Protein AF-0000000076641707 (afdb_homodimer)

Structure (mmCIF, N/CA/C/O backbone):
data_AF-0000000076641707-model_v1
#
loop_
_entity.id
_entity.type
_entity.pdbx_description
1 polymer 'Putative restriction endonuclease'
#
loop_
_atom_site.group_PDB
_atom_site.id
_atom_site.type_symbol
_atom_site.label_atom_id
_atom_site.label_alt_id
_atom_site.label_comp_id
_atom_site.label_asym_id
_atom_site.label_entity_id
_atom_site.label_seq_id
_atom_site.pdbx_PDB_ins_code
_atom_site.Cartn_x
_atom_site.Cartn_y
_atom_site.Cartn_z
_atom_site.occupancy
_atom_site.B_iso_or_equiv
_atom_site.auth_seq_id
_atom_site.auth_comp_id
_atom_site.auth_asym_id
_atom_site.auth_atom_id
_atom_site.pdbx_PDB_model_num
ATOM 1 N N . MET A 1 1 ? 2.801 0.19 -33.281 1 76.69 1 MET A N 1
ATOM 2 C CA . MET A 1 1 ? 1.972 0.322 -32.062 1 76.69 1 MET A CA 1
ATOM 3 C C . MET A 1 1 ? 2.387 1.539 -31.25 1 76.69 1 MET A C 1
ATOM 5 O O . MET A 1 1 ? 3.578 1.816 -31.109 1 76.69 1 MET A O 1
ATOM 9 N N . ASN A 1 2 ? 1.462 2.379 -30.891 1 78 2 ASN A N 1
ATOM 10 C CA . ASN A 1 2 ? 1.794 3.557 -30.094 1 78 2 ASN A CA 1
ATOM 11 C C . ASN A 1 2 ? 1.479 3.34 -28.625 1 78 2 ASN A C 1
ATOM 13 O O . ASN A 1 2 ? 1.041 2.258 -28.219 1 78 2 ASN A O 1
ATOM 17 N N . ARG A 1 3 ? 1.781 4.246 -27.875 1 78.19 3 ARG A N 1
ATOM 18 C CA . ARG A 1 3 ? 1.672 4.176 -26.422 1 78.19 3 ARG A CA 1
ATOM 19 C C . ARG A 1 3 ? 0.24 3.873 -26 1 78.19 3 ARG A C 1
ATOM 21 O O . ARG A 1 3 ? 0.011 3.016 -25.141 1 78.19 3 ARG A O 1
ATOM 28 N N . GLN A 1 4 ? -0.648 4.516 -26.594 1 77.5 4 GLN A N 1
ATOM 29 C CA . GLN A 1 4 ? -2.049 4.352 -26.219 1 77.5 4 GLN A CA 1
ATOM 30 C C . GLN A 1 4 ? -2.547 2.949 -26.562 1 77.5 4 GLN A C 1
ATOM 32 O O . GLN A 1 4 ? -3.279 2.336 -25.781 1 77.5 4 GLN A O 1
ATOM 37 N N . GLU A 1 5 ? -2.148 2.465 -27.703 1 78 5 GLU A N 1
ATOM 38 C CA . GLU A 1 5 ? -2.557 1.134 -28.141 1 78 5 GLU A CA 1
ATOM 39 C C . GLU A 1 5 ? -2.064 0.059 -27.172 1 78 5 GLU A C 1
ATOM 41 O O . GLU A 1 5 ? -2.799 -0.876 -26.844 1 78 5 GLU A O 1
ATOM 46 N N . ILE A 1 6 ? -0.899 0.245 -26.719 1 79 6 ILE A N 1
ATOM 47 C CA . ILE A 1 6 ? -0.301 -0.728 -25.812 1 79 6 ILE A CA 1
ATOM 48 C C . ILE A 1 6 ? -1.04 -0.711 -24.484 1 79 6 ILE A C 1
ATOM 50 O O . ILE A 1 6 ? -1.385 -1.765 -23.938 1 79 6 ILE A O 1
ATOM 54 N N . THR A 1 7 ? -1.281 0.433 -24.016 1 77.5 7 THR A N 1
ATOM 55 C CA . THR A 1 7 ? -1.991 0.55 -22.75 1 77.5 7 THR A CA 1
ATOM 56 C C . THR A 1 7 ? -3.373 -0.09 -22.844 1 77.5 7 THR A C 1
ATOM 58 O O . THR A 1 7 ? -3.812 -0.766 -21.906 1 77.5 7 THR A O 1
ATOM 61 N N . ASP A 1 8 ? -3.955 0.049 -23.953 1 76.62 8 ASP A N 1
ATOM 62 C CA . ASP A 1 8 ? -5.285 -0.514 -24.156 1 76.62 8 ASP A CA 1
ATOM 63 C C . ASP A 1 8 ? -5.242 -2.039 -24.172 1 76.62 8 ASP A C 1
ATOM 65 O O . ASP A 1 8 ? -6.164 -2.693 -23.672 1 76.62 8 ASP A O 1
ATOM 69 N N . ARG A 1 9 ? -4.266 -2.57 -24.766 1 76.06 9 ARG A N 1
ATOM 70 C CA . ARG A 1 9 ? -4.125 -4.02 -24.828 1 76.06 9 ARG A CA 1
ATOM 71 C C . ARG A 1 9 ? -3.938 -4.613 -23.438 1 76.06 9 ARG A C 1
ATOM 73 O O . ARG A 1 9 ? -4.473 -5.684 -23.141 1 76.06 9 ARG A O 1
ATOM 80 N N . PHE A 1 10 ? -3.25 -3.941 -22.656 1 77 10 PHE A N 1
ATOM 81 C CA . PHE A 1 10 ? -3.021 -4.438 -21.297 1 77 10 PHE A CA 1
ATOM 82 C C . PHE A 1 10 ? -4.27 -4.266 -20.438 1 77 10 PHE A C 1
ATOM 84 O O . PHE A 1 10 ? -4.527 -5.066 -19.547 1 77 10 PHE A O 1
ATOM 91 N N . ASP A 1 11 ? -5.039 -3.23 -20.719 1 71.5 11 ASP A N 1
ATOM 92 C CA . ASP A 1 11 ? -6.285 -2.982 -20 1 71.5 11 ASP A CA 1
ATOM 93 C C . ASP A 1 11 ? -7.328 -4.055 -20.328 1 71.5 11 ASP A C 1
ATOM 95 O O . ASP A 1 11 ? -8.18 -4.363 -19.484 1 71.5 11 ASP A O 1
ATOM 99 N N . SER A 1 12 ? -7.164 -4.574 -21.469 1 71.25 12 SER A N 1
ATOM 100 C CA . SER A 1 12 ? -8.203 -5.48 -21.953 1 71.25 12 SER A CA 1
ATOM 101 C C . SER A 1 12 ? -7.738 -6.934 -21.906 1 71.25 12 SER A C 1
ATOM 103 O O . SER A 1 12 ? -8.195 -7.762 -22.688 1 71.25 12 SER A O 1
ATOM 105 N N . LEU A 1 13 ? -6.793 -7.133 -21.062 1 73.5 13 LEU A N 1
ATOM 106 C CA . LEU A 1 13 ? -6.34 -8.516 -20.938 1 73.5 13 LEU A CA 1
ATOM 107 C C . LEU A 1 13 ? -7.516 -9.453 -20.703 1 73.5 13 LEU A C 1
ATOM 109 O O . LEU A 1 13 ? -8.305 -9.242 -19.781 1 73.5 13 LEU A O 1
ATOM 113 N N . THR A 1 14 ? -7.664 -10.344 -21.625 1 63.56 14 THR A N 1
ATOM 114 C CA . THR A 1 14 ? -8.711 -11.344 -21.453 1 63.56 14 THR A CA 1
ATOM 115 C C . THR A 1 14 ? -8.328 -12.328 -20.344 1 63.56 14 THR A C 1
ATOM 117 O O . THR A 1 14 ? -7.297 -12.992 -20.438 1 63.56 14 THR A O 1
ATOM 120 N N . VAL A 1 15 ? -9.086 -12.234 -19.344 1 74.56 15 VAL A N 1
ATOM 121 C CA . VAL A 1 15 ? -8.867 -13.18 -18.25 1 74.56 15 VAL A CA 1
ATOM 122 C C . VAL A 1 15 ? -10.055 -14.133 -18.141 1 74.56 15 VAL A C 1
ATOM 124 O O . VAL A 1 15 ? -11.141 -13.836 -18.641 1 74.56 15 VAL A O 1
ATOM 127 N N . TRP A 1 16 ? -9.812 -15.281 -17.719 1 63.97 16 TRP A N 1
ATOM 128 C CA . TRP A 1 16 ? -10.883 -16.25 -17.547 1 63.97 16 TRP A CA 1
ATOM 129 C C . TRP A 1 16 ? -12.023 -15.68 -16.719 1 63.97 16 TRP A C 1
ATOM 131 O O . TRP A 1 16 ? -11.781 -15.031 -15.695 1 63.97 16 TRP A O 1
ATOM 141 N N . LYS A 1 17 ? -13.133 -15.617 -17.266 1 62.59 17 LYS A N 1
ATOM 142 C CA . LYS A 1 17 ? -14.289 -15.094 -16.547 1 62.59 17 LYS A CA 1
ATOM 143 C C . LYS A 1 17 ? -15.297 -16.203 -16.25 1 62.59 17 LYS A C 1
ATOM 145 O O . LYS A 1 17 ? -15.82 -16.828 -17.172 1 62.59 17 LYS A O 1
ATOM 150 N N . ASN A 1 18 ? -15.133 -16.75 -15.273 1 58.94 18 ASN A N 1
ATOM 151 C CA . ASN A 1 18 ? -16.156 -17.656 -14.781 1 58.94 18 ASN A CA 1
ATOM 152 C C . ASN A 1 18 ? -16.797 -17.156 -13.492 1 58.94 18 ASN A C 1
ATOM 154 O O . ASN A 1 18 ? -16.344 -17.484 -12.398 1 58.94 18 ASN A O 1
ATOM 158 N N . GLY A 1 19 ? -17.812 -16.438 -13.711 1 64.44 19 GLY A N 1
ATOM 159 C CA . GLY A 1 19 ? -18.469 -15.906 -12.523 1 64.44 19 GLY A CA 1
ATOM 160 C C . GLY A 1 19 ? -17.594 -14.93 -11.75 1 64.44 19 GLY A C 1
ATOM 161 O O . GLY A 1 19 ? -17.078 -13.969 -12.328 1 64.44 19 GLY A O 1
ATOM 162 N N . ASP A 1 20 ? -17.453 -15.203 -10.492 1 74.81 20 ASP A N 1
ATOM 163 C CA . ASP A 1 20 ? -16.734 -14.32 -9.578 1 74.81 20 ASP A CA 1
ATOM 164 C C . ASP A 1 20 ? -15.344 -14.875 -9.242 1 74.81 20 ASP A C 1
ATOM 166 O O . ASP A 1 20 ? -14.711 -14.445 -8.281 1 74.81 20 ASP A O 1
ATOM 170 N N . ARG A 1 21 ? -14.953 -15.773 -10.156 1 77.81 21 ARG A N 1
ATOM 171 C CA . ARG A 1 21 ? -13.648 -16.375 -9.906 1 77.81 21 ARG A CA 1
ATOM 172 C C . ARG A 1 21 ? -12.523 -15.445 -10.336 1 77.81 21 ARG A C 1
ATOM 174 O O . ARG A 1 21 ? -12.664 -14.695 -11.305 1 77.81 21 ARG A O 1
ATOM 181 N N . ARG A 1 22 ? -11.492 -15.516 -9.594 1 79 22 ARG A N 1
ATOM 182 C CA . ARG A 1 22 ? -10.312 -14.719 -9.93 1 79 22 ARG A CA 1
ATOM 183 C C . ARG A 1 22 ? -9.492 -15.398 -11.023 1 79 22 ARG A C 1
ATOM 185 O O . ARG A 1 22 ? -9.484 -16.625 -11.133 1 79 22 ARG A O 1
ATOM 192 N N . ALA A 1 23 ? -8.875 -14.586 -11.852 1 82.44 23 ALA A N 1
ATOM 193 C CA . ALA A 1 23 ? -7.988 -15.078 -12.906 1 82.44 23 ALA A CA 1
ATOM 194 C C . ALA A 1 23 ? -6.641 -14.367 -12.859 1 82.44 23 ALA A C 1
ATOM 196 O O . ALA A 1 23 ? -6.316 -13.578 -13.758 1 82.44 23 ALA A O 1
ATOM 197 N N . PRO A 1 24 ? -5.855 -14.703 -11.836 1 89.06 24 PRO A N 1
ATOM 198 C CA . PRO A 1 24 ? -4.609 -13.969 -11.641 1 89.06 24 PRO A CA 1
ATOM 199 C C . PRO A 1 24 ? -3.486 -14.445 -12.562 1 89.06 24 PRO A C 1
ATOM 201 O O . PRO A 1 24 ? -2.396 -13.867 -12.562 1 89.06 24 PRO A O 1
ATOM 204 N N . HIS A 1 25 ? -3.699 -15.43 -13.422 1 92.12 25 HIS A N 1
ATOM 205 C CA . HIS A 1 25 ? -2.648 -16.109 -14.172 1 92.12 25 HIS A CA 1
ATOM 206 C C . HIS A 1 25 ? -1.968 -15.172 -15.156 1 92.12 25 HIS A C 1
ATOM 208 O O . HIS A 1 25 ? -0.769 -14.906 -15.039 1 92.12 25 HIS A O 1
ATOM 214 N N . LYS A 1 26 ? -2.742 -14.594 -16.078 1 93.12 26 LYS A N 1
ATOM 215 C CA . LYS A 1 26 ? -2.16 -13.719 -17.094 1 93.12 26 LYS A CA 1
ATOM 216 C C . LYS A 1 26 ? -1.587 -12.453 -16.453 1 93.12 26 LYS A C 1
ATOM 218 O O . LYS A 1 26 ? -0.458 -12.062 -16.75 1 93.12 26 LYS A O 1
ATOM 223 N N . PRO A 1 27 ? -2.354 -11.867 -15.5 1 92.5 27 PRO A N 1
ATOM 224 C CA . PRO A 1 27 ? -1.812 -10.656 -14.867 1 92.5 27 PRO A CA 1
ATOM 225 C C . PRO A 1 27 ? -0.461 -10.898 -14.203 1 92.5 27 PRO A C 1
ATOM 227 O O . PRO A 1 27 ? 0.468 -10.109 -14.375 1 92.5 27 PRO A O 1
ATOM 230 N N . LEU A 1 28 ? -0.336 -11.938 -13.438 1 94.5 28 LEU A N 1
ATOM 231 C CA . LEU A 1 28 ? 0.912 -12.219 -12.742 1 94.5 28 LEU A CA 1
ATOM 232 C C . LEU A 1 28 ? 2.037 -12.516 -13.727 1 94.5 28 LEU A C 1
ATOM 234 O O . LEU A 1 28 ? 3.184 -12.125 -13.5 1 94.5 28 LEU A O 1
ATOM 238 N N . LEU A 1 29 ? 1.757 -13.211 -14.82 1 96.5 29 LEU A N 1
ATOM 239 C CA . LEU A 1 29 ? 2.773 -13.484 -15.828 1 96.5 29 LEU A CA 1
ATOM 240 C C . LEU A 1 29 ? 3.262 -12.195 -16.469 1 96.5 29 LEU A C 1
ATOM 242 O O . LEU A 1 29 ? 4.461 -12.023 -16.703 1 96.5 29 LEU A O 1
ATOM 246 N N . VAL A 1 30 ? 2.33 -11.336 -16.781 1 95.69 30 VAL A N 1
ATOM 247 C CA . VAL A 1 30 ? 2.693 -10.062 -17.391 1 95.69 30 VAL A CA 1
ATOM 248 C C . VAL A 1 30 ? 3.586 -9.266 -16.438 1 95.69 30 VAL A C 1
ATOM 250 O O . VAL A 1 30 ? 4.613 -8.719 -16.844 1 95.69 30 VAL A O 1
ATOM 253 N N . LEU A 1 31 ? 3.195 -9.203 -15.188 1 94.62 31 LEU A N 1
ATOM 254 C CA . LEU A 1 31 ? 3.994 -8.484 -14.203 1 94.62 31 LEU A CA 1
ATOM 255 C C . LEU A 1 31 ? 5.383 -9.102 -14.07 1 94.62 31 LEU A C 1
ATOM 257 O O . LEU A 1 31 ? 6.379 -8.383 -13.953 1 94.62 31 LEU A O 1
ATOM 261 N N . LEU A 1 32 ? 5.434 -10.406 -14.086 1 95.75 32 LEU A N 1
ATOM 262 C CA . LEU A 1 32 ? 6.707 -11.117 -14.047 1 95.75 32 LEU A CA 1
ATOM 263 C C . LEU A 1 32 ? 7.574 -10.758 -15.242 1 95.75 32 LEU A C 1
ATOM 265 O O . LEU A 1 32 ? 8.766 -10.477 -15.094 1 95.75 32 LEU A O 1
ATOM 269 N N . ALA A 1 33 ? 7.012 -10.734 -16.422 1 97 33 ALA A N 1
ATOM 270 C CA . ALA A 1 33 ? 7.73 -10.391 -17.641 1 97 33 ALA A CA 1
ATOM 271 C C . ALA A 1 33 ? 8.227 -8.945 -17.609 1 97 33 ALA A C 1
ATOM 273 O O . ALA A 1 33 ? 9.32 -8.648 -18.078 1 97 33 ALA A O 1
ATOM 274 N N . LEU A 1 34 ? 7.41 -8.094 -17.062 1 94.5 34 LEU A N 1
ATOM 275 C CA . LEU A 1 34 ? 7.836 -6.707 -16.906 1 94.5 34 LEU A CA 1
ATOM 276 C C . LEU A 1 34 ? 9.047 -6.617 -15.984 1 94.5 34 LEU A C 1
ATOM 278 O O . LEU A 1 34 ? 9.953 -5.816 -16.219 1 94.5 34 LEU A O 1
ATOM 282 N N . GLY A 1 35 ? 9.016 -7.355 -14.93 1 93.12 35 GLY A N 1
ATOM 283 C CA . GLY A 1 35 ? 10.172 -7.406 -14.047 1 93.12 35 GLY A CA 1
ATOM 284 C C . GLY A 1 35 ? 11.445 -7.832 -14.75 1 93.12 35 GLY A C 1
ATOM 285 O O . GLY A 1 35 ? 12.5 -7.227 -14.547 1 93.12 35 GLY A O 1
ATOM 286 N N . TYR A 1 36 ? 11.352 -8.883 -15.531 1 94.94 36 TYR A N 1
ATOM 287 C CA . TYR A 1 36 ? 12.5 -9.359 -16.281 1 94.94 36 TYR A CA 1
ATOM 288 C C . TYR A 1 36 ? 12.992 -8.297 -17.266 1 94.94 36 TYR A C 1
ATOM 290 O O . TYR A 1 36 ? 14.195 -8.133 -17.453 1 94.94 36 TYR A O 1
ATOM 298 N N . LEU A 1 37 ? 12.047 -7.621 -17.875 1 94.5 37 LEU A N 1
ATOM 299 C CA . LEU A 1 37 ? 12.391 -6.539 -18.797 1 94.5 37 LEU A CA 1
ATOM 300 C C . LEU A 1 37 ? 13.164 -5.441 -18.062 1 94.5 37 LEU A C 1
ATOM 302 O O . LEU A 1 37 ? 14.234 -5.023 -18.516 1 94.5 37 LEU A O 1
ATOM 306 N N . GLN A 1 38 ? 12.672 -5.035 -16.938 1 90 38 GLN A N 1
ATOM 307 C CA . GLN A 1 38 ? 13.227 -3.9 -16.203 1 90 38 GLN A CA 1
ATOM 308 C C . GLN A 1 38 ? 14.586 -4.25 -15.602 1 90 38 GLN A C 1
ATOM 310 O O . GLN A 1 38 ? 15.492 -3.414 -15.57 1 90 38 GLN A O 1
ATOM 315 N N . ASN A 1 39 ? 14.781 -5.48 -15.219 1 88.06 39 ASN A N 1
ATOM 316 C CA . ASN A 1 39 ? 15.938 -5.812 -14.398 1 88.06 39 ASN A CA 1
ATOM 317 C C . ASN A 1 39 ? 17 -6.543 -15.211 1 88.06 39 ASN A C 1
ATOM 319 O O . ASN A 1 39 ? 18.203 -6.465 -14.891 1 88.06 39 ASN A O 1
ATOM 323 N N . GLU A 1 40 ? 16.578 -7.262 -16.219 1 92 40 GLU A N 1
ATOM 324 C CA . GLU A 1 40 ? 17.531 -8.125 -16.906 1 92 40 GLU A CA 1
ATOM 325 C C . GLU A 1 40 ? 17.516 -7.887 -18.406 1 92 40 GLU A C 1
ATOM 327 O O . GLU A 1 40 ? 18.266 -8.516 -19.156 1 92 40 GLU A O 1
ATOM 332 N N . ASP A 1 41 ? 16.672 -7.027 -18.859 1 94.12 41 ASP A N 1
ATOM 333 C CA . ASP A 1 41 ? 16.516 -6.785 -20.281 1 94.12 41 ASP A CA 1
ATOM 334 C C . ASP A 1 41 ? 16.297 -8.094 -21.047 1 94.12 41 ASP A C 1
ATOM 336 O O . ASP A 1 41 ? 16.969 -8.359 -22.047 1 94.12 41 ASP A O 1
ATOM 340 N N . ARG A 1 42 ? 15.438 -8.891 -20.531 1 96.19 42 ARG A N 1
ATOM 341 C CA . ARG A 1 42 ? 15.109 -10.18 -21.141 1 96.19 42 ARG A CA 1
ATOM 342 C C . ARG A 1 42 ? 13.703 -10.164 -21.719 1 96.19 42 ARG A C 1
ATOM 344 O O . ARG A 1 42 ? 12.734 -9.891 -21.016 1 96.19 42 ARG A O 1
ATOM 351 N N . ARG A 1 43 ? 13.641 -10.461 -22.938 1 97.06 43 ARG A N 1
ATOM 352 C CA . ARG A 1 43 ? 12.359 -10.422 -23.641 1 97.06 43 ARG A CA 1
ATOM 353 C C . ARG A 1 43 ? 11.688 -11.789 -23.625 1 97.06 43 ARG A C 1
ATOM 355 O O . ARG A 1 43 ? 10.508 -11.898 -23.266 1 97.06 43 ARG A O 1
ATOM 362 N N . LEU A 1 44 ? 12.445 -12.805 -24.031 1 97.88 44 LEU A N 1
ATOM 363 C CA . LEU A 1 44 ? 11.93 -14.164 -24.109 1 97.88 44 LEU A CA 1
ATOM 364 C C . LEU A 1 44 ? 12.406 -14.984 -22.906 1 97.88 44 LEU A C 1
ATOM 366 O O . LEU A 1 44 ? 13.594 -14.953 -22.562 1 97.88 44 LEU A O 1
ATOM 370 N N . LEU A 1 45 ? 11.453 -15.633 -22.281 1 97.62 45 LEU A N 1
ATOM 371 C CA . LEU A 1 45 ? 11.742 -16.422 -21.078 1 97.62 45 LEU A CA 1
ATOM 372 C C . LEU A 1 45 ? 11.438 -17.906 -21.328 1 97.62 45 LEU A C 1
ATOM 374 O O . LEU A 1 45 ? 10.391 -18.25 -21.875 1 97.62 45 LEU A O 1
ATOM 378 N N . PRO A 1 46 ? 12.383 -18.766 -20.969 1 98.06 46 PRO A N 1
ATOM 379 C CA . PRO A 1 46 ? 12.102 -20.203 -21.109 1 98.06 46 PRO A CA 1
ATOM 380 C C . PRO A 1 46 ? 11.016 -20.688 -20.156 1 98.06 46 PRO A C 1
ATOM 382 O O . PRO A 1 46 ? 10.961 -20.25 -19 1 98.06 46 PRO A O 1
ATOM 385 N N . TYR A 1 47 ? 10.195 -21.594 -20.578 1 97.56 47 TYR A N 1
ATOM 386 C CA . TYR A 1 47 ? 9.039 -22.047 -19.812 1 97.56 47 TYR A CA 1
ATOM 387 C C . TYR A 1 47 ? 9.461 -22.656 -18.484 1 97.56 47 TYR A C 1
ATOM 389 O O . TYR A 1 47 ? 8.82 -22.422 -17.453 1 97.56 47 TYR A O 1
ATOM 397 N N . PRO A 1 48 ? 10.539 -23.453 -18.391 1 97.38 48 PRO A N 1
ATOM 398 C CA . PRO A 1 48 ? 10.891 -24.016 -17.094 1 97.38 48 PRO A CA 1
ATOM 399 C C . PRO A 1 48 ? 11.125 -22.953 -16.016 1 97.38 48 PRO A C 1
ATOM 401 O O . PRO A 1 48 ? 10.766 -23.156 -14.852 1 97.38 48 PRO A O 1
ATOM 404 N N . GLU A 1 49 ? 11.695 -21.891 -16.422 1 96.75 49 GLU A N 1
ATOM 405 C CA . GLU A 1 49 ? 11.922 -20.781 -15.492 1 96.75 49 GLU A CA 1
ATOM 406 C C . GLU A 1 49 ? 10.609 -20.094 -15.125 1 96.75 49 GLU A C 1
ATOM 408 O O . GLU A 1 49 ? 10.359 -19.812 -13.953 1 96.75 49 GLU A O 1
ATOM 413 N N . VAL A 1 50 ? 9.789 -19.812 -16.109 1 97 50 VAL A N 1
ATOM 414 C CA . VAL A 1 50 ? 8.5 -19.172 -15.883 1 97 50 VAL A CA 1
ATOM 415 C C . VAL A 1 50 ? 7.609 -20.078 -15.031 1 97 50 VAL A C 1
ATOM 417 O O . VAL A 1 50 ? 6.898 -19.609 -14.141 1 97 50 VAL A O 1
ATOM 420 N N . GLU A 1 51 ? 7.648 -21.344 -15.383 1 96.88 51 GLU A N 1
ATOM 421 C CA . GLU A 1 51 ? 6.832 -22.312 -14.656 1 96.88 51 GLU A CA 1
ATOM 422 C C . GLU A 1 51 ? 7.074 -22.219 -13.156 1 96.88 51 GLU A C 1
ATOM 424 O O . GLU A 1 51 ? 6.129 -22.125 -12.375 1 96.88 51 GLU A O 1
ATOM 429 N N . LYS A 1 52 ? 8.297 -22.266 -12.805 1 94.88 52 LYS A N 1
ATOM 430 C CA . LYS A 1 52 ? 8.68 -22.219 -11.391 1 94.88 52 LYS A CA 1
ATOM 431 C C . LYS A 1 52 ? 8.258 -20.906 -10.75 1 94.88 52 LYS A C 1
ATOM 433 O O . LYS A 1 52 ? 7.609 -20.906 -9.695 1 94.88 52 LYS A O 1
ATOM 438 N N . LYS A 1 53 ? 8.539 -19.812 -11.367 1 95.06 53 LYS A N 1
ATOM 439 C CA . LYS A 1 53 ? 8.281 -18.484 -10.797 1 95.06 53 LYS A CA 1
ATOM 440 C C . LYS A 1 53 ? 6.789 -18.188 -10.75 1 95.06 53 LYS A C 1
ATOM 442 O O . LYS A 1 53 ? 6.281 -17.672 -9.75 1 95.06 53 LYS A O 1
ATOM 447 N N . LEU A 1 54 ? 6.129 -18.547 -11.836 1 95.5 54 LEU A N 1
ATOM 448 C CA . LEU A 1 54 ? 4.703 -18.25 -11.906 1 95.5 54 LEU A CA 1
ATOM 449 C C . LEU A 1 54 ? 3.926 -19.141 -10.938 1 95.5 54 LEU A C 1
ATOM 451 O O . LEU A 1 54 ? 2.936 -18.703 -10.344 1 95.5 54 LEU A O 1
ATOM 455 N N . GLU A 1 55 ? 4.348 -20.359 -10.828 1 93.5 55 GLU A N 1
ATOM 456 C CA . GLU A 1 55 ? 3.691 -21.234 -9.859 1 93.5 55 GLU A CA 1
ATOM 457 C C . GLU A 1 55 ? 3.816 -20.672 -8.445 1 93.5 55 GLU A C 1
ATOM 459 O O . GLU A 1 55 ? 2.857 -20.719 -7.668 1 93.5 55 GLU A O 1
ATOM 464 N N . ALA A 1 56 ? 4.961 -20.234 -8.086 1 90.88 56 ALA A N 1
ATOM 465 C CA . ALA A 1 56 ? 5.172 -19.625 -6.777 1 90.88 56 ALA A CA 1
ATOM 466 C C . ALA A 1 56 ? 4.27 -18.406 -6.59 1 90.88 56 ALA A C 1
ATOM 468 O O . ALA A 1 56 ? 3.656 -18.234 -5.535 1 90.88 56 ALA A O 1
ATOM 469 N N . LEU A 1 57 ? 4.199 -17.578 -7.629 1 92.69 57 LEU A N 1
ATOM 470 C CA . LEU A 1 57 ? 3.357 -16.391 -7.578 1 92.69 57 LEU A CA 1
ATOM 471 C C . LEU A 1 57 ? 1.89 -16.766 -7.414 1 92.69 57 LEU A C 1
ATOM 473 O O . LEU A 1 57 ? 1.174 -16.156 -6.613 1 92.69 57 LEU A O 1
ATOM 477 N N . LEU A 1 58 ? 1.479 -17.797 -8.188 1 90.75 58 LEU A N 1
ATOM 478 C CA . LEU A 1 58 ? 0.081 -18.219 -8.156 1 90.75 58 LEU A CA 1
ATOM 479 C C . LEU A 1 58 ? -0.265 -18.859 -6.812 1 90.75 58 LEU A C 1
ATOM 481 O O . LEU A 1 58 ? -1.389 -18.719 -6.324 1 90.75 58 LEU A O 1
ATOM 485 N N . THR A 1 59 ? 0.689 -19.516 -6.262 1 85.81 59 THR A N 1
ATOM 486 C CA . THR A 1 59 ? 0.491 -20.094 -4.938 1 85.81 59 THR A CA 1
ATOM 487 C C . THR A 1 59 ? 0.302 -19 -3.889 1 85.81 59 THR A C 1
ATOM 489 O O . THR A 1 59 ? -0.543 -19.141 -3 1 85.81 59 THR A O 1
ATOM 492 N N . GLU A 1 60 ? 1.061 -18.016 -4.035 1 86.56 60 GLU A N 1
ATOM 493 C CA . GLU A 1 60 ? 1.058 -16.953 -3.031 1 86.56 60 GLU A CA 1
ATOM 494 C C . GLU A 1 60 ? -0.107 -16 -3.248 1 86.56 60 GLU A C 1
ATOM 496 O O . GLU A 1 60 ? -0.762 -15.578 -2.291 1 86.56 60 GLU A O 1
ATOM 501 N N . PHE A 1 61 ? -0.397 -15.594 -4.496 1 88.5 61 PHE A N 1
ATOM 502 C CA . PHE A 1 61 ? -1.31 -14.484 -4.746 1 88.5 61 PHE A CA 1
ATOM 503 C C . PHE A 1 61 ? -2.553 -14.961 -5.488 1 88.5 61 PHE A C 1
ATOM 505 O O . PHE A 1 61 ? -3.453 -14.172 -5.773 1 88.5 61 PHE A O 1
ATOM 512 N N . GLY A 1 62 ? -2.535 -16.25 -5.871 1 84.94 62 GLY A N 1
ATOM 513 C CA . GLY A 1 62 ? -3.686 -16.859 -6.527 1 84.94 62 GLY A CA 1
ATOM 514 C C . GLY A 1 62 ? -4.355 -17.922 -5.688 1 84.94 62 GLY A C 1
ATOM 515 O O . GLY A 1 62 ? -4.473 -17.781 -4.469 1 84.94 62 GLY A O 1
ATOM 516 N N . THR A 1 63 ? -4.961 -18.828 -6.406 1 78.5 63 THR A N 1
ATOM 517 C CA . THR A 1 63 ? -5.562 -19.969 -5.723 1 78.5 63 THR A CA 1
ATOM 518 C C . THR A 1 63 ? -4.664 -21.203 -5.82 1 78.5 63 THR A C 1
ATOM 520 O O . THR A 1 63 ? -4.027 -21.422 -6.852 1 78.5 63 THR A O 1
ATOM 523 N N . ILE A 1 64 ? -4.664 -21.922 -4.727 1 76.94 64 ILE A N 1
ATOM 524 C CA . ILE A 1 64 ? -3.799 -23.094 -4.66 1 76.94 64 ILE A CA 1
ATOM 525 C C . ILE A 1 64 ? -4.238 -24.125 -5.707 1 76.94 64 ILE A C 1
ATOM 527 O O . ILE A 1 64 ? -3.4 -24.781 -6.332 1 76.94 64 ILE A O 1
ATOM 531 N N . ARG A 1 65 ? -5.461 -24.203 -5.922 1 79.81 65 ARG A N 1
ATOM 532 C CA . ARG A 1 65 ? -6.035 -25.219 -6.805 1 79.81 65 ARG A CA 1
ATOM 533 C C . ARG A 1 65 ? -5.516 -25.062 -8.227 1 79.81 65 ARG A C 1
ATOM 535 O O . ARG A 1 65 ? -5.312 -26.047 -8.938 1 79.81 65 ARG A O 1
ATOM 542 N N . ASN A 1 66 ? -5.23 -23.859 -8.602 1 84.31 66 ASN A N 1
ATOM 543 C CA . ASN A 1 66 ? -4.879 -23.609 -10 1 84.31 66 ASN A CA 1
ATOM 544 C C . ASN A 1 66 ? -3.445 -23.109 -10.133 1 84.31 66 ASN A C 1
ATOM 546 O O . ASN A 1 66 ? -3.057 -22.609 -11.195 1 84.31 66 ASN A O 1
ATOM 550 N N . ALA A 1 67 ? -2.678 -23.281 -9.055 1 88.19 67 ALA A N 1
ATOM 551 C CA . ALA A 1 67 ? -1.341 -22.688 -9.031 1 88.19 67 ALA A CA 1
ATOM 552 C C . ALA A 1 67 ? -0.408 -23.406 -10 1 88.19 67 ALA A C 1
ATOM 554 O O . ALA A 1 67 ? 0.569 -22.828 -10.477 1 88.19 67 ALA A O 1
ATOM 555 N N . SER A 1 68 ? -0.755 -24.656 -10.359 1 92.25 68 SER A N 1
ATOM 556 C CA . SER A 1 68 ? 0.117 -25.438 -11.234 1 92.25 68 SER A CA 1
ATOM 557 C C . SER A 1 68 ? -0.203 -25.172 -12.703 1 92.25 68 SER A C 1
ATOM 559 O O . SER A 1 68 ? 0.565 -25.562 -13.594 1 92.25 68 SER A O 1
ATOM 561 N N . ASN A 1 69 ? -1.279 -24.469 -13 1 92.81 69 ASN A N 1
ATOM 562 C CA . ASN A 1 69 ? -1.717 -24.234 -14.375 1 92.81 69 ASN A CA 1
ATOM 563 C C . ASN A 1 69 ? -0.979 -23.062 -15.008 1 92.81 69 ASN A C 1
ATOM 565 O O . ASN A 1 69 ? -1.605 -22.141 -15.531 1 92.81 69 ASN A O 1
ATOM 569 N N . THR A 1 70 ? 0.295 -23.156 -15.039 1 95.19 70 THR A N 1
ATOM 570 C CA . THR A 1 70 ? 1.139 -22.062 -15.508 1 95.19 70 THR A CA 1
ATOM 571 C C . THR A 1 70 ? 1.218 -22.062 -17.031 1 95.19 70 THR A C 1
ATOM 573 O O . THR A 1 70 ? 1.53 -21.047 -17.641 1 95.19 70 THR A O 1
ATOM 576 N N . HIS A 1 71 ? 0.937 -23.219 -17.672 1 95.56 71 HIS A N 1
ATOM 577 C CA . HIS A 1 71 ? 1.067 -23.359 -19.125 1 95.56 71 HIS A CA 1
ATOM 578 C C . HIS A 1 71 ? -0.042 -22.594 -19.844 1 95.56 71 HIS A C 1
ATOM 580 O O . HIS A 1 71 ? 0.155 -22.125 -20.969 1 95.56 71 HIS A O 1
ATOM 586 N N . TYR A 1 72 ? -1.169 -22.375 -19.234 1 93.19 72 TYR A N 1
ATOM 587 C CA . TYR A 1 72 ? -2.281 -21.688 -19.891 1 93.19 72 TYR A CA 1
ATOM 588 C C . TYR A 1 72 ? -1.933 -20.219 -20.156 1 93.19 72 TYR A C 1
ATOM 590 O O . TYR A 1 72 ? -1.973 -19.781 -21.312 1 93.19 72 TYR A O 1
ATOM 598 N N . PRO A 1 73 ? -1.569 -19.469 -19.125 1 94.31 73 PRO A N 1
ATOM 599 C CA . PRO A 1 73 ? -1.223 -18.078 -19.438 1 94.31 73 PRO A CA 1
ATOM 600 C C . PRO A 1 73 ? 0.003 -17.969 -20.344 1 94.31 73 PRO A C 1
ATOM 602 O O . PRO A 1 73 ? 0.075 -17.062 -21.172 1 94.31 73 PRO A O 1
ATOM 605 N N . PHE A 1 74 ? 0.989 -18.844 -20.172 1 97.06 74 PHE A N 1
ATOM 606 C CA . PHE A 1 74 ? 2.193 -18.844 -20.984 1 97.06 74 PHE A CA 1
ATOM 607 C C . PHE A 1 74 ? 1.843 -18.984 -22.469 1 97.06 74 PHE A C 1
ATOM 609 O O . PHE A 1 74 ? 2.436 -18.312 -23.312 1 97.06 74 PHE A O 1
ATOM 616 N N . TRP A 1 75 ? 0.91 -19.797 -22.75 1 95 75 TRP A N 1
ATOM 617 C CA . TRP A 1 75 ? 0.499 -20.094 -24.109 1 95 75 TRP A CA 1
ATOM 618 C C . TRP A 1 75 ? -0.557 -19.109 -24.594 1 95 75 TRP A C 1
ATOM 620 O O . TRP A 1 75 ? -0.42 -18.516 -25.672 1 95 75 TRP A O 1
ATOM 630 N N . ARG A 1 76 ? -1.566 -18.828 -23.797 1 93.06 76 ARG A N 1
ATOM 631 C CA . ARG A 1 76 ? -2.775 -18.141 -24.234 1 93.06 76 ARG A CA 1
ATOM 632 C C . ARG A 1 76 ? -2.553 -16.641 -24.297 1 93.06 76 ARG A C 1
ATOM 634 O O . ARG A 1 76 ? -3.33 -15.914 -24.922 1 93.06 76 ARG A O 1
ATOM 641 N N . LEU A 1 77 ? -1.497 -16.141 -23.641 1 93.81 77 LEU A N 1
ATOM 642 C CA . LEU A 1 77 ? -1.231 -14.711 -23.703 1 93.81 77 LEU A CA 1
ATOM 643 C C . LEU A 1 77 ? -0.958 -14.258 -25.125 1 93.81 77 LEU A C 1
ATOM 645 O O . LEU A 1 77 ? -1.085 -13.078 -25.453 1 93.81 77 LEU A O 1
ATOM 649 N N . GLN A 1 78 ? -0.55 -15.125 -26 1 92.06 78 GLN A N 1
ATOM 650 C CA . GLN A 1 78 ? -0.293 -14.797 -27.391 1 92.06 78 GLN A CA 1
ATOM 651 C C . GLN A 1 78 ? -1.55 -14.25 -28.078 1 92.06 78 GLN A C 1
ATOM 653 O O . GLN A 1 78 ? -1.462 -13.484 -29.031 1 92.06 78 GLN A O 1
ATOM 658 N N . ASN A 1 79 ? -2.709 -14.648 -27.578 1 89 79 ASN A N 1
ATOM 659 C CA . ASN A 1 79 ? -3.979 -14.211 -28.156 1 89 79 ASN A CA 1
ATOM 660 C C . ASN A 1 79 ? -4.227 -12.727 -27.891 1 89 79 ASN A C 1
ATOM 662 O O . ASN A 1 79 ? -5.094 -12.117 -28.531 1 89 79 ASN A O 1
ATOM 666 N N . GLU A 1 80 ? -3.443 -12.133 -27 1 88.12 80 GLU A N 1
ATOM 667 C CA . GLU A 1 80 ? -3.609 -10.727 -26.641 1 88.12 80 GLU A CA 1
ATOM 668 C C . GLU A 1 80 ? -2.752 -9.836 -27.531 1 88.12 80 GLU A C 1
ATOM 670 O O . GLU A 1 80 ? -2.797 -8.609 -27.406 1 88.12 80 GLU A O 1
ATOM 675 N N . ARG A 1 81 ? -1.956 -10.344 -28.422 1 87.81 81 ARG A N 1
ATOM 676 C CA . ARG A 1 81 ? -1.123 -9.648 -29.391 1 87.81 81 ARG A CA 1
ATOM 677 C C . ARG A 1 81 ? -0 -8.875 -28.703 1 87.81 81 ARG A C 1
ATOM 679 O O . ARG A 1 81 ? 0.465 -7.855 -29.219 1 87.81 81 ARG A O 1
ATOM 686 N N . ILE A 1 82 ? 0.348 -9.227 -27.531 1 92.44 82 ILE A N 1
ATOM 687 C CA . ILE A 1 82 ? 1.459 -8.594 -26.828 1 92.44 82 ILE A CA 1
ATOM 688 C C . ILE A 1 82 ? 2.533 -9.641 -26.531 1 92.44 82 ILE A C 1
ATOM 690 O O . ILE A 1 82 ? 3.625 -9.297 -26.062 1 92.44 82 ILE A O 1
ATOM 694 N N . TRP A 1 83 ? 2.26 -10.836 -26.797 1 93.88 83 TRP A N 1
ATOM 695 C CA . TRP A 1 83 ? 3.037 -12 -26.391 1 93.88 83 TRP A CA 1
ATOM 696 C C . TRP A 1 83 ? 3.289 -12.93 -27.562 1 93.88 83 TRP A C 1
ATOM 698 O O . TRP A 1 83 ? 2.424 -13.094 -28.438 1 93.88 83 TRP A O 1
ATOM 708 N N . GLU A 1 84 ? 4.449 -13.453 -27.703 1 96.56 84 GLU A N 1
ATOM 709 C CA . GLU A 1 84 ? 4.75 -14.391 -28.766 1 96.56 84 GLU A CA 1
ATOM 710 C C . GLU A 1 84 ? 5.484 -15.617 -28.25 1 96.56 84 GLU A C 1
ATOM 712 O O . GLU A 1 84 ? 6.184 -15.547 -27.234 1 96.56 84 GLU A O 1
ATOM 717 N N . ILE A 1 85 ? 5.281 -16.734 -28.875 1 96.75 85 ILE A N 1
ATOM 718 C CA . ILE A 1 85 ? 5.879 -18.016 -28.531 1 96.75 85 ILE A CA 1
ATOM 719 C C . ILE A 1 85 ? 6.887 -18.422 -29.609 1 96.75 85 ILE A C 1
ATOM 721 O O . ILE A 1 85 ? 6.547 -18.484 -30.781 1 96.75 85 ILE A O 1
ATOM 725 N N . GLU A 1 86 ? 8.094 -18.641 -29.125 1 94.94 86 GLU A N 1
ATOM 726 C CA . GLU A 1 86 ? 9.102 -19.141 -30.062 1 94.94 86 GLU A CA 1
ATOM 727 C C . GLU A 1 86 ? 8.883 -20.609 -30.375 1 94.94 86 GLU A C 1
ATOM 729 O O . GLU A 1 86 ? 8.562 -21.406 -29.484 1 94.94 86 GLU A O 1
ATOM 734 N N . ARG A 1 87 ? 9.078 -21.016 -31.672 1 94.31 87 ARG A N 1
ATOM 735 C CA . ARG A 1 87 ? 9.039 -22.406 -32.125 1 94.31 87 ARG A CA 1
ATOM 736 C C . ARG A 1 87 ? 7.688 -23.047 -31.812 1 94.31 87 ARG A C 1
ATOM 738 O O . ARG A 1 87 ? 7.629 -24.172 -31.328 1 94.31 87 ARG A O 1
ATOM 745 N N . SER A 1 88 ? 6.625 -22.219 -31.922 1 92.12 88 SER A N 1
ATOM 746 C CA . SER A 1 88 ? 5.281 -22.703 -31.641 1 92.12 88 SER A CA 1
ATOM 747 C C . SER A 1 88 ? 4.891 -23.844 -32.594 1 92.12 88 SER A C 1
ATOM 749 O O . SER A 1 88 ? 4.059 -24.688 -32.25 1 92.12 88 SER A O 1
ATOM 751 N N . ASP A 1 89 ? 5.477 -23.875 -33.75 1 91.31 89 ASP A N 1
ATOM 752 C CA . ASP A 1 89 ? 5.172 -24.891 -34.75 1 91.31 89 ASP A CA 1
ATOM 753 C C . ASP A 1 89 ? 5.617 -26.281 -34.312 1 91.31 89 ASP A C 1
ATOM 755 O O . ASP A 1 89 ? 5.164 -27.281 -34.844 1 91.31 89 ASP A O 1
ATOM 759 N N . GLU A 1 90 ? 6.469 -26.328 -33.344 1 92.44 90 GLU A N 1
ATOM 760 C CA . GLU A 1 90 ? 6.984 -27.609 -32.844 1 92.44 90 GLU A CA 1
ATOM 761 C C . GLU A 1 90 ? 6.031 -28.219 -31.828 1 92.44 90 GLU A C 1
ATOM 763 O O . GLU A 1 90 ? 6.227 -29.359 -31.406 1 92.44 90 GLU A O 1
ATOM 768 N N . LEU A 1 91 ? 5.016 -27.484 -31.484 1 92.75 91 LEU A N 1
ATOM 769 C CA . LEU A 1 91 ? 4.148 -27.938 -30.391 1 92.75 91 LEU A CA 1
ATOM 770 C C . LEU A 1 91 ? 2.857 -28.531 -30.938 1 92.75 91 LEU A C 1
ATOM 772 O O . LEU A 1 91 ? 2.344 -28.078 -31.969 1 92.75 91 LEU A O 1
ATOM 776 N N . LEU A 1 92 ? 2.395 -29.562 -30.266 1 91 92 LEU A N 1
ATOM 777 C CA . LEU A 1 92 ? 1.1 -30.156 -30.578 1 91 92 LEU A CA 1
ATOM 778 C C . LEU A 1 92 ? -0.02 -29.453 -29.828 1 91 92 LEU A C 1
ATOM 780 O O . LEU A 1 92 ? 0.02 -29.359 -28.594 1 91 92 LEU A O 1
ATOM 784 N N . VAL A 1 93 ? -0.959 -28.969 -30.516 1 90.38 93 VAL A N 1
ATOM 785 C CA . VAL A 1 93 ? -2.094 -28.25 -29.938 1 90.38 93 VAL A CA 1
ATOM 786 C C . VAL A 1 93 ? -3.301 -29.188 -29.859 1 90.38 93 VAL A C 1
ATOM 788 O O . VAL A 1 93 ? -3.6 -29.906 -30.812 1 90.38 93 VAL A O 1
ATOM 791 N N . ASN A 1 94 ? -3.9 -29.281 -28.797 1 91 94 ASN A N 1
ATOM 792 C CA . ASN A 1 94 ? -5.059 -30.156 -28.641 1 91 94 ASN A CA 1
ATOM 793 C C . ASN A 1 94 ? -6.32 -29.531 -29.234 1 91 94 ASN A C 1
ATOM 795 O O . ASN A 1 94 ? -6.258 -28.453 -29.844 1 91 94 ASN A O 1
ATOM 799 N N . SER A 1 95 ? -7.469 -30.203 -29.016 1 88.62 95 SER A N 1
ATOM 800 C CA . SER A 1 95 ? -8.727 -29.781 -29.625 1 88.62 95 SER A CA 1
ATOM 801 C C . SER A 1 95 ? -9.195 -28.438 -29.047 1 88.62 95 SER A C 1
ATOM 803 O O . SER A 1 95 ? -9.883 -27.688 -29.734 1 88.62 95 SER A O 1
ATOM 805 N N . SER A 1 96 ? -8.781 -28.109 -27.844 1 88.12 96 SER A N 1
ATOM 806 C CA . SER A 1 96 ? -9.195 -26.875 -27.203 1 88.12 96 SER A CA 1
ATOM 807 C C . SER A 1 96 ? -8.242 -25.734 -27.547 1 88.12 96 SER A C 1
ATOM 809 O O . SER A 1 96 ? -8.438 -24.594 -27.094 1 88.12 96 SER A O 1
ATOM 811 N N . GLY A 1 97 ? -7.215 -26.062 -28.328 1 89.94 97 GLY A N 1
ATOM 812 C CA . GLY A 1 97 ? -6.266 -25.031 -28.734 1 89.94 97 GLY A CA 1
ATOM 813 C C . GLY A 1 97 ? -5.141 -24.828 -27.734 1 89.94 97 GLY A C 1
ATOM 814 O O . GLY A 1 97 ? -4.43 -23.812 -27.797 1 89.94 97 GLY A O 1
ATOM 815 N N . ASP A 1 98 ? -4.977 -25.734 -26.797 1 92.81 98 ASP A N 1
ATOM 816 C CA . ASP A 1 98 ? -3.963 -25.594 -25.75 1 92.81 98 ASP A CA 1
ATOM 817 C C . ASP A 1 98 ? -2.818 -26.578 -25.953 1 92.81 98 ASP A C 1
ATOM 819 O O . ASP A 1 98 ? -2.916 -27.484 -26.781 1 92.81 98 ASP A O 1
ATOM 823 N N . VAL A 1 99 ? -1.707 -26.359 -25.328 1 94 99 VAL A N 1
ATOM 824 C CA . VAL A 1 99 ? -0.525 -27.219 -25.391 1 94 99 VAL A CA 1
ATOM 825 C C . VAL A 1 99 ? -0.288 -27.875 -24.031 1 94 99 VAL A C 1
ATOM 827 O O . VAL A 1 99 ? -0.796 -27.391 -23 1 94 99 VAL A O 1
ATOM 830 N N . ARG A 1 100 ? 0.452 -28.984 -24.016 1 93.31 100 ARG A N 1
ATOM 831 C CA . ARG A 1 100 ? 0.751 -29.703 -22.781 1 93.31 100 ARG A CA 1
ATOM 832 C C . ARG A 1 100 ? 1.95 -29.078 -22.062 1 93.31 100 ARG A C 1
ATOM 834 O O . ARG A 1 100 ? 2.926 -28.688 -22.703 1 93.31 100 ARG A O 1
ATOM 841 N N . LYS A 1 101 ? 1.804 -29.016 -20.781 1 94.06 101 LYS A N 1
ATOM 842 C CA . LYS A 1 101 ? 2.869 -28.5 -19.922 1 94.06 101 LYS A CA 1
ATOM 843 C C . LYS A 1 101 ? 4.18 -29.234 -20.172 1 94.06 101 LYS A C 1
ATOM 845 O O . LYS A 1 101 ? 5.246 -28.609 -20.25 1 94.06 101 LYS A O 1
ATOM 850 N N . THR A 1 102 ? 4.113 -30.5 -20.281 1 94.44 102 THR A N 1
ATOM 851 C CA . THR A 1 102 ? 5.289 -31.344 -20.438 1 94.44 102 THR A CA 1
ATOM 852 C C . THR A 1 102 ? 6.02 -31.016 -21.75 1 94.44 102 THR A C 1
ATOM 854 O O . THR A 1 102 ? 7.25 -31.047 -21.797 1 94.44 102 THR A O 1
ATOM 857 N N . GLU A 1 103 ? 5.32 -30.75 -22.75 1 94.56 103 GLU A N 1
ATOM 858 C CA . GLU A 1 103 ? 5.926 -30.406 -24.031 1 94.56 103 GLU A CA 1
ATOM 859 C C . GLU A 1 103 ? 6.68 -29.078 -23.953 1 94.56 103 GLU A C 1
ATOM 861 O O . GLU A 1 103 ? 7.781 -28.953 -24.5 1 94.56 103 GLU A O 1
ATOM 866 N N . LEU A 1 104 ? 6.027 -28.094 -23.344 1 96 104 LEU A N 1
ATOM 867 C CA . LEU A 1 104 ? 6.684 -26.812 -23.172 1 96 104 LEU A CA 1
ATOM 868 C C . LEU A 1 104 ? 7.988 -26.953 -22.391 1 96 104 LEU A C 1
ATOM 870 O O . LEU A 1 104 ? 8.992 -26.344 -22.75 1 96 104 LEU A O 1
ATOM 874 N N . ARG A 1 105 ? 7.945 -27.734 -21.359 1 95.38 105 ARG A N 1
ATOM 875 C CA . ARG A 1 105 ? 9.094 -27.938 -20.484 1 95.38 105 ARG A CA 1
ATOM 876 C C . ARG A 1 105 ? 10.211 -28.688 -21.203 1 95.38 105 ARG A C 1
ATOM 878 O O . ARG A 1 105 ? 11.359 -28.25 -21.203 1 95.38 105 ARG A O 1
ATOM 885 N N . GLN A 1 106 ? 9.891 -29.812 -21.875 1 95.06 106 GLN A N 1
ATOM 886 C CA . GLN A 1 106 ? 10.875 -30.672 -22.531 1 95.06 106 GLN A CA 1
ATOM 887 C C . GLN A 1 106 ? 11.539 -29.969 -23.703 1 95.06 106 GLN A C 1
ATOM 889 O O . GLN A 1 106 ? 12.734 -30.141 -23.938 1 95.06 106 GLN A O 1
ATOM 894 N N . LYS A 1 107 ? 10.828 -29.234 -24.406 1 96.31 107 LYS A N 1
ATOM 895 C CA . LYS A 1 107 ? 11.367 -28.547 -25.578 1 96.31 107 LYS A CA 1
ATOM 896 C C . LYS A 1 107 ? 11.945 -27.188 -25.219 1 96.31 107 LYS A C 1
ATOM 898 O O . LYS A 1 107 ? 12.438 -26.469 -26.078 1 96.31 107 LYS A O 1
ATOM 903 N N . ASN A 1 108 ? 11.859 -26.812 -23.906 1 96.81 108 ASN A N 1
ATOM 904 C CA . ASN A 1 108 ? 12.391 -25.547 -23.422 1 96.81 108 ASN A CA 1
ATOM 905 C C . ASN A 1 108 ? 11.883 -24.375 -24.25 1 96.81 108 ASN A C 1
ATOM 907 O O . ASN A 1 108 ? 12.68 -23.562 -24.734 1 96.81 108 ASN A O 1
ATOM 911 N N . ILE A 1 109 ? 10.641 -24.359 -24.469 1 97.25 109 ILE A N 1
ATOM 912 C CA . ILE A 1 109 ? 10.008 -23.344 -25.297 1 97.25 109 ILE A CA 1
ATOM 913 C C . ILE A 1 109 ? 10.141 -21.984 -24.609 1 97.25 109 ILE A C 1
ATOM 915 O O . ILE A 1 109 ? 9.953 -21.859 -23.406 1 97.25 109 ILE A O 1
ATOM 919 N N . ARG A 1 110 ? 10.461 -20.984 -25.422 1 97.94 110 ARG A N 1
ATOM 920 C CA . ARG A 1 110 ? 10.594 -19.625 -24.906 1 97.94 110 ARG A CA 1
ATOM 921 C C . ARG A 1 110 ? 9.445 -18.734 -25.391 1 97.94 110 ARG A C 1
ATOM 923 O O . ARG A 1 110 ? 8.953 -18.906 -26.5 1 97.94 110 ARG A O 1
ATOM 930 N N . ALA A 1 111 ? 9.031 -17.828 -24.547 1 97.88 111 ALA A N 1
ATOM 931 C CA . ALA A 1 111 ? 7.992 -16.859 -24.891 1 97.88 111 ALA A CA 1
ATOM 932 C C . ALA A 1 111 ? 8.211 -15.531 -24.172 1 97.88 111 ALA A C 1
ATOM 934 O O . ALA A 1 111 ? 8.977 -15.453 -23.219 1 97.88 111 ALA A O 1
ATOM 935 N N . GLY A 1 112 ? 7.598 -14.508 -24.609 1 97.56 112 GLY A N 1
ATOM 936 C CA . GLY A 1 112 ? 7.688 -13.172 -24.047 1 97.56 112 GLY A CA 1
ATOM 937 C C . GLY A 1 112 ? 6.941 -12.125 -24.859 1 97.56 112 GLY A C 1
ATOM 938 O O . GLY A 1 112 ? 6.125 -12.469 -25.719 1 97.56 112 GLY A O 1
ATOM 939 N N . PHE A 1 113 ? 7.188 -10.922 -24.469 1 96.69 113 PHE A N 1
ATOM 940 C CA . PHE A 1 113 ? 6.57 -9.828 -25.219 1 96.69 113 PHE A CA 1
ATOM 941 C C . PHE A 1 113 ? 6.992 -9.867 -26.688 1 96.69 113 PHE A C 1
ATOM 943 O O . PHE A 1 113 ? 8.125 -10.227 -27 1 96.69 113 PHE A O 1
ATOM 950 N N . THR A 1 114 ? 6.098 -9.461 -27.578 1 95.75 114 THR A N 1
ATOM 951 C CA . THR A 1 114 ? 6.492 -9.297 -28.969 1 95.75 114 THR A CA 1
ATOM 952 C C . THR A 1 114 ? 7.613 -8.266 -29.094 1 95.75 114 THR A C 1
ATOM 954 O O . THR A 1 114 ? 7.785 -7.422 -28.219 1 95.75 114 THR A O 1
ATOM 957 N N . GLU A 1 115 ? 8.312 -8.367 -30.188 1 95.25 115 GLU A N 1
ATOM 958 C CA . GLU A 1 115 ? 9.414 -7.434 -30.406 1 95.25 115 GLU A CA 1
ATOM 959 C C . GLU A 1 115 ? 8.938 -5.988 -30.359 1 95.25 115 GLU A C 1
ATOM 961 O O . GLU A 1 115 ? 9.602 -5.125 -29.781 1 95.25 115 GLU A O 1
ATOM 966 N N . GLU A 1 116 ? 7.906 -5.773 -30.922 1 93.94 116 GLU A N 1
ATOM 967 C CA . GLU A 1 116 ? 7.344 -4.426 -30.969 1 93.94 116 GLU A CA 1
ATOM 968 C C . GLU A 1 116 ? 6.996 -3.92 -29.562 1 93.94 116 GLU A C 1
ATOM 970 O O . GLU A 1 116 ? 7.379 -2.809 -29.188 1 93.94 116 GLU A O 1
ATOM 975 N N . VAL A 1 117 ? 6.309 -4.699 -28.859 1 94.19 117 VAL A N 1
ATOM 976 C CA . VAL A 1 117 ? 5.879 -4.328 -27.516 1 94.19 117 VAL A CA 1
ATOM 977 C C . VAL A 1 117 ? 7.098 -4.176 -26.609 1 94.19 117 VAL A C 1
ATOM 979 O O . VAL A 1 117 ? 7.191 -3.217 -25.828 1 94.19 117 VAL A O 1
ATOM 982 N N . TYR A 1 118 ? 7.961 -5.121 -26.734 1 95.12 118 TYR A N 1
ATOM 983 C CA . TYR A 1 118 ? 9.172 -5.098 -25.922 1 95.12 118 TYR A CA 1
ATOM 984 C C . TYR A 1 118 ? 9.953 -3.809 -26.141 1 95.12 118 TYR A C 1
ATOM 986 O O . TYR A 1 118 ? 10.359 -3.15 -25.188 1 95.12 118 TYR A O 1
ATOM 994 N N . ASN A 1 119 ? 10.148 -3.455 -27.375 1 94.12 119 ASN A N 1
ATOM 995 C CA . ASN A 1 119 ? 10.922 -2.266 -27.719 1 94.12 119 ASN A CA 1
ATOM 996 C C . ASN A 1 119 ? 10.242 -0.992 -27.234 1 94.12 119 ASN A C 1
ATOM 998 O O . ASN A 1 119 ? 10.906 -0.069 -26.75 1 94.12 119 ASN A O 1
ATOM 1002 N N . LEU A 1 120 ? 9.023 -0.999 -27.359 1 92.12 120 LEU A N 1
ATOM 1003 C CA . LEU A 1 120 ? 8.266 0.161 -26.906 1 92.12 120 LEU A CA 1
ATOM 1004 C C . LEU A 1 120 ? 8.375 0.313 -25.391 1 92.12 120 LEU A C 1
ATOM 1006 O O . LEU A 1 120 ? 8.562 1.422 -24.875 1 92.12 120 LEU A O 1
ATOM 1010 N N . LEU A 1 121 ? 8.227 -0.757 -24.703 1 91.56 121 LEU A N 1
ATOM 1011 C CA . LEU A 1 121 ? 8.32 -0.735 -23.25 1 91.56 121 LEU A CA 1
ATOM 1012 C C . LEU A 1 121 ? 9.727 -0.357 -22.797 1 91.56 121 LEU A C 1
ATOM 1014 O O . LEU A 1 121 ? 9.891 0.435 -21.859 1 91.56 121 LEU A O 1
ATOM 1018 N N . LYS A 1 122 ? 10.633 -0.908 -23.469 1 90.38 122 LYS A N 1
ATOM 1019 C CA . LYS A 1 122 ? 12.023 -0.641 -23.125 1 90.38 122 LYS A CA 1
ATOM 1020 C C . LYS A 1 122 ? 12.359 0.84 -23.281 1 90.38 122 LYS A C 1
ATOM 1022 O O . LYS A 1 122 ? 13.078 1.411 -22.469 1 90.38 122 LYS A O 1
ATOM 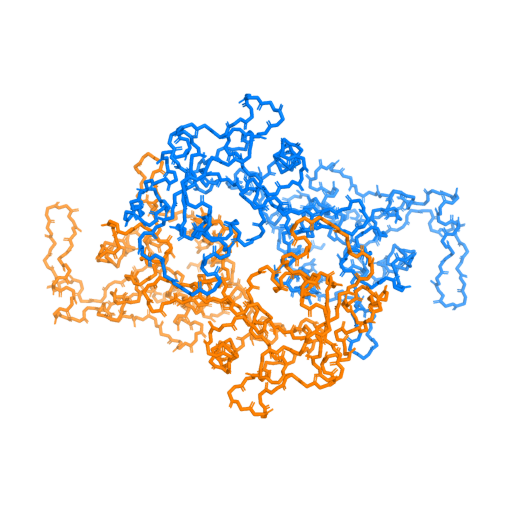1027 N N . LYS A 1 123 ? 11.828 1.447 -24.266 1 89.44 123 LYS A N 1
ATOM 1028 C CA . LYS A 1 123 ? 12.117 2.842 -24.578 1 89.44 123 LYS A CA 1
ATOM 1029 C C . LYS A 1 123 ? 11.305 3.789 -23.703 1 89.44 123 LYS A C 1
ATOM 1031 O O . LYS A 1 123 ? 11.625 4.977 -23.594 1 89.44 123 LYS A O 1
ATOM 1036 N N . ASN A 1 124 ? 10.289 3.207 -23.094 1 87.25 124 ASN A N 1
ATOM 1037 C CA . ASN A 1 124 ? 9.398 4.055 -22.328 1 87.25 124 ASN A CA 1
ATOM 1038 C C . ASN A 1 124 ? 9.172 3.496 -20.922 1 87.25 124 ASN A C 1
ATOM 1040 O O . ASN A 1 124 ? 8.117 2.941 -20.625 1 87.25 124 ASN A O 1
ATOM 1044 N N . PRO A 1 125 ? 10 3.791 -20.062 1 84.12 125 PRO A N 1
ATOM 1045 C CA . PRO A 1 125 ? 9.891 3.258 -18.703 1 84.12 125 PRO A CA 1
ATOM 1046 C C . PRO A 1 125 ? 8.609 3.703 -18 1 84.12 125 PRO A C 1
ATOM 1048 O O . PRO A 1 125 ? 8.062 2.965 -17.188 1 84.12 125 PRO A O 1
ATOM 1051 N N . GLU A 1 126 ? 8.156 4.852 -18.312 1 78 126 GLU A N 1
ATOM 1052 C CA . GLU A 1 126 ? 6.914 5.332 -17.719 1 78 126 GLU A CA 1
ATOM 1053 C C . GLU A 1 126 ? 5.727 4.477 -18.141 1 78 126 GLU A C 1
ATOM 1055 O O . GLU A 1 126 ? 4.781 4.289 -17.375 1 78 126 GLU A O 1
ATOM 1060 N N . LEU A 1 127 ? 5.828 4.059 -19.359 1 83.5 127 LEU A N 1
ATOM 1061 C CA . LEU A 1 127 ? 4.773 3.188 -19.875 1 83.5 127 LEU A CA 1
ATOM 1062 C C . LEU A 1 127 ? 4.758 1.861 -19.125 1 83.5 127 LEU A C 1
ATOM 1064 O O . LEU A 1 127 ? 3.689 1.309 -18.844 1 83.5 127 LEU A O 1
ATOM 1068 N N . VAL A 1 128 ? 5.926 1.334 -18.781 1 87.25 128 VAL A N 1
ATOM 1069 C CA . VAL A 1 128 ? 6.051 0.095 -18.016 1 87.25 128 VAL A CA 1
ATOM 1070 C C . VAL A 1 128 ? 5.375 0.254 -16.656 1 87.25 128 VAL A C 1
ATOM 1072 O O . VAL A 1 128 ? 4.59 -0.602 -16.234 1 87.25 128 VAL A O 1
ATOM 1075 N N . ALA A 1 129 ? 5.645 1.349 -16.062 1 82.62 129 ALA A N 1
ATOM 1076 C CA . ALA A 1 129 ? 5.066 1.64 -14.758 1 82.62 129 ALA A CA 1
ATOM 1077 C C . ALA A 1 129 ? 3.543 1.73 -14.844 1 82.62 129 ALA A C 1
ATOM 1079 O O . ALA A 1 129 ? 2.836 1.187 -13.992 1 82.62 129 ALA A O 1
ATOM 1080 N N . GLU A 1 130 ? 3.172 2.377 -15.836 1 80.88 130 GLU A N 1
ATOM 1081 C CA . GLU A 1 130 ? 1.737 2.574 -16.016 1 80.88 130 GLU A CA 1
ATOM 1082 C C . GLU A 1 130 ? 1.019 1.246 -16.219 1 80.88 130 GLU A C 1
ATOM 1084 O O . GLU A 1 130 ? -0.007 0.981 -15.594 1 80.88 130 GLU A O 1
ATOM 1089 N N . VAL A 1 131 ? 1.521 0.435 -17.078 1 85.38 131 VAL A N 1
ATOM 1090 C CA . VAL A 1 131 ? 0.918 -0.853 -17.422 1 85.38 131 VAL A CA 1
ATOM 1091 C C . VAL A 1 131 ? 0.892 -1.745 -16.172 1 85.38 131 VAL A C 1
ATOM 1093 O O . VAL A 1 131 ? -0.141 -2.334 -15.852 1 85.38 131 VAL A O 1
ATOM 1096 N N . GLY A 1 132 ? 2 -1.841 -15.547 1 88 132 GLY A N 1
ATOM 1097 C CA . GLY A 1 132 ? 2.08 -2.668 -14.352 1 88 132 GLY A CA 1
ATOM 1098 C C . GLY A 1 132 ? 1.131 -2.225 -13.25 1 88 132 GLY A C 1
ATOM 1099 O O . GLY A 1 132 ? 0.47 -3.055 -12.625 1 88 132 GLY A O 1
ATOM 1100 N N . TRP A 1 133 ? 1.07 -0.971 -13.094 1 81.44 133 TRP A N 1
ATOM 1101 C CA . TRP A 1 133 ? 0.188 -0.417 -12.07 1 81.44 133 TRP A CA 1
ATOM 1102 C C . TRP A 1 133 ? -1.271 -0.729 -12.383 1 81.44 133 TRP A C 1
ATOM 1104 O O . TRP A 1 133 ? -2.045 -1.071 -11.484 1 81.44 133 TRP A O 1
ATOM 1114 N N . LYS A 1 134 ? -1.62 -0.548 -13.594 1 82.19 134 LYS A N 1
ATOM 1115 C CA . LYS A 1 134 ? -2.99 -0.828 -14.008 1 82.19 134 LYS A CA 1
ATOM 1116 C C . LYS A 1 134 ? -3.35 -2.291 -13.773 1 82.19 134 LYS A C 1
ATOM 1118 O O . LYS A 1 134 ? -4.461 -2.602 -13.344 1 82.19 134 LYS A O 1
ATOM 1123 N N . ILE A 1 135 ? -2.428 -3.135 -14.062 1 87.62 135 ILE A N 1
ATOM 1124 C CA . ILE A 1 135 ? -2.654 -4.559 -13.852 1 87.62 135 ILE A CA 1
ATOM 1125 C C . ILE A 1 135 ? -2.811 -4.844 -12.359 1 87.62 135 ILE A C 1
ATOM 1127 O O . ILE A 1 135 ? -3.721 -5.57 -11.953 1 87.62 135 ILE A O 1
ATOM 1131 N N . LEU A 1 136 ? -2 -4.246 -11.555 1 86.44 136 LEU A N 1
ATOM 1132 C CA . LEU A 1 136 ? -2.066 -4.422 -10.109 1 86.44 136 LEU A CA 1
ATOM 1133 C C . LEU A 1 136 ? -3.414 -3.961 -9.562 1 86.44 136 LEU A C 1
ATOM 1135 O O . LEU A 1 136 ? -4.086 -4.703 -8.844 1 86.44 136 LEU A O 1
ATOM 1139 N N . GLN A 1 137 ? -3.809 -2.84 -9.969 1 79.62 137 GLN A N 1
ATOM 1140 C CA . GLN A 1 137 ? -5.043 -2.248 -9.461 1 79.62 137 GLN A CA 1
ATOM 1141 C C . GLN A 1 137 ? -6.262 -3.049 -9.914 1 79.62 137 GLN A C 1
ATOM 1143 O O . GLN A 1 137 ? -7.23 -3.189 -9.164 1 79.62 137 GLN A O 1
ATOM 1148 N N . ALA A 1 138 ? -6.176 -3.611 -11.109 1 82.12 138 ALA A N 1
ATOM 1149 C CA . ALA A 1 138 ? -7.32 -4.289 -11.719 1 82.12 138 ALA A CA 1
ATOM 1150 C C . ALA A 1 138 ? -7.512 -5.68 -11.117 1 82.12 138 ALA A C 1
ATOM 1152 O O . ALA A 1 138 ? -8.633 -6.191 -11.062 1 82.12 138 ALA A O 1
ATOM 1153 N N . HIS A 1 139 ? -6.426 -6.266 -10.602 1 86.62 139 HIS A N 1
ATOM 1154 C CA . HIS A 1 139 ? -6.551 -7.695 -10.344 1 86.62 139 HIS A CA 1
ATOM 1155 C C . HIS A 1 139 ? -6.227 -8.023 -8.891 1 86.62 139 HIS A C 1
ATOM 1157 O O . HIS A 1 139 ? -6.508 -9.125 -8.422 1 86.62 139 HIS A O 1
ATOM 1163 N N . PHE A 1 140 ? -5.668 -7.094 -8.109 1 85.94 140 PHE A N 1
ATOM 1164 C CA . PHE A 1 140 ? -5.219 -7.391 -6.758 1 85.94 140 PHE A CA 1
ATOM 1165 C C . PHE A 1 140 ? -5.523 -6.234 -5.812 1 85.94 140 PHE A C 1
ATOM 1167 O O . PHE A 1 140 ? -5.508 -5.07 -6.227 1 85.94 140 PHE A O 1
ATOM 1174 N N . PRO A 1 141 ? -5.871 -6.566 -4.574 1 83.25 141 PRO A N 1
ATOM 1175 C CA . PRO A 1 141 ? -6.051 -5.477 -3.607 1 83.25 141 PRO A CA 1
ATOM 1176 C C . PRO A 1 141 ? -4.746 -4.746 -3.297 1 83.25 141 PRO A C 1
ATOM 1178 O O . PRO A 1 141 ? -3.666 -5.328 -3.41 1 83.25 141 PRO A O 1
ATOM 1181 N N . GLU A 1 142 ? -4.82 -3.535 -2.867 1 78.12 142 GLU A N 1
ATOM 1182 C CA . GLU A 1 142 ? -3.676 -2.662 -2.619 1 78.12 142 GLU A CA 1
ATOM 1183 C C . GLU A 1 142 ? -2.777 -3.229 -1.521 1 78.12 142 GLU A C 1
ATOM 1185 O O . GLU A 1 142 ? -1.559 -3.053 -1.558 1 78.12 142 GLU A O 1
ATOM 1190 N N . THR A 1 143 ? -3.316 -3.949 -0.596 1 80 143 THR A N 1
ATOM 1191 C CA . THR A 1 143 ? -2.596 -4.441 0.572 1 80 143 THR A CA 1
ATOM 1192 C C . THR A 1 143 ? -1.451 -5.363 0.152 1 80 143 THR A C 1
ATOM 1194 O O . THR A 1 143 ? -0.479 -5.527 0.892 1 80 143 THR A O 1
ATOM 1197 N N . ILE A 1 144 ? -1.531 -5.973 -1.078 1 85.5 144 ILE A N 1
ATOM 1198 C CA . ILE A 1 144 ? -0.52 -6.965 -1.43 1 85.5 144 ILE A CA 1
ATOM 1199 C C . ILE A 1 144 ? 0.252 -6.5 -2.662 1 85.5 144 ILE A C 1
ATOM 1201 O O . ILE A 1 144 ? 1.007 -7.27 -3.258 1 85.5 144 ILE A O 1
ATOM 1205 N N . HIS A 1 145 ? 0.048 -5.254 -3.066 1 85.5 145 HIS A N 1
ATOM 1206 C CA . HIS A 1 145 ? 0.749 -4.73 -4.234 1 85.5 145 HIS A CA 1
ATOM 1207 C C . HIS A 1 145 ? 2.26 -4.793 -4.043 1 85.5 145 HIS A C 1
ATOM 1209 O O . HIS A 1 145 ? 2.982 -5.27 -4.922 1 85.5 145 HIS A O 1
ATOM 1215 N N . GLU A 1 146 ? 2.697 -4.379 -2.895 1 79.75 146 GLU A N 1
ATOM 1216 C CA . GLU A 1 146 ? 4.133 -4.352 -2.639 1 79.75 146 GLU A CA 1
ATOM 1217 C C . GLU A 1 146 ? 4.73 -5.758 -2.686 1 79.75 146 GLU A C 1
ATOM 1219 O O . GLU A 1 146 ? 5.855 -5.945 -3.154 1 79.75 146 GLU A O 1
ATOM 1224 N N . ASP A 1 147 ? 4.004 -6.703 -2.184 1 83.12 147 ASP A N 1
ATOM 1225 C CA . ASP A 1 147 ? 4.461 -8.094 -2.207 1 83.12 147 ASP A CA 1
ATOM 1226 C C . ASP A 1 147 ? 4.621 -8.594 -3.641 1 83.12 147 ASP A C 1
ATOM 1228 O O . ASP A 1 147 ? 5.621 -9.227 -3.975 1 83.12 147 ASP A O 1
ATOM 1232 N N . ILE A 1 148 ? 3.668 -8.312 -4.465 1 88.81 148 ILE A N 1
ATOM 1233 C CA . ILE A 1 148 ? 3.682 -8.75 -5.852 1 88.81 148 ILE A CA 1
ATOM 1234 C C . ILE A 1 148 ? 4.832 -8.078 -6.598 1 88.81 148 ILE A C 1
ATOM 1236 O O . ILE A 1 148 ? 5.559 -8.734 -7.352 1 88.81 148 ILE A O 1
ATOM 1240 N N . ILE A 1 149 ? 4.992 -6.789 -6.348 1 86.56 149 ILE A N 1
ATOM 1241 C CA . ILE A 1 149 ? 6.078 -6.027 -6.957 1 86.56 149 ILE A CA 1
ATOM 1242 C C . ILE A 1 149 ? 7.418 -6.664 -6.598 1 86.56 149 ILE A C 1
ATOM 1244 O O . ILE A 1 149 ? 8.266 -6.879 -7.473 1 86.56 149 ILE A O 1
ATOM 1248 N N . HIS A 1 150 ? 7.566 -6.969 -5.395 1 82.25 150 HIS A N 1
ATOM 1249 C CA . HIS A 1 150 ? 8.812 -7.562 -4.93 1 82.25 150 HIS A CA 1
ATOM 1250 C C . HIS A 1 150 ? 9.047 -8.93 -5.574 1 82.25 150 HIS A C 1
ATOM 1252 O O . HIS A 1 150 ? 10.148 -9.219 -6.043 1 82.25 150 HIS A O 1
ATOM 1258 N N . GLU A 1 151 ? 8.047 -9.758 -5.582 1 87.25 151 GLU A N 1
ATOM 1259 C CA . GLU A 1 151 ? 8.211 -11.133 -6.062 1 87.25 151 GLU A CA 1
ATOM 1260 C C . GLU A 1 151 ? 8.406 -11.164 -7.574 1 87.25 151 GLU A C 1
ATOM 1262 O O . GLU A 1 151 ? 9.102 -12.047 -8.094 1 87.25 151 GLU A O 1
ATOM 1267 N N . THR A 1 152 ? 7.801 -10.273 -8.289 1 91.5 152 THR A N 1
ATOM 1268 C CA . THR A 1 152 ? 7.898 -10.258 -9.742 1 91.5 152 THR A CA 1
ATOM 1269 C C . THR A 1 152 ? 9.125 -9.469 -10.195 1 91.5 152 THR A C 1
ATOM 1271 O O . THR A 1 152 ? 9.586 -9.617 -11.328 1 91.5 152 THR A O 1
ATOM 1274 N N . GLY A 1 153 ? 9.57 -8.562 -9.32 1 86.12 153 GLY A N 1
ATOM 1275 C CA . GLY A 1 153 ? 10.672 -7.68 -9.672 1 86.12 153 GLY A CA 1
ATOM 1276 C C . GLY A 1 153 ? 10.234 -6.461 -10.461 1 86.12 153 GLY A C 1
ATOM 1277 O O . GLY A 1 153 ? 11.062 -5.633 -10.844 1 86.12 153 GLY A O 1
ATOM 1278 N N . PHE A 1 154 ? 8.938 -6.348 -10.68 1 87.56 154 PHE A N 1
ATOM 1279 C CA . PHE A 1 154 ? 8.375 -5.184 -11.359 1 87.56 154 PHE A CA 1
ATOM 1280 C C . PHE A 1 154 ? 8.438 -3.953 -10.461 1 87.56 154 PHE A C 1
ATOM 1282 O O . PHE A 1 154 ? 8.203 -4.043 -9.258 1 87.56 154 PHE A O 1
ATOM 1289 N N . SER A 1 155 ? 8.797 -2.82 -10.984 1 79.88 155 SER A N 1
ATOM 1290 C CA . SER A 1 155 ? 8.789 -1.576 -10.227 1 79.88 155 SER A CA 1
ATOM 1291 C C . SER A 1 155 ? 7.965 -0.503 -10.93 1 79.88 155 SER A C 1
ATOM 1293 O O . SER A 1 155 ? 8.203 -0.19 -12.094 1 79.88 155 SER A O 1
ATOM 1295 N N . PRO A 1 156 ? 6.926 -0.071 -10.25 1 71.12 156 PRO A N 1
ATOM 1296 C CA . PRO A 1 156 ? 6.094 0.973 -10.852 1 71.12 156 PRO A CA 1
ATOM 1297 C C . PRO A 1 156 ? 6.832 2.301 -11.008 1 71.12 156 PRO A C 1
ATOM 1299 O O . PRO A 1 156 ? 6.332 3.215 -11.672 1 71.12 156 PRO A O 1
ATOM 1302 N N . GLU A 1 157 ? 7.922 2.451 -10.242 1 58.19 157 GLU A N 1
ATOM 1303 C CA . GLU A 1 157 ? 8.617 3.73 -10.336 1 58.19 157 GLU A CA 1
ATOM 1304 C C . GLU A 1 157 ? 9.156 3.965 -11.742 1 58.19 157 GLU A C 1
ATOM 1306 O O . GLU A 1 157 ? 9.727 3.059 -12.352 1 58.19 157 GLU A O 1
ATOM 1311 N N . GLY A 1 158 ? 8.461 4.586 -12.57 1 48.88 158 GLY A N 1
ATOM 1312 C CA . GLY A 1 158 ? 9.109 4.988 -13.805 1 48.88 158 GLY A CA 1
ATOM 1313 C C . GLY A 1 158 ? 10.578 5.316 -13.625 1 48.88 158 GLY A C 1
ATOM 1314 O O . GLY A 1 158 ? 11.086 5.332 -12.508 1 48.88 158 GLY A O 1
ATOM 1315 N N . GLN A 1 159 ? 11.477 5.059 -14.688 1 43.31 159 GLN A N 1
ATOM 1316 C CA . GLN A 1 159 ? 12.867 5.48 -14.688 1 43.31 159 GLN A CA 1
ATOM 1317 C C . GLN A 1 159 ? 13.039 6.828 -13.992 1 43.31 159 GLN A C 1
ATOM 1319 O O . GLN A 1 159 ? 14.164 7.316 -13.836 1 43.31 159 GLN A O 1
ATOM 1324 N N . SER A 1 160 ? 12.062 7.59 -13.922 1 41.09 160 SER A N 1
ATOM 1325 C CA . SER A 1 160 ? 12.484 8.938 -13.562 1 41.09 160 SER A CA 1
ATOM 1326 C C . SER A 1 160 ? 13.289 8.938 -12.266 1 41.09 160 SER A C 1
ATOM 1328 O O . SER A 1 160 ? 13.438 7.898 -11.617 1 41.09 160 SER A O 1
ATOM 1330 N N . LEU A 1 161 ? 13.109 10.18 -11.492 1 38.97 161 LEU A N 1
ATOM 1331 C CA . LEU A 1 161 ? 14.047 10.703 -10.516 1 38.97 161 LEU A CA 1
ATOM 1332 C C . LEU A 1 161 ? 14.211 9.742 -9.344 1 38.97 161 LEU A C 1
ATOM 1334 O O . LEU A 1 161 ? 15.172 9.852 -8.578 1 38.97 161 LEU A O 1
ATOM 1338 N N . SER A 1 162 ? 13.211 9.375 -8.805 1 39.91 162 SER A N 1
ATOM 1339 C CA . SER A 1 162 ? 13.508 8.805 -7.5 1 39.91 162 SER A CA 1
ATOM 1340 C C . SER A 1 162 ? 14.195 7.445 -7.633 1 39.91 162 SER A C 1
ATOM 1342 O O . SER A 1 162 ? 13.914 6.688 -8.562 1 39.91 162 SER A O 1
ATOM 1344 N N . LYS A 1 163 ? 15.344 7.289 -7.008 1 45.22 163 LYS A N 1
ATOM 1345 C CA . LYS A 1 163 ? 16.297 6.191 -6.848 1 45.22 163 LYS A CA 1
ATOM 1346 C C . LYS A 1 163 ? 15.562 4.852 -6.73 1 45.22 163 LYS A C 1
ATOM 1348 O O . LYS A 1 163 ? 14.664 4.699 -5.902 1 45.22 163 LYS A O 1
ATOM 1353 N N . GLN A 1 164 ? 15.625 4.105 -7.812 1 50.41 164 GLN A N 1
ATOM 1354 C CA . GLN A 1 164 ? 15.234 2.701 -7.938 1 50.41 164 GLN A CA 1
ATOM 1355 C C . GLN A 1 164 ? 15.398 1.967 -6.609 1 50.41 164 GLN A C 1
ATOM 1357 O O . GLN A 1 164 ? 16.438 2.059 -5.965 1 50.41 164 GLN A O 1
ATOM 1362 N N . ARG A 1 165 ? 14.227 1.627 -6.039 1 57.5 165 ARG A N 1
ATOM 1363 C CA . ARG A 1 165 ? 14.375 0.714 -4.906 1 57.5 165 ARG A CA 1
ATOM 1364 C C . ARG A 1 165 ? 15.266 -0.469 -5.273 1 57.5 165 ARG A C 1
ATOM 1366 O O . ARG A 1 165 ? 15.109 -1.062 -6.344 1 57.5 165 ARG A O 1
ATOM 1373 N N . ASP A 1 166 ? 16.375 -0.568 -4.613 1 66.88 166 ASP A N 1
ATOM 1374 C CA . ASP A 1 166 ? 17.25 -1.712 -4.793 1 66.88 166 ASP A CA 1
ATOM 1375 C C . ASP A 1 166 ? 16.609 -2.994 -4.273 1 66.88 166 ASP A C 1
ATOM 1377 O O . ASP A 1 166 ? 16.344 -3.123 -3.076 1 66.88 166 ASP A O 1
ATOM 1381 N N . PRO A 1 167 ? 16.219 -3.809 -5.207 1 67.06 167 PRO A N 1
ATOM 1382 C CA . PRO A 1 167 ? 15.656 -5.082 -4.75 1 67.06 167 PRO A CA 1
ATOM 1383 C C . PRO A 1 167 ? 16.547 -5.793 -3.74 1 67.06 167 PRO A C 1
ATOM 1385 O O . PRO A 1 167 ? 16.062 -6.582 -2.924 1 67.06 167 PRO A O 1
ATOM 1388 N N . ASN A 1 168 ? 17.75 -5.449 -3.816 1 81 168 ASN A N 1
ATOM 1389 C CA . ASN A 1 168 ? 18.688 -6.086 -2.891 1 81 168 ASN A CA 1
ATOM 1390 C C . ASN A 1 168 ? 18.531 -5.543 -1.475 1 81 168 ASN A C 1
ATOM 1392 O O . ASN A 1 168 ? 18.797 -6.246 -0.501 1 81 168 ASN A O 1
ATOM 1396 N N . PHE A 1 169 ? 18.062 -4.367 -1.395 1 89.44 169 PHE A N 1
ATOM 1397 C CA . PHE A 1 169 ? 17.891 -3.736 -0.09 1 89.44 169 PHE A CA 1
ATOM 1398 C C . PHE A 1 169 ? 16.953 -4.547 0.786 1 89.44 169 PHE A C 1
ATOM 1400 O O . PHE A 1 169 ? 17.297 -4.91 1.913 1 89.44 169 PHE A O 1
ATOM 1407 N N . ARG A 1 170 ? 15.812 -4.879 0.307 1 87.5 170 ARG A N 1
ATOM 1408 C CA . ARG A 1 170 ? 14.82 -5.641 1.058 1 87.5 170 ARG A CA 1
ATOM 1409 C C . ARG A 1 170 ? 15.367 -7.004 1.461 1 87.5 170 ARG A C 1
ATOM 1411 O O . ARG A 1 170 ? 15.25 -7.406 2.619 1 87.5 170 ARG A O 1
ATOM 1418 N N . ARG A 1 171 ? 15.945 -7.629 0.518 1 87.06 171 ARG A N 1
ATOM 1419 C CA . ARG A 1 171 ? 16.484 -8.953 0.779 1 87.06 171 ARG A CA 1
ATOM 1420 C C . ARG A 1 171 ? 17.547 -8.906 1.876 1 87.06 171 ARG A C 1
ATOM 1422 O O . ARG A 1 171 ? 17.547 -9.742 2.783 1 87.06 171 ARG A O 1
ATOM 1429 N N . GLU A 1 172 ? 18.391 -7.953 1.793 1 92.81 172 GLU A N 1
ATOM 1430 C CA . GLU A 1 172 ? 19.484 -7.82 2.746 1 92.81 172 GLU A CA 1
ATOM 1431 C C . GLU A 1 172 ? 18.969 -7.5 4.145 1 92.81 172 GLU A C 1
ATOM 1433 O O . GLU A 1 172 ? 19.438 -8.078 5.133 1 92.81 172 GLU A O 1
ATOM 1438 N N . VAL A 1 173 ? 18.047 -6.66 4.223 1 95.56 173 VAL A N 1
ATOM 1439 C CA . VAL A 1 173 ? 17.484 -6.266 5.516 1 95.56 173 VAL A CA 1
ATOM 1440 C C . VAL A 1 173 ? 16.766 -7.449 6.152 1 95.56 173 VAL A C 1
ATOM 1442 O O . VAL A 1 173 ? 16.953 -7.734 7.336 1 95.56 173 VAL A O 1
ATOM 1445 N N . LEU A 1 174 ? 15.953 -8.125 5.398 1 93.25 174 LEU A N 1
ATOM 1446 C CA . LEU A 1 174 ? 15.203 -9.258 5.934 1 93.25 174 LEU A CA 1
ATOM 1447 C C . LEU A 1 174 ? 16.141 -10.367 6.383 1 93.25 174 LEU A C 1
ATOM 1449 O O . LEU A 1 174 ? 15.922 -10.992 7.422 1 93.25 174 LEU A O 1
ATOM 1453 N N . ARG A 1 175 ? 17.188 -10.531 5.594 1 93.31 175 ARG A N 1
ATOM 1454 C CA . ARG A 1 175 ? 18.188 -11.531 5.988 1 93.31 175 ARG A CA 1
ATOM 1455 C C . ARG A 1 175 ? 18.891 -11.117 7.273 1 93.31 175 ARG A C 1
ATOM 1457 O O . ARG A 1 175 ? 19.141 -11.945 8.148 1 93.31 175 ARG A O 1
ATOM 1464 N N . ALA A 1 176 ? 19.188 -9.898 7.367 1 96.38 176 ALA A N 1
ATOM 1465 C CA . ALA A 1 176 ? 19.891 -9.383 8.539 1 96.38 176 ALA A CA 1
ATOM 1466 C C . ALA A 1 176 ? 19.109 -9.648 9.82 1 96.38 176 ALA A C 1
ATOM 1468 O O . ALA A 1 176 ? 19.688 -9.891 10.875 1 96.38 176 ALA A O 1
ATOM 1469 N N . TYR A 1 177 ? 17.844 -9.633 9.703 1 96.31 177 TYR A N 1
ATOM 1470 C CA . TYR A 1 177 ? 17 -9.812 10.875 1 96.31 177 TYR A CA 1
ATOM 1471 C C . TYR A 1 177 ? 16.344 -11.188 10.859 1 96.31 177 TYR A C 1
ATOM 1473 O O . TYR A 1 177 ? 15.32 -11.406 11.523 1 96.31 177 TYR A O 1
ATOM 1481 N N . GLU A 1 178 ? 16.844 -12.086 9.969 1 93.62 178 GLU A N 1
ATOM 1482 C CA . GLU A 1 178 ? 16.406 -13.477 9.875 1 93.62 178 GLU A CA 1
ATOM 1483 C C . GLU A 1 178 ? 14.914 -13.578 9.594 1 93.62 178 GLU A C 1
ATOM 1485 O O . GLU A 1 178 ? 14.227 -14.43 10.164 1 93.62 178 GLU A O 1
ATOM 1490 N N . HIS A 1 179 ? 14.438 -12.609 8.891 1 91.81 179 HIS A N 1
ATOM 1491 C CA . HIS A 1 179 ? 13.07 -12.578 8.398 1 91.81 179 HIS A CA 1
ATOM 1492 C C . HIS A 1 179 ? 12.07 -12.523 9.547 1 91.81 179 HIS A C 1
ATOM 1494 O O . HIS A 1 179 ? 11.047 -13.211 9.531 1 91.81 179 HIS A O 1
ATOM 1500 N N . ARG A 1 180 ? 12.492 -11.789 10.547 1 92.94 180 ARG A N 1
ATOM 1501 C CA . ARG A 1 180 ? 11.625 -11.539 11.695 1 92.94 180 ARG A CA 1
ATOM 1502 C C . ARG A 1 180 ? 11.5 -10.047 11.977 1 92.94 180 ARG A C 1
ATOM 1504 O O . ARG A 1 180 ? 12.406 -9.273 11.672 1 92.94 180 ARG A O 1
ATOM 1511 N N . CYS A 1 181 ? 10.383 -9.703 12.516 1 95.31 181 CYS A N 1
ATOM 1512 C CA . CYS A 1 181 ? 10.227 -8.32 12.945 1 95.31 181 CYS A CA 1
ATOM 1513 C C . CYS A 1 181 ? 11.203 -7.988 14.07 1 95.31 181 CYS A C 1
ATOM 1515 O O . CYS A 1 181 ? 11.289 -8.711 15.062 1 95.31 181 CYS A O 1
ATOM 1517 N N . ALA A 1 182 ? 11.828 -6.918 14.023 1 96.25 182 ALA A N 1
ATOM 1518 C CA . ALA A 1 182 ? 12.836 -6.516 15 1 96.25 182 ALA A CA 1
ATOM 1519 C C . ALA A 1 182 ? 12.188 -6.109 16.328 1 96.25 182 ALA A C 1
ATOM 1521 O O . ALA A 1 182 ? 12.867 -6.004 17.344 1 96.25 182 ALA A O 1
ATOM 1522 N N . VAL A 1 183 ? 10.883 -5.883 16.328 1 94.12 183 VAL A N 1
ATOM 1523 C CA . VAL A 1 183 ? 10.188 -5.383 17.5 1 94.12 183 VAL A CA 1
ATOM 1524 C C . VAL A 1 183 ? 9.461 -6.531 18.203 1 94.12 183 VAL A C 1
ATOM 1526 O O . VAL A 1 183 ? 9.695 -6.793 19.391 1 94.12 183 VAL A O 1
ATOM 1529 N N . CYS A 1 184 ? 8.688 -7.273 17.484 1 91 184 CYS A N 1
ATOM 1530 C CA . CYS A 1 184 ? 7.789 -8.211 18.141 1 91 184 CYS A CA 1
ATOM 1531 C C . CYS A 1 184 ? 8.125 -9.648 17.75 1 91 184 CYS A C 1
ATOM 1533 O O . CYS A 1 184 ? 7.426 -10.586 18.156 1 91 184 CYS A O 1
ATOM 1535 N N . ASP A 1 185 ? 9.094 -9.852 16.891 1 90.44 185 ASP A N 1
ATOM 1536 C CA . ASP A 1 185 ? 9.594 -11.172 16.516 1 90.44 185 ASP A CA 1
ATOM 1537 C C . ASP A 1 185 ? 8.57 -11.914 15.648 1 90.44 185 ASP A C 1
ATOM 1539 O O . ASP A 1 185 ? 8.555 -13.148 15.617 1 90.44 185 ASP A O 1
ATOM 1543 N N . PHE A 1 186 ? 7.691 -11.141 15.031 1 89.56 186 PHE A N 1
ATOM 1544 C CA . PHE A 1 186 ? 6.738 -11.727 14.094 1 89.56 186 PHE A CA 1
ATOM 1545 C C . PHE A 1 186 ? 7.461 -12.492 12.992 1 89.56 186 PHE A C 1
ATOM 1547 O O . PHE A 1 186 ? 8.414 -11.984 12.398 1 89.56 186 PHE A O 1
ATOM 1554 N N . ASP A 1 187 ? 6.984 -13.82 12.695 1 88 187 ASP A N 1
ATOM 1555 C CA . ASP A 1 187 ? 7.656 -14.664 11.711 1 88 187 ASP A CA 1
ATOM 1556 C C . ASP A 1 187 ? 6.672 -15.609 11.031 1 88 187 ASP A C 1
ATOM 1558 O O . ASP A 1 187 ? 6.973 -16.781 10.828 1 88 187 ASP A O 1
ATOM 1562 N N . VAL A 1 188 ? 5.52 -15.156 10.758 1 89 188 VAL A N 1
ATOM 1563 C CA . VAL A 1 188 ? 4.52 -16 10.109 1 89 188 VAL A CA 1
ATOM 1564 C C . VAL A 1 188 ? 4.969 -16.344 8.688 1 89 188 VAL A C 1
ATOM 1566 O O . VAL A 1 188 ? 5.5 -15.484 7.98 1 89 188 VAL A O 1
ATOM 1569 N N . ARG A 1 189 ? 4.715 -17.594 8.281 1 87.62 189 ARG A N 1
ATOM 1570 C CA . ARG A 1 189 ? 5.195 -18.078 6.988 1 87.62 189 ARG A CA 1
ATOM 1571 C C . ARG A 1 189 ? 4.184 -19.016 6.336 1 87.62 189 ARG A C 1
ATOM 1573 O O . ARG A 1 189 ? 3.371 -19.641 7.023 1 87.62 189 ARG A O 1
ATOM 1580 N N . ILE A 1 190 ? 4.176 -19.062 5.078 1 80.62 190 ILE A N 1
ATOM 1581 C CA . ILE A 1 190 ? 3.621 -20.141 4.273 1 80.62 190 ILE A CA 1
ATOM 1582 C C . ILE A 1 190 ? 4.742 -20.859 3.525 1 80.62 190 ILE A C 1
ATOM 1584 O O . ILE A 1 190 ? 5.383 -20.281 2.645 1 80.62 190 ILE A O 1
ATOM 1588 N N . GLY A 1 191 ? 4.945 -22.062 3.9 1 77.44 191 GLY A N 1
ATOM 1589 C CA . GLY A 1 191 ? 6.141 -22.719 3.395 1 77.44 191 GLY A CA 1
ATOM 1590 C C . GLY A 1 191 ? 7.422 -22 3.783 1 77.44 191 GLY A C 1
ATOM 1591 O O . GLY A 1 191 ? 7.652 -21.734 4.965 1 77.44 191 GLY A O 1
ATOM 1592 N N . ALA A 1 192 ? 8.18 -21.672 2.793 1 74.88 192 ALA A N 1
ATOM 1593 C CA . ALA A 1 192 ? 9.461 -21.016 3.037 1 74.88 192 ALA A CA 1
ATOM 1594 C C . ALA A 1 192 ? 9.312 -19.5 2.961 1 74.88 192 ALA A C 1
ATOM 1596 O O . ALA A 1 192 ? 10.258 -18.766 3.256 1 74.88 192 ALA A O 1
ATOM 1597 N N . LYS A 1 193 ? 8.164 -19.047 2.766 1 80.25 193 LYS A N 1
ATOM 1598 C CA . LYS A 1 193 ? 7.992 -17.609 2.539 1 80.25 193 LYS A CA 1
ATOM 1599 C C . LYS A 1 193 ? 7.395 -16.922 3.766 1 80.25 193 LYS A C 1
ATOM 1601 O O . LYS A 1 193 ? 6.379 -17.375 4.297 1 80.25 193 LYS A O 1
ATOM 1606 N N . THR A 1 194 ? 8.062 -15.945 4.184 1 87.06 194 THR A N 1
ATOM 1607 C CA . THR A 1 194 ? 7.551 -15.156 5.301 1 87.06 194 THR A CA 1
ATOM 1608 C C . THR A 1 194 ? 6.477 -14.18 4.824 1 87.06 194 THR A C 1
ATOM 1610 O O . THR A 1 194 ? 6.617 -13.562 3.768 1 87.06 194 THR A O 1
ATOM 1613 N N . LEU A 1 195 ? 5.453 -14.094 5.648 1 88.31 195 LEU A N 1
ATOM 1614 C CA . LEU A 1 195 ? 4.363 -13.172 5.359 1 88.31 195 LEU A CA 1
ATOM 1615 C C . LEU A 1 195 ? 4.477 -11.914 6.215 1 88.31 195 LEU A C 1
ATOM 1617 O O . LEU A 1 195 ? 4.883 -11.977 7.375 1 88.31 195 LEU A O 1
ATOM 1621 N N . CYS A 1 196 ? 4.184 -10.75 5.66 1 91.69 196 CYS A N 1
ATOM 1622 C CA . CYS A 1 196 ? 3.918 -9.508 6.379 1 91.69 196 CYS A CA 1
ATOM 1623 C C . CYS A 1 196 ? 5.176 -9 7.074 1 91.69 196 CYS A C 1
ATOM 1625 O O . CYS A 1 196 ? 5.102 -8.43 8.164 1 91.69 196 CYS A O 1
ATOM 1627 N N . ILE A 1 197 ? 6.312 -9.391 6.613 1 91.44 197 ILE A N 1
ATOM 1628 C CA . ILE A 1 197 ? 7.566 -8.797 7.055 1 91.44 197 ILE A CA 1
ATOM 1629 C C . ILE A 1 197 ? 8.133 -7.906 5.953 1 91.44 197 ILE A C 1
ATOM 1631 O O . ILE A 1 197 ? 8.211 -8.312 4.793 1 91.44 197 ILE A O 1
ATOM 1635 N N . GLU A 1 198 ? 8.531 -6.746 6.359 1 92.56 198 GLU A N 1
ATOM 1636 C CA . GLU A 1 198 ? 8.922 -5.723 5.391 1 92.56 198 GLU A CA 1
ATOM 1637 C C . GLU A 1 198 ? 10.227 -5.043 5.793 1 92.56 198 GLU A C 1
ATOM 1639 O O . GLU A 1 198 ? 10.586 -5.027 6.973 1 92.56 198 GLU A O 1
ATOM 1644 N N . ALA A 1 199 ? 10.93 -4.637 4.785 1 92.81 199 ALA A N 1
ATOM 1645 C CA . ALA A 1 199 ? 12.109 -3.809 5.02 1 92.81 199 ALA A CA 1
ATOM 1646 C C . ALA A 1 199 ? 11.734 -2.33 5.086 1 92.81 199 ALA A C 1
ATOM 1648 O O . ALA A 1 199 ? 11.367 -1.731 4.074 1 92.81 199 ALA A O 1
ATOM 1649 N N . ALA A 1 200 ? 11.805 -1.776 6.246 1 94.06 200 ALA A N 1
ATOM 1650 C CA . ALA A 1 200 ? 11.438 -0.377 6.445 1 94.06 200 ALA A CA 1
ATOM 1651 C C . ALA A 1 200 ? 12.664 0.526 6.375 1 94.06 200 ALA A C 1
ATOM 1653 O O . ALA A 1 200 ? 13.703 0.217 6.965 1 94.06 200 ALA A O 1
ATOM 1654 N N . HIS A 1 201 ? 12.547 1.571 5.621 1 93 201 HIS A N 1
ATOM 1655 C CA . HIS A 1 201 ? 13.562 2.619 5.684 1 93 201 HIS A CA 1
ATOM 1656 C C . HIS A 1 201 ? 13.383 3.492 6.918 1 93 201 HIS A C 1
ATOM 1658 O O . HIS A 1 201 ? 12.281 3.996 7.172 1 93 201 HIS A O 1
ATOM 1664 N N . ILE A 1 202 ? 14.43 3.631 7.633 1 95.56 202 ILE A N 1
ATOM 1665 C CA . ILE A 1 202 ? 14.383 4.508 8.797 1 95.56 202 ILE A CA 1
ATOM 1666 C C . ILE A 1 202 ? 14.312 5.965 8.344 1 95.56 202 ILE A C 1
ATOM 1668 O O . ILE A 1 202 ? 13.414 6.703 8.742 1 95.56 202 ILE A O 1
ATOM 1672 N N . LYS A 1 203 ? 15.32 6.34 7.633 1 92.88 203 LYS A N 1
ATOM 1673 C CA . LYS A 1 203 ? 15.195 7.562 6.844 1 92.88 203 LYS A CA 1
ATOM 1674 C C . LYS A 1 203 ? 14.523 7.285 5.5 1 92.88 203 LYS A C 1
ATOM 1676 O O . LYS A 1 203 ? 14.961 6.414 4.746 1 92.88 203 LYS A O 1
ATOM 1681 N N . TRP A 1 204 ? 13.445 7.98 5.324 1 87.94 204 TRP A N 1
ATOM 1682 C CA . TRP A 1 204 ? 12.617 7.707 4.152 1 87.94 204 TRP A CA 1
ATOM 1683 C C . TRP A 1 204 ? 13.422 7.859 2.869 1 87.94 204 TRP A C 1
ATOM 1685 O O . TRP A 1 204 ? 14.234 8.781 2.744 1 87.94 204 TRP A O 1
ATOM 1695 N N . HIS A 1 205 ? 13.164 6.996 1.985 1 82.38 205 HIS A N 1
ATOM 1696 C CA . HIS A 1 205 ? 13.766 7.105 0.664 1 82.38 205 HIS A CA 1
ATOM 1697 C C . HIS A 1 205 ? 13.391 8.43 -0.003 1 82.38 205 HIS A C 1
ATOM 1699 O O . HIS A 1 205 ? 14.234 9.062 -0.645 1 82.38 205 HIS A O 1
ATOM 1705 N N . SER A 1 206 ? 12.195 8.883 0.145 1 76.19 206 SER A N 1
ATOM 1706 C CA . SER A 1 206 ? 11.688 10.125 -0.429 1 76.19 206 SER A CA 1
ATOM 1707 C C . SER A 1 206 ? 12.383 11.344 0.173 1 76.19 206 SER A C 1
ATOM 1709 O O . SER A 1 206 ? 12.336 12.438 -0.395 1 76.19 206 SER A O 1
ATOM 1711 N N . ALA A 1 207 ? 12.969 11.148 1.302 1 81.75 207 ALA A N 1
ATOM 1712 C CA . ALA A 1 207 ? 13.711 12.227 1.947 1 81.75 207 ALA A CA 1
ATOM 1713 C C . ALA A 1 207 ? 15.219 12.031 1.786 1 81.75 207 ALA A C 1
ATOM 1715 O O . ALA A 1 207 ? 16.016 12.586 2.551 1 81.75 207 ALA A O 1
ATOM 1716 N N . GLY A 1 208 ? 15.578 11.117 0.884 1 82.81 208 GLY A N 1
ATOM 1717 C CA . GLY A 1 208 ? 16.984 10.922 0.566 1 82.81 208 GLY A CA 1
ATOM 1718 C C . GLY A 1 208 ? 17.609 9.766 1.321 1 82.81 208 GLY A C 1
ATOM 1719 O O . GLY A 1 208 ? 18.844 9.602 1.304 1 82.81 208 GLY A O 1
ATOM 1720 N N . GLY A 1 209 ? 16.812 9.039 2.078 1 88.94 209 GLY A N 1
ATOM 1721 C CA . GLY A 1 209 ? 17.375 7.867 2.73 1 88.94 209 GLY A CA 1
ATOM 1722 C C . GLY A 1 209 ? 17.875 6.824 1.753 1 88.94 209 GLY A C 1
ATOM 1723 O O . GLY A 1 209 ? 17.172 6.453 0.812 1 88.94 209 GLY A O 1
ATOM 1724 N N . PRO A 1 210 ? 19.109 6.387 1.943 1 90.31 210 PRO A N 1
ATOM 1725 C CA . PRO A 1 210 ? 19.688 5.434 0.995 1 90.31 210 PRO A CA 1
ATOM 1726 C C . PRO A 1 210 ? 19.203 4.004 1.229 1 90.31 210 PRO A C 1
ATOM 1728 O O . PRO A 1 210 ? 18.609 3.711 2.27 1 90.31 210 PRO A O 1
ATOM 1731 N N . ASP A 1 211 ? 19.453 3.15 0.243 1 90.44 211 ASP A N 1
ATOM 1732 C CA . ASP A 1 211 ? 19.219 1.715 0.363 1 90.44 211 ASP A CA 1
ATOM 1733 C C . ASP A 1 211 ? 20.422 1.018 1.009 1 90.44 211 ASP A C 1
ATOM 1735 O O . ASP A 1 211 ? 20.938 0.042 0.466 1 90.44 211 ASP A O 1
ATOM 1739 N N . ASP A 1 212 ? 20.828 1.533 2.096 1 93.38 212 ASP A N 1
ATOM 1740 C CA . ASP A 1 212 ? 21.875 0.95 2.938 1 93.38 212 ASP A CA 1
ATOM 1741 C C . ASP A 1 212 ? 21.266 0.094 4.047 1 93.38 212 ASP A C 1
ATOM 1743 O O . ASP A 1 212 ? 20.25 0.47 4.645 1 93.38 212 ASP A O 1
ATOM 1747 N N . ILE A 1 213 ? 21.938 -0.946 4.324 1 94.75 213 ILE A N 1
ATOM 1748 C CA . ILE A 1 213 ? 21.406 -1.879 5.316 1 94.75 213 ILE A CA 1
ATOM 1749 C C . ILE A 1 213 ? 21.25 -1.174 6.66 1 94.75 213 ILE A C 1
ATOM 1751 O O . ILE A 1 213 ? 20.328 -1.462 7.422 1 94.75 213 ILE A O 1
ATOM 1755 N N . SER A 1 214 ? 22.141 -0.244 6.93 1 96.25 214 SER A N 1
ATOM 1756 C CA . SER A 1 214 ? 22.094 0.469 8.203 1 96.25 214 SER A CA 1
ATOM 1757 C C . SER A 1 214 ? 20.938 1.464 8.242 1 96.25 214 SER A C 1
ATOM 1759 O O . SER A 1 214 ? 20.609 2.008 9.297 1 96.25 214 SER A O 1
ATOM 1761 N N . ASN A 1 215 ? 20.266 1.74 7.141 1 96.75 215 ASN A N 1
ATOM 1762 C CA . ASN A 1 215 ? 19.062 2.557 7.074 1 96.75 215 ASN A CA 1
ATOM 1763 C C . ASN A 1 215 ? 17.797 1.693 7.023 1 96.75 215 ASN A C 1
ATOM 1765 O O . ASN A 1 215 ? 16.719 2.188 6.707 1 96.75 215 ASN A O 1
ATOM 1769 N N . GLY A 1 216 ? 18.016 0.389 7.195 1 96.38 216 GLY A N 1
ATOM 1770 C CA . GLY A 1 216 ? 16.922 -0.555 7.109 1 96.38 216 GLY A CA 1
ATOM 1771 C C . GLY A 1 216 ? 16.641 -1.278 8.414 1 96.38 216 GLY A C 1
ATOM 1772 O O . GLY A 1 216 ? 17.562 -1.525 9.195 1 96.38 216 GLY A O 1
ATOM 1773 N N . ILE A 1 217 ? 15.438 -1.617 8.688 1 97.31 217 ILE A N 1
ATOM 1774 C CA . ILE A 1 217 ? 15.008 -2.438 9.812 1 97.31 217 ILE A CA 1
ATOM 1775 C C . ILE A 1 217 ? 13.844 -3.332 9.375 1 97.31 217 ILE A C 1
ATOM 1777 O O . ILE A 1 217 ? 12.969 -2.904 8.625 1 97.31 217 ILE A O 1
ATOM 1781 N N . ALA A 1 218 ? 13.914 -4.582 9.766 1 96.38 218 ALA A N 1
ATOM 1782 C CA . ALA A 1 218 ? 12.82 -5.496 9.438 1 96.38 218 ALA A CA 1
ATOM 1783 C C . ALA A 1 218 ? 11.656 -5.316 10.406 1 96.38 218 ALA A C 1
ATOM 1785 O O . ALA A 1 218 ? 11.812 -5.488 11.617 1 96.38 218 ALA A O 1
ATOM 1786 N N . LEU A 1 219 ? 10.523 -4.953 9.922 1 95.81 219 LEU A N 1
ATOM 1787 C CA . LEU A 1 219 ? 9.32 -4.758 10.719 1 95.81 219 LEU A CA 1
ATOM 1788 C C . LEU A 1 219 ? 8.141 -5.527 10.125 1 95.81 219 LEU A C 1
ATOM 1790 O O . LEU A 1 219 ? 8.055 -5.695 8.906 1 95.81 219 LEU A O 1
ATOM 1794 N N . CYS A 1 220 ? 7.332 -6.031 10.992 1 93.69 220 CYS A N 1
ATOM 1795 C CA . CYS A 1 220 ? 6.07 -6.539 10.477 1 93.69 220 CYS A CA 1
ATOM 1796 C C . CYS A 1 220 ? 5.223 -5.41 9.891 1 93.69 220 CYS A C 1
ATOM 1798 O O . CYS A 1 220 ? 5.48 -4.238 10.164 1 93.69 220 CYS A O 1
ATOM 1800 N N . THR A 1 221 ? 4.25 -5.758 9.133 1 92.75 221 THR A N 1
ATOM 1801 C CA . THR A 1 221 ? 3.416 -4.797 8.414 1 92.75 221 THR A CA 1
ATOM 1802 C C . THR A 1 221 ? 2.826 -3.771 9.375 1 92.75 221 THR A C 1
ATOM 1804 O O . THR A 1 221 ? 2.768 -2.58 9.062 1 92.75 221 THR A O 1
ATOM 1807 N N . MET A 1 222 ? 2.375 -4.176 10.508 1 92.19 222 MET A N 1
ATOM 1808 C CA . MET A 1 222 ? 1.784 -3.281 11.5 1 92.19 222 MET A CA 1
ATOM 1809 C C . MET A 1 222 ? 2.824 -2.303 12.039 1 92.19 222 MET A C 1
ATOM 1811 O O . MET A 1 222 ? 2.611 -1.089 12.016 1 92.19 222 MET A O 1
ATOM 1815 N N . HIS A 1 223 ? 3.896 -2.814 12.477 1 94.12 223 HIS A N 1
ATOM 1816 C CA . HIS A 1 223 ? 4.93 -1.949 13.039 1 94.12 223 HIS A CA 1
ATOM 1817 C C . HIS A 1 223 ? 5.516 -1.03 11.969 1 94.12 223 HIS A C 1
ATOM 1819 O O . HIS A 1 223 ? 5.887 0.109 12.266 1 94.12 223 HIS A O 1
ATOM 1825 N N . HIS A 1 224 ? 5.609 -1.596 10.797 1 95 224 HIS A N 1
ATOM 1826 C CA . HIS A 1 224 ? 6.098 -0.757 9.711 1 95 224 HIS A CA 1
ATOM 1827 C C . HIS A 1 224 ? 5.199 0.46 9.508 1 95 224 HIS A C 1
ATOM 1829 O O . HIS A 1 224 ? 5.688 1.591 9.445 1 95 224 HIS A O 1
ATOM 1835 N N . LYS A 1 225 ? 3.973 0.221 9.422 1 92.62 225 LYS A N 1
ATOM 1836 C CA . LYS A 1 225 ? 3.029 1.321 9.234 1 92.62 225 LYS A CA 1
ATOM 1837 C C . LYS A 1 225 ? 3.045 2.266 10.43 1 92.62 225 LYS A C 1
ATOM 1839 O O . LYS A 1 225 ? 3.053 3.488 10.266 1 92.62 225 LYS A O 1
ATOM 1844 N N . LEU A 1 226 ? 3.027 1.763 11.656 1 92.69 226 LEU A N 1
ATOM 1845 C CA . LEU A 1 226 ? 3.068 2.574 12.867 1 92.69 226 LEU A CA 1
ATOM 1846 C C . LEU A 1 226 ? 4.336 3.422 12.906 1 92.69 226 LEU A C 1
ATOM 1848 O O . LEU A 1 226 ? 4.309 4.559 13.383 1 92.69 226 LEU A O 1
ATOM 1852 N N . PHE A 1 227 ? 5.445 2.834 12.383 1 94.94 227 PHE A N 1
ATOM 1853 C CA . PHE A 1 227 ? 6.715 3.541 12.305 1 94.94 227 PHE A CA 1
ATOM 1854 C C . PHE A 1 227 ? 6.617 4.727 11.352 1 94.94 227 PHE A C 1
ATOM 1856 O O . PHE A 1 227 ? 7.047 5.832 11.68 1 94.94 227 PHE A O 1
ATOM 1863 N N . ASP A 1 228 ? 6.016 4.473 10.273 1 91.38 228 ASP A N 1
ATOM 1864 C CA . ASP A 1 228 ? 5.906 5.496 9.242 1 91.38 228 ASP A CA 1
ATOM 1865 C C . ASP A 1 228 ? 4.898 6.57 9.633 1 91.38 228 ASP A C 1
ATOM 1867 O O . ASP A 1 228 ? 4.969 7.703 9.156 1 91.38 228 ASP A O 1
ATOM 1871 N N . LEU A 1 229 ? 3.98 6.234 10.547 1 90.94 229 LEU A N 1
ATOM 1872 C CA . LEU A 1 229 ? 3 7.195 11.039 1 90.94 229 LEU A CA 1
ATOM 1873 C C . LEU A 1 229 ? 3.541 7.957 12.25 1 90.94 229 LEU A C 1
ATOM 1875 O O . LEU A 1 229 ? 2.875 8.852 12.773 1 90.94 229 LEU A O 1
ATOM 1879 N N . GLY A 1 230 ? 4.672 7.594 12.672 1 92.5 230 GLY A N 1
ATOM 1880 C CA . GLY A 1 230 ? 5.336 8.297 13.758 1 92.5 230 GLY A CA 1
ATOM 1881 C C . GLY A 1 230 ? 4.828 7.898 15.133 1 92.5 230 GLY A C 1
ATOM 1882 O O . GLY A 1 230 ? 4.973 8.656 16.094 1 92.5 230 GLY A O 1
ATOM 1883 N N . ALA A 1 231 ? 4.203 6.754 15.266 1 92.38 231 ALA A N 1
ATOM 1884 C CA . ALA A 1 231 ? 3.66 6.281 16.531 1 92.38 231 ALA A CA 1
ATOM 1885 C C . ALA A 1 231 ? 4.773 5.844 17.484 1 92.38 231 ALA A C 1
ATOM 1887 O O . ALA A 1 231 ? 4.598 5.852 18.703 1 92.38 231 ALA A O 1
ATOM 1888 N N . PHE A 1 232 ? 5.836 5.395 16.906 1 94.69 232 PHE A N 1
ATOM 1889 C CA . PHE A 1 232 ? 7.008 5.059 17.703 1 94.69 232 PHE A CA 1
ATOM 1890 C C . PHE A 1 232 ? 8.289 5.359 16.938 1 94.69 232 PHE A C 1
ATOM 1892 O O . PHE A 1 232 ? 8.25 5.664 15.75 1 94.69 232 PHE A O 1
ATOM 1899 N N . THR A 1 233 ? 9.344 5.363 17.609 1 96.12 233 THR A N 1
ATOM 1900 C CA . THR A 1 233 ? 10.68 5.531 17.031 1 96.12 233 THR A CA 1
ATOM 1901 C C . THR A 1 233 ? 11.719 4.773 17.859 1 96.12 233 THR A C 1
ATOM 1903 O O . THR A 1 233 ? 11.359 3.953 18.719 1 96.12 233 THR A O 1
ATOM 1906 N N . LEU A 1 234 ? 12.938 4.844 17.438 1 96.75 234 LEU A N 1
ATOM 1907 C CA . LEU A 1 234 ? 14.07 4.309 18.188 1 96.75 234 LEU A CA 1
ATOM 1908 C C . LEU A 1 234 ? 14.922 5.438 18.766 1 96.75 234 LEU A C 1
ATOM 1910 O O . LEU A 1 234 ? 14.961 6.535 18.203 1 96.75 234 LEU A O 1
ATOM 1914 N N . ASP A 1 235 ? 15.531 5.195 19.828 1 95.75 235 ASP A N 1
ATOM 1915 C CA . ASP A 1 235 ? 16.5 6.172 20.312 1 95.75 235 ASP A CA 1
ATOM 1916 C C . ASP A 1 235 ? 17.922 5.785 19.906 1 95.75 235 ASP A C 1
ATOM 1918 O O . ASP A 1 235 ? 18.109 4.875 19.094 1 95.75 235 ASP A O 1
ATOM 1922 N N . LYS A 1 236 ? 18.906 6.527 20.391 1 94.75 236 LYS A N 1
ATOM 1923 C CA . LYS A 1 236 ? 20.297 6.344 19.984 1 94.75 236 LYS A CA 1
ATOM 1924 C C . LYS A 1 236 ? 20.812 4.953 20.359 1 94.75 236 LYS A C 1
ATOM 1926 O O . LYS A 1 236 ? 21.75 4.449 19.75 1 94.75 236 LYS A O 1
ATOM 1931 N N . ASN A 1 237 ? 20.219 4.336 21.375 1 95.38 237 ASN A N 1
ATOM 1932 C CA . ASN A 1 237 ? 20.578 2.992 21.797 1 95.38 237 ASN A CA 1
ATOM 1933 C C . ASN A 1 237 ? 19.672 1.937 21.188 1 95.38 237 ASN A C 1
ATOM 1935 O O . ASN A 1 237 ? 19.656 0.786 21.625 1 95.38 237 ASN A O 1
ATOM 1939 N N . ARG A 1 238 ? 18.812 2.359 20.188 1 96.75 238 ARG A N 1
ATOM 1940 C CA . ARG A 1 238 ? 17.891 1.49 19.469 1 96.75 238 ARG A CA 1
ATOM 1941 C C . ARG A 1 238 ? 16.828 0.927 20.391 1 96.75 238 ARG A C 1
ATOM 1943 O O . ARG A 1 238 ? 16.406 -0.222 20.25 1 96.75 238 ARG A O 1
ATOM 1950 N N . GLN A 1 239 ? 16.547 1.716 21.391 1 96.88 239 GLN A N 1
ATOM 1951 C CA . GLN A 1 239 ? 15.414 1.4 22.25 1 96.88 239 GLN A CA 1
ATOM 1952 C C . GLN A 1 239 ? 14.102 1.864 21.609 1 96.88 239 GLN A C 1
ATOM 1954 O O . GLN A 1 239 ? 14.039 2.951 21.031 1 96.88 239 GLN A O 1
ATOM 1959 N N . PHE A 1 240 ? 13.141 0.994 21.75 1 96.5 240 PHE A N 1
ATOM 1960 C CA . PHE A 1 240 ? 11.805 1.244 21.234 1 96.5 240 PHE A CA 1
ATOM 1961 C C . PHE A 1 240 ? 11.086 2.305 22.047 1 96.5 240 PHE A C 1
ATOM 1963 O O . PHE A 1 240 ? 10.867 2.121 23.25 1 96.5 240 PHE A O 1
ATOM 1970 N N . LEU A 1 241 ? 10.711 3.498 21.453 1 96.38 241 LEU A N 1
ATOM 1971 C CA . LEU A 1 241 ? 10.055 4.598 22.141 1 96.38 241 LEU A CA 1
ATOM 1972 C C . LEU A 1 241 ? 8.688 4.883 21.531 1 96.38 241 LEU A C 1
ATOM 1974 O O . LEU A 1 241 ? 8.578 5.164 20.344 1 96.38 241 LEU A O 1
ATOM 1978 N N . VAL A 1 242 ? 7.664 4.887 22.359 1 95.62 242 VAL A N 1
ATOM 1979 C CA . VAL A 1 242 ? 6.301 5.129 21.891 1 95.62 242 VAL A CA 1
ATOM 1980 C C . VAL A 1 242 ? 5.941 6.598 22.109 1 95.62 242 VAL A C 1
ATOM 1982 O O . VAL A 1 242 ? 6.281 7.188 23.125 1 95.62 242 VAL A O 1
ATOM 1985 N N . SER A 1 243 ? 5.254 7.184 21.188 1 94.06 243 SER A N 1
ATOM 1986 C CA . SER A 1 243 ? 4.789 8.562 21.281 1 94.06 243 SER A CA 1
ATOM 1987 C C . SER A 1 243 ? 3.742 8.719 22.375 1 94.06 243 SER A C 1
ATOM 1989 O O . SER A 1 243 ? 2.871 7.863 22.547 1 94.06 243 SER A O 1
ATOM 1991 N N . GLU A 1 244 ? 3.74 9.812 23.094 1 92.75 244 GLU A N 1
ATOM 1992 C CA . GLU A 1 244 ? 2.725 10.141 24.094 1 92.75 244 GLU A CA 1
ATOM 1993 C C . GLU A 1 244 ? 1.378 10.43 23.438 1 92.75 244 GLU A C 1
ATOM 1995 O O . GLU A 1 244 ? 0.337 10.383 24.094 1 92.75 244 GLU A O 1
ATOM 2000 N N . ARG A 1 245 ? 1.437 10.688 22.219 1 89.44 245 ARG A N 1
ATOM 2001 C CA . ARG A 1 245 ? 0.229 11.102 21.516 1 89.44 245 ARG A CA 1
ATOM 2002 C C . ARG A 1 245 ? -0.604 9.891 21.109 1 89.44 245 ARG A C 1
ATOM 2004 O O . ARG A 1 245 ? -1.771 10.023 20.734 1 89.44 245 ARG A O 1
ATOM 2011 N N . VAL A 1 246 ? 0.074 8.742 21.172 1 90.62 246 VAL A N 1
ATOM 2012 C CA . VAL A 1 246 ? -0.628 7.523 20.797 1 90.62 246 VAL A CA 1
ATOM 2013 C C . VAL A 1 246 ? -1.314 6.922 22.016 1 90.62 246 VAL A C 1
ATOM 2015 O O . VAL A 1 246 ? -0.714 6.828 23.094 1 90.62 246 VAL A O 1
ATOM 2018 N N . THR A 1 247 ? -2.633 6.652 21.828 1 88.88 247 THR A N 1
ATOM 2019 C CA . THR A 1 247 ? -3.424 6.051 22.891 1 88.88 247 THR A CA 1
ATOM 2020 C C . THR A 1 247 ? -4.168 4.816 22.391 1 88.88 247 THR A C 1
ATOM 2022 O O . THR A 1 247 ? -4.199 4.555 21.188 1 88.88 247 THR A O 1
ATOM 2025 N N . GLY A 1 248 ? -4.629 4.066 23.344 1 86.88 248 GLY A N 1
ATOM 2026 C CA . GLY A 1 248 ? -5.379 2.863 23.016 1 86.88 248 GLY A CA 1
ATOM 2027 C C . GLY A 1 248 ? -5.562 1.935 24.203 1 86.88 248 GLY A C 1
ATOM 2028 O O . GLY A 1 248 ? -5.156 2.26 25.312 1 86.88 248 GLY A O 1
ATOM 2029 N N . ASN A 1 249 ? -6.266 0.856 23.891 1 86.12 249 ASN A N 1
ATOM 2030 C CA . ASN A 1 249 ? -6.5 -0.154 24.906 1 86.12 249 ASN A CA 1
ATOM 2031 C C . ASN A 1 249 ? -5.656 -1.403 24.672 1 86.12 249 ASN A C 1
ATOM 2033 O O . ASN A 1 249 ? -4.426 -1.331 24.641 1 86.12 249 ASN A O 1
ATOM 2037 N N . ASN A 1 250 ? -6.352 -2.549 24.406 1 76.88 250 ASN A N 1
ATOM 2038 C CA . ASN A 1 250 ? -5.66 -3.828 24.281 1 76.88 250 ASN A CA 1
ATOM 2039 C C . ASN A 1 250 ? -4.723 -3.836 23.078 1 76.88 250 ASN A C 1
ATOM 2041 O O . ASN A 1 250 ? -3.59 -4.316 23.172 1 76.88 250 ASN A O 1
ATOM 2045 N N . GLY A 1 251 ? -5.102 -3.312 22.109 1 73.5 251 GLY A N 1
ATOM 2046 C CA . GLY A 1 251 ? -4.266 -3.268 20.922 1 73.5 251 GLY A CA 1
ATOM 2047 C C . GLY A 1 251 ? -3.014 -2.43 21.094 1 73.5 251 GLY A C 1
ATOM 2048 O O . GLY A 1 251 ? -1.93 -2.816 20.656 1 73.5 251 GLY A O 1
ATOM 2049 N N . PHE A 1 252 ? -3.238 -1.342 21.781 1 79.25 252 PHE A N 1
ATOM 2050 C CA . PHE A 1 252 ? -2.115 -0.462 22.094 1 79.25 252 PHE A CA 1
ATOM 2051 C C . PHE A 1 252 ? -1.064 -1.188 22.922 1 79.25 252 PHE A C 1
ATOM 2053 O O . PHE A 1 252 ? 0.132 -1.096 22.641 1 79.25 252 PHE A O 1
ATOM 2060 N N . ASP A 1 253 ? -1.484 -1.876 23.906 1 83 253 ASP A N 1
ATOM 2061 C CA . ASP A 1 253 ? -0.548 -2.58 24.766 1 83 253 ASP A CA 1
ATOM 2062 C C . ASP A 1 253 ? 0.195 -3.674 24.016 1 83 253 ASP A C 1
ATOM 2064 O O . ASP A 1 253 ? 1.421 -3.77 24.094 1 83 253 ASP A O 1
ATOM 2068 N N . LEU A 1 254 ? -0.505 -4.387 23.25 1 80.12 254 LEU A N 1
ATOM 2069 C CA . LEU A 1 254 ? 0.028 -5.57 22.594 1 80.12 254 LEU A CA 1
ATOM 2070 C C . LEU A 1 254 ? 1.034 -5.18 21.516 1 80.12 254 LEU A C 1
ATOM 2072 O O . LEU A 1 254 ? 2.012 -5.895 21.281 1 80.12 254 LEU A O 1
ATOM 2076 N N . TRP A 1 255 ? 0.857 -4.023 20.984 1 81.06 255 TRP A N 1
ATOM 2077 C CA . TRP A 1 255 ? 1.642 -3.74 19.797 1 81.06 255 TRP A CA 1
ATOM 2078 C C . TRP A 1 255 ? 2.66 -2.637 20.047 1 81.06 255 TRP A C 1
ATOM 2080 O O . TRP A 1 255 ? 3.607 -2.459 19.281 1 81.06 255 TRP A O 1
ATOM 2090 N N . LEU A 1 256 ? 2.408 -1.873 21.109 1 88 256 LEU A N 1
ATOM 2091 C CA . LEU A 1 256 ? 3.268 -0.714 21.328 1 88 256 LEU A CA 1
ATOM 2092 C C . LEU A 1 256 ? 3.801 -0.692 22.75 1 88 256 LEU A C 1
ATOM 2094 O O . LEU A 1 256 ? 4.988 -0.937 22.984 1 88 256 LEU A O 1
ATOM 2098 N N . ALA A 1 257 ? 2.877 -0.611 23.672 1 89.31 257 ALA A N 1
ATOM 2099 C CA . ALA A 1 257 ? 3.258 -0.298 25.047 1 89.31 257 ALA A CA 1
ATOM 2100 C C . ALA A 1 257 ? 4.191 -1.366 25.609 1 89.31 257 ALA A C 1
ATOM 2102 O O . ALA A 1 257 ? 5.113 -1.055 26.359 1 89.31 257 ALA A O 1
ATOM 2103 N N . ARG A 1 258 ? 3.977 -2.564 25.312 1 90.31 258 ARG A N 1
ATOM 2104 C CA . ARG A 1 258 ? 4.754 -3.654 25.891 1 90.31 258 ARG A CA 1
ATOM 2105 C C . ARG A 1 258 ? 6.203 -3.605 25.422 1 90.31 258 ARG A C 1
ATOM 2107 O O . ARG A 1 258 ? 7.086 -4.184 26.047 1 90.31 258 ARG A O 1
ATOM 2114 N N . TYR A 1 259 ? 6.449 -2.912 24.391 1 93.44 259 TYR A N 1
ATOM 2115 C CA . TYR A 1 259 ? 7.793 -2.883 23.828 1 93.44 259 TYR A CA 1
ATOM 2116 C C . TYR A 1 259 ? 8.508 -1.588 24.203 1 93.44 259 TYR A C 1
ATOM 2118 O O . TYR A 1 259 ? 9.703 -1.438 23.938 1 93.44 259 TYR A O 1
ATOM 2126 N N . HIS A 1 260 ? 7.766 -0.65 24.734 1 94.62 260 HIS A N 1
ATOM 2127 C CA . HIS A 1 260 ? 8.352 0.639 25.078 1 94.62 260 HIS A CA 1
ATOM 2128 C C . HIS A 1 260 ? 9.539 0.468 26.016 1 94.62 260 HIS A C 1
ATOM 2130 O O . HIS A 1 260 ? 9.43 -0.2 27.047 1 94.62 260 HIS A O 1
ATOM 2136 N N . GLY A 1 261 ? 10.617 0.971 25.656 1 95.38 261 GLY A N 1
ATOM 2137 C CA . GLY A 1 261 ? 11.812 0.919 26.469 1 95.38 261 GLY A CA 1
ATOM 2138 C C . GLY A 1 261 ? 12.711 -0.262 26.141 1 95.38 261 GLY A C 1
ATOM 2139 O O . GLY A 1 261 ? 13.875 -0.295 26.547 1 95.38 261 GLY A O 1
ATOM 2140 N N . ASN A 1 262 ? 12.211 -1.265 25.438 1 95.5 262 ASN A N 1
ATOM 2141 C CA . ASN A 1 262 ? 13.008 -2.426 25.062 1 95.5 262 ASN A CA 1
ATOM 2142 C C . ASN A 1 262 ? 13.945 -2.115 23.906 1 95.5 262 ASN A C 1
ATOM 2144 O O . ASN A 1 262 ? 13.594 -1.339 23.016 1 95.5 262 ASN A O 1
ATOM 2148 N N . VAL A 1 263 ? 15.102 -2.715 23.938 1 96.19 263 VAL A N 1
ATOM 2149 C CA . VAL A 1 263 ? 15.977 -2.652 22.781 1 96.19 263 VAL A CA 1
ATOM 2150 C C . VAL A 1 263 ? 15.461 -3.598 21.688 1 96.19 263 VAL A C 1
ATOM 2152 O O . VAL A 1 263 ? 15.047 -4.723 21.984 1 96.19 263 VAL A O 1
ATOM 2155 N N . ILE A 1 264 ? 15.438 -3.168 20.516 1 95.94 264 ILE A N 1
ATOM 2156 C CA . ILE A 1 264 ? 14.961 -4.02 19.438 1 95.94 264 ILE A CA 1
ATOM 2157 C C . ILE A 1 264 ? 15.914 -5.199 19.25 1 95.94 264 ILE A C 1
ATOM 2159 O O . ILE A 1 264 ? 17.062 -5.148 19.688 1 95.94 264 ILE A O 1
ATOM 2163 N N . THR A 1 265 ? 15.43 -6.227 18.625 1 95.38 265 THR A N 1
ATOM 2164 C CA . THR A 1 265 ? 16.266 -7.383 18.328 1 95.38 265 THR A CA 1
ATOM 2165 C C . THR A 1 265 ? 17.422 -6.988 17.422 1 95.38 265 THR A C 1
ATOM 2167 O O . THR A 1 265 ? 17.234 -6.293 16.422 1 95.38 265 THR A O 1
ATOM 2170 N N . LYS A 1 266 ? 18.578 -7.414 17.734 1 95.12 266 LYS A N 1
ATOM 2171 C CA . LYS A 1 266 ? 19.781 -7.086 16.953 1 95.12 266 LYS A CA 1
ATOM 2172 C C . LYS A 1 266 ? 19.844 -7.91 15.672 1 95.12 266 LYS A C 1
ATOM 2174 O O . LYS A 1 266 ? 19.453 -9.078 15.656 1 95.12 266 LYS A O 1
ATOM 2179 N N . PRO A 1 267 ? 20.328 -7.281 14.625 1 96.81 267 PRO A N 1
ATOM 2180 C CA . PRO A 1 267 ? 20.578 -8.07 13.422 1 96.81 267 PRO A CA 1
ATOM 2181 C C . PRO A 1 267 ? 21.734 -9.055 13.586 1 96.81 267 PRO A C 1
ATOM 2183 O O . PRO A 1 267 ? 22.406 -9.039 14.617 1 96.81 267 PRO A O 1
ATOM 2186 N N . ILE A 1 268 ? 21.953 -9.867 12.648 1 95.56 268 ILE A N 1
ATOM 2187 C CA . ILE A 1 268 ? 22.891 -10.977 12.734 1 95.56 268 ILE A CA 1
ATOM 2188 C C . ILE A 1 268 ? 24.312 -10.43 12.859 1 95.56 268 ILE A C 1
ATOM 2190 O O . ILE A 1 268 ? 25.188 -11.078 13.445 1 95.56 268 ILE A O 1
ATOM 2194 N N . ARG A 1 269 ? 24.547 -9.211 12.289 1 95.56 269 ARG A N 1
ATOM 2195 C CA . ARG A 1 269 ? 25.844 -8.547 12.398 1 95.56 269 ARG A CA 1
ATOM 2196 C C . ARG A 1 269 ? 25.688 -7.145 12.977 1 95.56 269 ARG A C 1
ATOM 2198 O O . ARG A 1 269 ? 24.734 -6.438 12.664 1 95.56 269 ARG A O 1
ATOM 2205 N N . ALA A 1 270 ? 26.625 -6.703 13.68 1 94.31 270 ALA A N 1
ATOM 2206 C CA . ALA A 1 270 ? 26.594 -5.391 14.32 1 94.31 270 ALA A CA 1
ATOM 2207 C C . ALA A 1 270 ? 26.609 -4.273 13.281 1 94.31 270 ALA A C 1
ATOM 2209 O O . ALA A 1 270 ? 25.984 -3.227 13.477 1 94.31 270 ALA A O 1
ATOM 2210 N N . VAL A 1 271 ? 27.281 -4.555 12.211 1 94.5 271 VAL A N 1
ATOM 2211 C CA . VAL A 1 271 ? 27.438 -3.527 11.188 1 94.5 271 VAL A CA 1
ATOM 2212 C C . VAL A 1 271 ? 26.094 -3.26 10.516 1 94.5 271 VAL A C 1
ATOM 2214 O O . VAL A 1 271 ? 25.906 -2.223 9.875 1 94.5 271 VAL A O 1
ATOM 2217 N N . TYR A 1 272 ? 25.156 -4.18 10.695 1 95.69 272 TYR A N 1
ATOM 2218 C CA . TYR A 1 272 ? 23.844 -4.043 10.078 1 95.69 272 TYR A CA 1
ATOM 2219 C C . TYR A 1 272 ? 22.891 -3.268 10.984 1 95.69 272 TYR A C 1
ATOM 2221 O O . TYR A 1 272 ? 21.75 -2.977 10.602 1 95.69 272 TYR A O 1
ATOM 2229 N N . GLU A 1 273 ? 23.312 -2.84 12.148 1 96.69 273 GLU A N 1
ATOM 2230 C CA . GLU A 1 273 ? 22.453 -2.129 13.078 1 96.69 273 GLU A CA 1
ATOM 2231 C C . GLU A 1 273 ? 22.031 -0.771 12.523 1 96.69 273 GLU A C 1
ATOM 2233 O O . GLU A 1 273 ? 22.828 -0.097 11.859 1 96.69 273 GLU A O 1
ATOM 2238 N N . PRO A 1 274 ? 20.781 -0.386 12.82 1 97.19 274 PRO A N 1
ATOM 2239 C CA . PRO A 1 274 ? 20.344 0.934 12.375 1 97.19 274 PRO A CA 1
ATOM 2240 C C . PRO A 1 274 ? 21.281 2.053 12.789 1 97.19 274 PRO A C 1
ATOM 2242 O O . PRO A 1 274 ? 21.656 2.143 13.961 1 97.19 274 PRO A O 1
ATOM 2245 N N . SER A 1 275 ? 21.656 2.875 11.867 1 96.94 275 SER A N 1
ATOM 2246 C CA . SER A 1 275 ? 22.547 3.996 12.133 1 96.94 275 SER A CA 1
ATOM 2247 C C . SER A 1 275 ? 21.875 5.051 13 1 96.94 275 SER A C 1
ATOM 2249 O O . SER A 1 275 ? 20.688 5.348 12.82 1 96.94 275 SER A O 1
ATOM 2251 N N . VAL A 1 276 ? 22.656 5.648 13.836 1 96.75 276 VAL A N 1
ATOM 2252 C CA . VAL A 1 276 ? 22.156 6.672 14.75 1 96.75 276 VAL A CA 1
ATOM 2253 C C . VAL A 1 276 ? 21.703 7.898 13.953 1 96.75 276 VAL A C 1
ATOM 2255 O O . VAL A 1 276 ? 20.75 8.578 14.328 1 96.75 276 VAL A O 1
ATOM 2258 N N . GLU A 1 277 ? 22.344 8.133 12.891 1 96 277 GLU A N 1
ATOM 2259 C CA . GLU A 1 277 ? 22.016 9.289 12.062 1 96 277 GLU A CA 1
ATOM 2260 C C . GLU A 1 277 ? 20.609 9.156 11.461 1 96 277 GLU A C 1
ATOM 2262 O O . GLU A 1 277 ? 19.844 10.117 11.453 1 96 277 GLU A O 1
ATOM 2267 N N . TYR A 1 278 ? 20.344 8.008 10.922 1 96.25 278 TYR A N 1
ATOM 2268 C CA . TYR A 1 278 ? 19.016 7.793 10.328 1 96.25 278 TYR A CA 1
ATOM 2269 C C . TYR A 1 278 ? 17.938 7.801 11.398 1 96.25 278 TYR A C 1
ATOM 2271 O O . TYR A 1 278 ? 16.828 8.305 11.172 1 96.25 278 TYR A O 1
ATOM 2279 N N . ILE A 1 279 ? 18.281 7.25 12.555 1 96.75 279 ILE A N 1
ATOM 2280 C CA . ILE A 1 279 ? 17.344 7.262 13.672 1 96.75 279 ILE A CA 1
ATOM 2281 C C . ILE A 1 279 ? 17.031 8.703 14.078 1 96.75 279 ILE A C 1
ATOM 2283 O O . ILE A 1 279 ? 15.883 9.055 14.328 1 96.75 279 ILE A O 1
ATOM 2287 N N . ALA A 1 280 ? 18.047 9.492 14.141 1 95.56 280 ALA A N 1
ATOM 2288 C CA . ALA A 1 280 ? 17.875 10.898 14.492 1 95.56 280 ALA A CA 1
ATOM 2289 C C . ALA A 1 280 ? 16.969 11.602 13.492 1 95.56 280 ALA A C 1
ATOM 2291 O O . ALA A 1 280 ? 16.125 12.422 13.883 1 95.56 280 ALA A O 1
ATOM 2292 N N . TRP A 1 281 ? 17.172 11.305 12.273 1 94.06 281 TRP A N 1
ATOM 2293 C CA . TRP A 1 281 ? 16.297 11.883 11.258 1 94.06 281 TRP A CA 1
ATOM 2294 C C . TRP A 1 281 ? 14.852 11.477 11.492 1 94.06 281 TRP A C 1
ATOM 2296 O O . TRP A 1 281 ? 13.945 12.312 11.438 1 94.06 281 TRP A O 1
ATOM 2306 N N . ASN A 1 282 ? 14.656 10.18 11.672 1 94.56 282 ASN A N 1
ATOM 2307 C CA . ASN A 1 282 ? 13.305 9.68 11.891 1 94.56 282 ASN A CA 1
ATOM 2308 C C . ASN A 1 282 ? 12.648 10.352 13.086 1 94.56 282 ASN A C 1
ATOM 2310 O O . ASN A 1 282 ? 11.469 10.719 13.031 1 94.56 282 ASN A O 1
ATOM 2314 N N . ARG A 1 283 ? 13.383 10.516 14.133 1 92.69 283 ARG A N 1
ATOM 2315 C CA . ARG A 1 283 ? 12.883 11.148 15.344 1 92.69 283 ARG A CA 1
ATOM 2316 C C . ARG A 1 283 ? 12.453 12.594 15.07 1 92.69 283 ARG A C 1
ATOM 2318 O O . ARG A 1 283 ? 11.445 13.055 15.594 1 92.69 283 ARG A O 1
ATOM 2325 N N . SER A 1 284 ? 13.18 13.219 14.258 1 90.31 284 SER A N 1
ATOM 2326 C CA . SER A 1 284 ? 12.953 14.641 14.008 1 90.31 284 SER A CA 1
ATOM 2327 C C . SER A 1 284 ? 11.852 14.852 12.977 1 90.31 284 SER A C 1
ATOM 2329 O O . SER A 1 284 ? 11.078 15.805 13.07 1 90.31 284 SER A O 1
ATOM 2331 N N . GLU A 1 285 ? 11.773 13.922 11.977 1 90.12 285 GLU A N 1
ATOM 2332 C CA . GLU A 1 285 ? 10.984 14.242 10.797 1 90.12 285 GLU A CA 1
ATOM 2333 C C . GLU A 1 285 ? 9.719 13.383 10.727 1 90.12 285 GLU A C 1
ATOM 2335 O O . GLU A 1 285 ? 8.797 13.695 9.977 1 90.12 285 GLU A O 1
ATOM 2340 N N . VAL A 1 286 ? 9.688 12.289 11.516 1 90.06 286 VAL A N 1
ATOM 2341 C CA . VAL A 1 286 ? 8.562 11.367 11.359 1 90.06 286 VAL A CA 1
ATOM 2342 C C . VAL A 1 286 ? 7.879 11.156 12.703 1 90.06 286 VAL A C 1
ATOM 2344 O O . VAL A 1 286 ? 6.656 11.297 12.812 1 90.06 286 VAL A O 1
ATOM 2347 N N . PHE A 1 287 ? 8.68 10.93 13.773 1 93.25 287 PHE A N 1
ATOM 2348 C CA . PHE A 1 287 ? 8.18 10.586 15.102 1 93.25 287 PHE A CA 1
ATOM 2349 C C . PHE A 1 287 ? 7.305 11.695 15.664 1 93.25 287 PHE A C 1
ATOM 2351 O O . PHE A 1 287 ? 7.633 12.875 15.531 1 93.25 287 PHE A O 1
ATOM 2358 N N . LYS A 1 288 ? 6.133 11.305 16.172 1 91.12 288 LYS A N 1
ATOM 2359 C CA . LYS A 1 288 ? 5.262 12.273 16.828 1 91.12 288 LYS A CA 1
ATOM 2360 C C . LYS A 1 288 ? 5.711 12.539 18.266 1 91.12 288 LYS A C 1
ATOM 2362 O O . LYS A 1 288 ? 5.188 11.938 19.203 1 91.12 288 LYS A O 1
ATOM 2367 N N . MET A 1 289 ? 6.574 13.508 18.422 1 89.88 289 MET A N 1
ATOM 2368 C CA . MET A 1 289 ? 7.152 13.852 19.719 1 89.88 289 MET A CA 1
ATOM 2369 C C . MET A 1 289 ? 6.09 14.406 20.656 1 89.88 289 MET A C 1
ATOM 2371 O O . MET A 1 289 ? 5.105 15 20.203 1 89.88 289 MET A O 1
ATOM 2375 N N . PRO A 1 290 ? 6.227 14.172 21.969 1 91.5 290 PRO A N 1
ATOM 2376 C CA . PRO A 1 290 ? 7.371 13.539 22.625 1 91.5 290 PRO A CA 1
ATOM 2377 C C . PRO A 1 290 ? 7.164 12.055 22.891 1 91.5 290 PRO A C 1
ATOM 2379 O O . PRO A 1 290 ? 6.074 11.523 22.641 1 91.5 290 PRO A O 1
ATOM 2382 N N . GLU A 1 291 ? 8.25 11.383 23.312 1 93.88 291 GLU A N 1
ATOM 2383 C CA . GLU A 1 291 ? 8.141 9.984 23.703 1 93.88 291 GLU A CA 1
ATOM 2384 C C . GLU A 1 291 ? 7.582 9.844 25.125 1 93.88 291 GLU A C 1
ATOM 2386 O O . GLU A 1 291 ? 7.738 10.75 25.953 1 93.88 291 GLU A O 1
ATOM 2391 N N . ARG A 1 292 ? 6.965 8.789 25.391 1 91.75 292 ARG A N 1
ATOM 2392 C CA . ARG A 1 292 ? 6.555 8.453 26.75 1 91.75 292 ARG A CA 1
ATOM 2393 C C . ARG A 1 292 ? 7.762 8.305 27.672 1 91.75 292 ARG A C 1
ATOM 2395 O O . ARG A 1 292 ? 8.852 7.953 27.219 1 91.75 292 ARG A O 1
ATOM 2402 N N . GLU A 1 293 ? 7.512 8.648 28.906 1 90.5 293 GLU A N 1
ATOM 2403 C CA . GLU A 1 293 ? 8.586 8.477 29.875 1 90.5 293 GLU A CA 1
ATOM 2404 C C . GLU A 1 293 ? 8.891 6.996 30.094 1 90.5 293 GLU A C 1
ATOM 2406 O O . GLU A 1 293 ? 7.977 6.172 30.156 1 90.5 293 GLU A O 1
ATOM 2411 N N . LEU A 1 294 ? 10.109 6.68 30.078 1 86.44 294 LEU A N 1
ATOM 2412 C CA . LEU A 1 294 ? 10.523 5.301 30.328 1 86.44 294 LEU A CA 1
ATOM 2413 C C . LEU A 1 294 ? 10.305 4.926 31.781 1 86.44 294 LEU A C 1
ATOM 2415 O O . LEU A 1 294 ? 10.477 5.762 32.688 1 86.44 294 LEU A O 1
ATOM 2419 N N . MET B 1 1 ? -1.816 24.891 -21.984 1 77 1 MET B N 1
ATOM 2420 C CA . MET B 1 1 ? -1.005 23.891 -21.297 1 77 1 MET B CA 1
ATOM 2421 C C . MET B 1 1 ? -1.423 22.484 -21.688 1 77 1 MET B C 1
ATOM 2423 O O . MET B 1 1 ? -2.613 22.203 -21.828 1 77 1 MET B O 1
ATOM 2427 N N . ASN B 1 2 ? -0.497 21.656 -22.078 1 78.19 2 ASN B N 1
ATOM 2428 C CA . ASN B 1 2 ? -0.833 20.281 -22.453 1 78.19 2 ASN B CA 1
ATOM 2429 C C . ASN B 1 2 ? -0.552 19.312 -21.328 1 78.19 2 ASN B C 1
ATOM 2431 O O . ASN B 1 2 ? -0.131 19.719 -20.234 1 78.19 2 ASN B O 1
ATOM 2435 N N . ARG B 1 3 ? -0.847 18.156 -21.531 1 78.38 3 ARG B N 1
ATOM 2436 C CA . ARG B 1 3 ? -0.77 17.109 -20.531 1 78.38 3 ARG B CA 1
ATOM 2437 C C . ARG B 1 3 ? 0.649 16.969 -19.984 1 78.38 3 ARG B C 1
ATOM 2439 O O . ARG B 1 3 ? 0.851 16.875 -18.781 1 78.38 3 ARG B O 1
ATOM 2446 N N . GLN B 1 4 ? 1.56 16.984 -20.844 1 77.5 4 GLN B N 1
ATOM 2447 C CA . GLN B 1 4 ? 2.949 16.797 -20.438 1 77.5 4 GLN B CA 1
ATOM 2448 C C . GLN B 1 4 ? 3.438 17.969 -19.594 1 77.5 4 GLN B C 1
ATOM 2450 O O . GLN B 1 4 ? 4.152 17.781 -18.609 1 77.5 4 GLN B O 1
ATOM 2455 N N . GLU B 1 5 ? 3.045 19.156 -19.969 1 78.56 5 GLU B N 1
ATOM 2456 C CA . GLU B 1 5 ? 3.449 20.344 -19.25 1 78.56 5 GLU B CA 1
ATOM 2457 C C . GLU B 1 5 ? 2.926 20.328 -17.812 1 78.56 5 GLU B C 1
ATOM 2459 O O . GLU B 1 5 ? 3.645 20.688 -16.875 1 78.56 5 GLU B O 1
ATOM 2464 N N . ILE B 1 6 ? 1.751 19.859 -17.672 1 79.62 6 ILE B N 1
ATOM 2465 C CA . ILE B 1 6 ? 1.123 19.812 -16.359 1 79.62 6 ILE B CA 1
ATOM 2466 C C . ILE B 1 6 ? 1.834 18.797 -15.484 1 79.62 6 ILE B C 1
ATOM 2468 O O . ILE B 1 6 ? 2.15 19.062 -14.328 1 79.62 6 ILE B O 1
ATOM 2472 N N . THR B 1 7 ? 2.086 17.688 -16.047 1 77.75 7 THR B N 1
ATOM 2473 C CA . THR B 1 7 ? 2.771 16.641 -15.289 1 77.75 7 THR B CA 1
ATOM 2474 C C . THR B 1 7 ? 4.148 17.125 -14.836 1 77.75 7 THR B C 1
ATOM 2476 O O . THR B 1 7 ? 4.559 16.859 -13.703 1 77.75 7 THR B O 1
ATOM 2479 N N . ASP B 1 8 ? 4.758 17.875 -15.664 1 77 8 ASP B N 1
ATOM 2480 C CA . ASP B 1 8 ? 6.086 18.391 -15.344 1 77 8 ASP B CA 1
ATOM 2481 C C . ASP B 1 8 ? 6.027 19.391 -14.195 1 77 8 ASP B C 1
ATOM 2483 O O . ASP B 1 8 ? 6.934 19.438 -13.359 1 77 8 ASP B O 1
ATOM 2487 N N . ARG B 1 9 ? 5.047 20.188 -14.203 1 76.56 9 ARG B N 1
ATOM 2488 C CA . ARG B 1 9 ? 4.891 21.188 -13.148 1 76.56 9 ARG B CA 1
ATOM 2489 C C . ARG B 1 9 ? 4.672 20.516 -11.797 1 76.56 9 ARG B C 1
ATOM 2491 O O . ARG B 1 9 ? 5.191 20.984 -10.781 1 76.56 9 ARG B O 1
ATOM 2498 N N . PHE B 1 10 ? 3.98 19.484 -11.805 1 77.81 10 PHE B N 1
ATOM 2499 C CA . PHE B 1 10 ? 3.721 18.797 -10.555 1 77.81 10 PHE B CA 1
ATOM 2500 C C . PHE B 1 10 ? 4.953 18.016 -10.102 1 77.81 10 PHE B C 1
ATOM 2502 O O . PHE B 1 10 ? 5.188 17.859 -8.898 1 77.81 10 PHE B O 1
ATOM 2509 N N . ASP B 1 11 ? 5.734 17.547 -11.039 1 72.06 11 ASP B N 1
ATOM 2510 C CA . ASP B 1 11 ? 6.973 16.844 -10.734 1 72.06 11 ASP B CA 1
ATOM 2511 C C . ASP B 1 11 ? 8.008 17.766 -10.109 1 72.06 11 ASP B C 1
ATOM 2513 O O . ASP B 1 11 ? 8.844 17.328 -9.312 1 72.06 11 ASP B O 1
ATOM 2517 N N . SER B 1 12 ? 7.855 18.984 -10.469 1 71.38 12 SER B N 1
ATOM 2518 C CA . SER B 1 12 ? 8.898 19.922 -10.07 1 71.38 12 SER B CA 1
ATOM 2519 C C . SER B 1 12 ? 8.406 20.828 -8.945 1 71.38 12 SER B C 1
ATOM 2521 O O . SER B 1 12 ? 8.883 21.969 -8.812 1 71.38 12 SER B O 1
ATOM 2523 N N . LEU B 1 13 ? 7.449 20.328 -8.273 1 73.69 13 LEU B N 1
ATOM 2524 C CA . LEU B 1 13 ? 6.977 21.141 -7.16 1 73.69 13 LEU B CA 1
ATOM 2525 C C . LEU B 1 13 ? 8.133 21.562 -6.258 1 73.69 13 LEU B C 1
ATOM 2527 O O . LEU B 1 13 ? 8.898 20.719 -5.797 1 73.69 13 LEU B O 1
ATOM 2531 N N . THR B 1 14 ? 8.297 22.844 -6.176 1 63.62 14 THR B N 1
ATOM 2532 C CA . THR B 1 14 ? 9.32 23.344 -5.273 1 63.62 14 THR B CA 1
ATOM 2533 C C . THR B 1 14 ? 8.906 23.156 -3.818 1 63.62 14 THR B C 1
ATOM 2535 O O . THR B 1 14 ? 7.867 23.656 -3.391 1 63.62 14 THR B O 1
ATOM 2538 N N . VAL B 1 15 ? 9.633 22.312 -3.217 1 74.94 15 VAL B N 1
ATOM 2539 C CA . VAL B 1 15 ? 9.383 22.109 -1.794 1 74.94 15 VAL B CA 1
ATOM 2540 C C . VAL B 1 15 ? 10.562 22.641 -0.979 1 74.94 15 VAL B C 1
ATOM 2542 O O . VAL B 1 15 ? 11.664 22.812 -1.508 1 74.94 15 VAL B O 1
ATOM 2545 N N . TRP B 1 16 ? 10.289 23.062 0.158 1 64.5 16 TRP B N 1
ATOM 2546 C CA . TRP B 1 16 ? 11.344 23.547 1.036 1 64.5 16 TRP B CA 1
ATOM 2547 C C . TRP B 1 16 ? 12.469 22.516 1.161 1 64.5 16 TRP B C 1
ATOM 2549 O O . TRP B 1 16 ? 12.203 21.328 1.322 1 64.5 16 TRP B O 1
ATOM 2559 N N . LYS B 1 17 ? 13.578 22.891 0.763 1 62.88 17 LYS B N 1
AT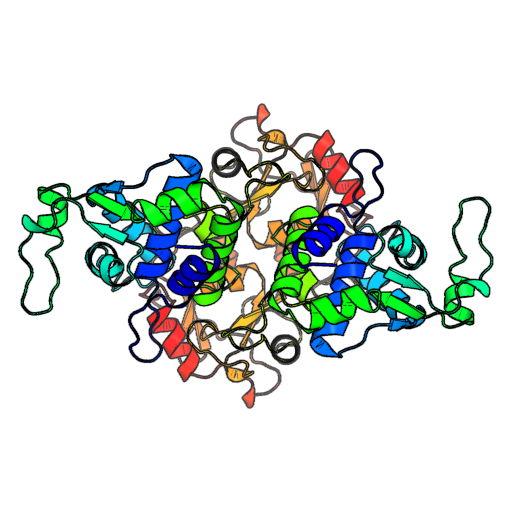OM 2560 C CA . LYS B 1 17 ? 14.727 22 0.87 1 62.88 17 LYS B CA 1
ATOM 2561 C C . LYS B 1 17 ? 15.719 22.5 1.917 1 62.88 17 LYS B C 1
ATOM 2563 O O . LYS B 1 17 ? 16.266 23.594 1.793 1 62.88 17 LYS B O 1
ATOM 2568 N N . ASN B 1 18 ? 15.531 22.109 2.979 1 59.19 18 ASN B N 1
ATOM 2569 C CA . ASN B 1 18 ? 16.531 22.328 4.012 1 59.19 18 ASN B CA 1
ATOM 2570 C C . ASN B 1 18 ? 17.156 21.016 4.484 1 59.19 18 ASN B C 1
ATOM 2572 O O . ASN B 1 18 ? 16.672 20.406 5.441 1 59.19 18 ASN B O 1
ATOM 2576 N N . GLY B 1 19 ? 18.203 20.719 3.838 1 64.62 19 GLY B N 1
ATOM 2577 C CA . GLY B 1 19 ? 18.828 19.469 4.223 1 64.62 19 GLY B CA 1
ATOM 2578 C C . GLY B 1 19 ? 17.953 18.25 3.957 1 64.62 19 GLY B C 1
ATOM 2579 O O . GLY B 1 19 ? 17.469 18.062 2.84 1 64.62 19 GLY B O 1
ATOM 2580 N N . ASP B 1 20 ? 17.766 17.484 4.98 1 75.12 20 ASP B N 1
ATOM 2581 C CA . ASP B 1 20 ? 17.047 16.219 4.891 1 75.12 20 ASP B CA 1
ATOM 2582 C C . ASP B 1 20 ? 15.648 16.344 5.492 1 75.12 20 ASP B C 1
ATOM 2584 O O . ASP B 1 20 ? 15 15.328 5.785 1 75.12 20 ASP B O 1
ATOM 2588 N N . ARG B 1 21 ? 15.266 17.609 5.574 1 77.75 21 ARG B N 1
ATOM 2589 C CA . ARG B 1 21 ? 13.953 17.812 6.168 1 77.75 21 ARG B CA 1
ATOM 2590 C C . ARG B 1 21 ? 12.844 17.547 5.156 1 77.75 21 ARG B C 1
ATOM 2592 O O . ARG B 1 21 ? 13.016 17.781 3.961 1 77.75 21 ARG B O 1
ATOM 2599 N N . ARG B 1 22 ? 11.797 17.047 5.668 1 79.06 22 ARG B N 1
ATOM 2600 C CA . ARG B 1 22 ? 10.633 16.797 4.816 1 79.06 22 ARG B CA 1
ATOM 2601 C C . ARG B 1 22 ? 9.828 18.062 4.598 1 79.06 22 ARG B C 1
ATOM 2603 O O . ARG B 1 22 ? 9.828 18.953 5.449 1 79.06 22 ARG B O 1
ATOM 2610 N N . ALA B 1 23 ? 9.25 18.172 3.428 1 82.44 23 ALA B N 1
ATOM 2611 C CA . ALA B 1 23 ? 8.383 19.312 3.086 1 82.44 23 ALA B CA 1
ATOM 2612 C C . ALA B 1 23 ? 7.039 18.828 2.551 1 82.44 23 ALA B C 1
ATOM 2614 O O . ALA B 1 23 ? 6.742 18.984 1.365 1 82.44 23 ALA B O 1
ATOM 2615 N N . PRO B 1 24 ? 6.227 18.281 3.465 1 89.12 24 PRO B N 1
ATOM 2616 C CA . PRO B 1 24 ? 4.977 17.656 3.018 1 89.12 24 PRO B CA 1
ATOM 2617 C C . PRO B 1 24 ? 3.877 18.688 2.744 1 89.12 24 PRO B C 1
ATOM 2619 O O . PRO B 1 24 ? 2.793 18.312 2.279 1 89.12 24 PRO B O 1
ATOM 2622 N N . HIS B 1 25 ? 4.098 19.984 2.93 1 92.19 25 HIS B N 1
ATOM 2623 C CA . HIS B 1 25 ? 3.061 21 2.936 1 92.19 25 HIS B CA 1
ATOM 2624 C C . HIS B 1 25 ? 2.41 21.141 1.562 1 92.19 25 HIS B C 1
ATOM 2626 O O . HIS B 1 25 ? 1.211 20.891 1.412 1 92.19 25 HIS B O 1
ATOM 2632 N N . LYS B 1 26 ? 3.207 21.453 0.546 1 93.19 26 LYS B N 1
ATOM 2633 C CA . LYS B 1 26 ? 2.656 21.656 -0.792 1 93.19 26 LYS B CA 1
ATOM 2634 C C . LYS B 1 26 ? 2.082 20.359 -1.346 1 93.19 26 LYS B C 1
ATOM 2636 O O . LYS B 1 26 ? 0.964 20.328 -1.867 1 93.19 26 LYS B O 1
ATOM 2641 N N . PRO B 1 27 ? 2.836 19.234 -1.158 1 92.62 27 PRO B N 1
ATOM 2642 C CA . PRO B 1 27 ? 2.291 17.984 -1.669 1 92.62 27 PRO B CA 1
ATOM 2643 C C . PRO B 1 27 ? 0.922 17.641 -1.079 1 92.62 27 PRO B C 1
ATOM 2645 O O . PRO B 1 27 ? 0.004 17.266 -1.814 1 92.62 27 PRO B O 1
ATOM 2648 N N . LEU B 1 28 ? 0.774 17.75 0.2 1 94.62 28 LEU B N 1
ATOM 2649 C CA . LEU B 1 28 ? -0.493 17.422 0.842 1 94.62 28 LEU B CA 1
ATOM 2650 C C . LEU B 1 28 ? -1.596 18.375 0.394 1 94.62 28 LEU B C 1
ATOM 2652 O O . LEU B 1 28 ? -2.744 17.953 0.219 1 94.62 28 LEU B O 1
ATOM 2656 N N . LEU B 1 29 ? -1.3 19.641 0.212 1 96.5 29 LEU B N 1
ATOM 2657 C CA . LEU B 1 29 ? -2.295 20.609 -0.263 1 96.5 29 LEU B CA 1
ATOM 2658 C C . LEU B 1 29 ? -2.752 20.25 -1.675 1 96.5 29 LEU B C 1
ATOM 2660 O O . LEU B 1 29 ? -3.945 20.328 -1.981 1 96.5 29 LEU B O 1
ATOM 2664 N N . VAL B 1 30 ? -1.805 19.906 -2.498 1 95.69 30 VAL B N 1
ATOM 2665 C CA . VAL B 1 30 ? -2.141 19.547 -3.869 1 95.69 30 VAL B CA 1
ATOM 2666 C C . VAL B 1 30 ? -3.049 18.312 -3.869 1 95.69 30 VAL B C 1
ATOM 2668 O O . VAL B 1 30 ? -4.062 18.281 -4.57 1 95.69 30 VAL B O 1
ATOM 2671 N N . LEU B 1 31 ? -2.686 17.328 -3.1 1 94.62 31 LEU B N 1
ATOM 2672 C CA . LEU B 1 31 ? -3.502 16.125 -3.021 1 94.62 31 LEU B CA 1
ATOM 2673 C C . LEU B 1 31 ? -4.898 16.438 -2.5 1 94.62 31 LEU B C 1
ATOM 2675 O O . LEU B 1 31 ? -5.887 15.891 -2.986 1 94.62 31 LEU B O 1
ATOM 2679 N N . LEU B 1 32 ? -4.953 17.312 -1.516 1 95.75 32 LEU B N 1
ATOM 2680 C CA . LEU B 1 32 ? -6.234 17.75 -0.978 1 95.75 32 LEU B CA 1
ATOM 2681 C C . LEU B 1 32 ? -7.074 18.422 -2.059 1 95.75 32 LEU B C 1
ATOM 2683 O O . LEU B 1 32 ? -8.266 18.141 -2.199 1 95.75 32 LEU B O 1
ATOM 2687 N N . ALA B 1 33 ? -6.492 19.312 -2.822 1 96.94 33 ALA B N 1
ATOM 2688 C CA . ALA B 1 33 ? -7.176 20.016 -3.898 1 96.94 33 ALA B CA 1
ATOM 2689 C C . ALA B 1 33 ? -7.656 19.047 -4.977 1 96.94 33 ALA B C 1
ATOM 2691 O O . ALA B 1 33 ? -8.734 19.234 -5.543 1 96.94 33 ALA B O 1
ATOM 2692 N N . LEU B 1 34 ? -6.844 18.078 -5.254 1 94.5 34 LEU B N 1
ATOM 2693 C CA . LEU B 1 34 ? -7.258 17.062 -6.207 1 94.5 34 LEU B CA 1
ATOM 2694 C C . LEU B 1 34 ? -8.492 16.312 -5.703 1 94.5 34 LEU B C 1
ATOM 2696 O O . LEU B 1 34 ? -9.383 15.977 -6.488 1 94.5 34 LEU B O 1
ATOM 2700 N N . GLY B 1 35 ? -8.492 15.992 -4.461 1 93.19 35 GLY B N 1
ATOM 2701 C CA . GLY B 1 35 ? -9.664 15.367 -3.875 1 93.19 35 GLY B CA 1
ATOM 2702 C C . GLY B 1 35 ? -10.922 16.188 -4.043 1 93.19 35 GLY B C 1
ATOM 2703 O O . GLY B 1 35 ? -11.977 15.656 -4.398 1 93.19 35 GLY B O 1
ATOM 2704 N N . TYR B 1 36 ? -10.828 17.469 -3.746 1 94.94 36 TYR B N 1
ATOM 2705 C CA . TYR B 1 36 ? -11.961 18.359 -3.904 1 94.94 36 TYR B CA 1
ATOM 2706 C C . TYR B 1 36 ? -12.414 18.422 -5.359 1 94.94 36 TYR B C 1
ATOM 2708 O O . TYR B 1 36 ? -13.617 18.469 -5.641 1 94.94 36 TYR B O 1
ATOM 2716 N N . LEU B 1 37 ? -11.461 18.422 -6.242 1 94.5 37 LEU B N 1
ATOM 2717 C CA . LEU B 1 37 ? -11.773 18.406 -7.668 1 94.5 37 LEU B CA 1
ATOM 2718 C C . LEU B 1 37 ? -12.547 17.156 -8.039 1 94.5 37 LEU B C 1
ATOM 2720 O O . LEU B 1 37 ? -13.602 17.234 -8.68 1 94.5 37 LEU B O 1
ATOM 2724 N N . GLN B 1 38 ? -12.078 16.031 -7.609 1 90.06 38 GLN B N 1
ATOM 2725 C CA . GLN B 1 38 ? -12.633 14.75 -8.008 1 90.06 38 GLN B CA 1
ATOM 2726 C C . GLN B 1 38 ? -14.008 14.531 -7.375 1 90.06 38 GLN B C 1
ATOM 2728 O O . GLN B 1 38 ? -14.906 13.977 -8.008 1 90.06 38 GLN B O 1
ATOM 2733 N N . ASN B 1 39 ? -14.227 15.055 -6.207 1 88.19 39 ASN B N 1
ATOM 2734 C CA . ASN B 1 39 ? -15.406 14.656 -5.449 1 88.19 39 ASN B CA 1
ATOM 2735 C C . ASN B 1 39 ? -16.469 15.758 -5.449 1 88.19 39 ASN B C 1
ATOM 2737 O O . ASN B 1 39 ? -17.656 15.484 -5.328 1 88.19 39 ASN B O 1
ATOM 2741 N N . GLU B 1 40 ? -16.016 16.984 -5.547 1 92.06 40 GLU B N 1
ATOM 2742 C CA . GLU B 1 40 ? -16.969 18.078 -5.363 1 92.06 40 GLU B CA 1
ATOM 2743 C C . GLU B 1 40 ? -16.906 19.062 -6.527 1 92.06 40 GLU B C 1
ATOM 2745 O O . GLU B 1 40 ? -17.656 20.047 -6.555 1 92.06 40 GLU B O 1
ATOM 2750 N N . ASP B 1 41 ? -16.047 18.844 -7.441 1 94.12 41 ASP B N 1
ATOM 2751 C CA . ASP B 1 41 ? -15.859 19.766 -8.555 1 94.12 41 ASP B CA 1
ATOM 2752 C C . ASP B 1 41 ? -15.633 21.188 -8.055 1 94.12 41 ASP B C 1
ATOM 2754 O O . ASP B 1 41 ? -16.281 22.125 -8.523 1 94.12 41 ASP B O 1
ATOM 2758 N N . ARG B 1 42 ? -14.797 21.312 -7.09 1 96.19 42 ARG B N 1
ATOM 2759 C CA . ARG B 1 42 ? -14.469 22.609 -6.508 1 96.19 42 ARG B CA 1
ATOM 2760 C C . ARG B 1 42 ? -13.047 23.016 -6.871 1 96.19 42 ARG B C 1
ATOM 2762 O O . ARG B 1 42 ? -12.094 22.297 -6.586 1 96.19 42 ARG B O 1
ATOM 2769 N N . ARG B 1 43 ? -12.969 24.141 -7.434 1 97.06 43 ARG B N 1
ATOM 2770 C CA . ARG B 1 43 ? -11.664 24.625 -7.891 1 97.06 43 ARG B CA 1
ATOM 2771 C C . ARG B 1 43 ? -11.008 25.5 -6.828 1 97.06 43 ARG B C 1
ATOM 2773 O O . ARG B 1 43 ? -9.844 25.281 -6.477 1 97.06 43 ARG B O 1
ATOM 2780 N N . LEU B 1 44 ? -11.766 26.484 -6.363 1 97.88 44 LEU B N 1
ATOM 2781 C CA . LEU B 1 44 ? -11.266 27.406 -5.359 1 97.88 44 LEU B CA 1
ATOM 2782 C C . LEU B 1 44 ? -11.773 27.047 -3.971 1 97.88 44 LEU B C 1
ATOM 2784 O O . LEU B 1 44 ? -12.969 26.781 -3.793 1 97.88 44 LEU B O 1
ATOM 2788 N N . LEU B 1 45 ? -10.852 26.969 -3.045 1 97.62 45 LEU B N 1
ATOM 2789 C CA . LEU B 1 45 ? -11.172 26.594 -1.674 1 97.62 45 LEU B CA 1
ATOM 2790 C C . LEU B 1 45 ? -10.883 27.734 -0.708 1 97.62 45 LEU B C 1
ATOM 2792 O O . LEU B 1 45 ? -9.82 28.359 -0.781 1 97.62 45 LEU B O 1
ATOM 2796 N N . PRO B 1 46 ? -11.836 28.031 0.161 1 98.06 46 PRO B N 1
ATOM 2797 C CA . PRO B 1 46 ? -11.57 29.078 1.152 1 98.06 46 PRO B CA 1
ATOM 2798 C C . PRO B 1 46 ? -10.508 28.672 2.174 1 98.06 46 PRO B C 1
ATOM 2800 O O . PRO B 1 46 ? -10.477 27.516 2.598 1 98.06 46 PRO B O 1
ATOM 2803 N N . TYR B 1 47 ? -9.688 29.562 2.607 1 97.56 47 TYR B N 1
ATOM 2804 C CA . TYR B 1 47 ? -8.555 29.281 3.477 1 97.56 47 TYR B CA 1
ATOM 2805 C C . TYR B 1 47 ? -9.016 28.672 4.793 1 97.56 47 TYR B C 1
ATOM 2807 O O . TYR B 1 47 ? -8.398 27.734 5.297 1 97.56 47 TYR B O 1
ATOM 2815 N N . PRO B 1 48 ? -10.102 29.125 5.438 1 97.31 48 PRO B N 1
ATOM 2816 C CA . PRO B 1 48 ? -10.484 28.516 6.711 1 97.31 48 PRO B CA 1
ATOM 2817 C C . PRO B 1 48 ? -10.734 27.016 6.594 1 97.31 48 PRO B C 1
ATOM 2819 O O . PRO B 1 48 ? -10.406 26.266 7.512 1 97.31 48 PRO B O 1
ATOM 2822 N N . GLU B 1 49 ? -11.289 26.641 5.504 1 96.75 49 GLU B N 1
ATOM 2823 C CA . GLU B 1 49 ? -11.523 25.219 5.27 1 96.75 49 GLU B CA 1
ATOM 2824 C C . GLU B 1 49 ? -10.211 24.469 5.02 1 96.75 49 GLU B C 1
ATOM 2826 O O . GLU B 1 49 ? -9.984 23.391 5.582 1 96.75 49 GLU B O 1
ATOM 2831 N N . VAL B 1 50 ? -9.359 25.016 4.18 1 97 50 VAL B N 1
ATOM 2832 C CA . VAL B 1 50 ? -8.07 24.422 3.867 1 97 50 VAL B CA 1
ATOM 2833 C C . VAL B 1 50 ? -7.215 24.359 5.129 1 97 50 VAL B C 1
ATOM 2835 O O . VAL B 1 50 ? -6.516 23.359 5.367 1 97 50 VAL B O 1
ATOM 2838 N N . GLU B 1 51 ? -7.262 25.453 5.867 1 96.88 51 GLU B N 1
ATOM 2839 C CA . GLU B 1 51 ? -6.473 25.516 7.09 1 96.88 51 GLU B CA 1
ATOM 2840 C C . GLU B 1 51 ? -6.746 24.328 8 1 96.88 51 GLU B C 1
ATOM 2842 O O . GLU B 1 51 ? -5.816 23.656 8.453 1 96.88 51 GLU B O 1
ATOM 2847 N N . LYS B 1 52 ? -7.977 24.109 8.227 1 94.88 52 LYS B N 1
ATOM 2848 C CA . LYS B 1 52 ? -8.391 23.016 9.109 1 94.88 52 LYS B CA 1
ATOM 2849 C C . LYS B 1 52 ? -7.969 21.656 8.547 1 94.88 52 LYS B C 1
ATOM 2851 O O . LYS B 1 52 ? -7.348 20.859 9.242 1 94.88 52 LYS B O 1
ATOM 2856 N N . LYS B 1 53 ? -8.227 21.422 7.301 1 95.12 53 LYS B N 1
ATOM 2857 C CA . LYS B 1 53 ? -7.973 20.125 6.676 1 95.12 53 LYS B CA 1
ATOM 2858 C C . LYS B 1 53 ? -6.473 19.875 6.52 1 95.12 53 LYS B C 1
ATOM 2860 O O . LYS B 1 53 ? -5.988 18.781 6.797 1 95.12 53 LYS B O 1
ATOM 2865 N N . LEU B 1 54 ? -5.797 20.922 6.09 1 95.5 54 LEU B N 1
ATOM 2866 C CA . LEU B 1 54 ? -4.363 20.766 5.863 1 95.5 54 LEU B CA 1
ATOM 2867 C C . LEU B 1 54 ? -3.619 20.609 7.184 1 95.5 54 LEU B C 1
ATOM 2869 O O . LEU B 1 54 ? -2.641 19.859 7.262 1 95.5 54 LEU B O 1
ATOM 2873 N N . GLU B 1 55 ? -4.059 21.328 8.164 1 93.5 55 GLU B N 1
ATOM 2874 C CA . GLU B 1 55 ? -3.436 21.156 9.477 1 93.5 55 GLU B CA 1
ATOM 2875 C C . GLU B 1 55 ? -3.586 19.719 9.977 1 93.5 55 GLU B C 1
ATOM 2877 O O . GLU B 1 55 ? -2.646 19.156 10.539 1 93.5 55 GLU B O 1
ATOM 2882 N N . ALA B 1 56 ? -4.727 19.188 9.836 1 91.06 56 ALA B N 1
ATOM 2883 C CA . ALA B 1 56 ? -4.961 17.797 10.227 1 91.06 56 ALA B CA 1
ATOM 2884 C C . ALA B 1 56 ? -4.055 16.844 9.445 1 91.06 56 ALA B C 1
ATOM 2886 O O . ALA B 1 56 ? -3.463 15.93 10.023 1 91.06 56 ALA B O 1
ATOM 2887 N N . LEU B 1 57 ? -3.955 17.078 8.141 1 92.81 57 LEU B N 1
ATOM 2888 C CA . LEU B 1 57 ? -3.102 16.25 7.293 1 92.81 57 LEU B CA 1
ATOM 2889 C C . LEU B 1 57 ? -1.643 16.359 7.723 1 92.81 57 LEU B C 1
ATOM 2891 O O . LEU B 1 57 ? -0.939 15.352 7.809 1 92.81 57 LEU B O 1
ATOM 2895 N N . LEU B 1 58 ? -1.226 17.625 8.016 1 90.75 58 LEU B N 1
ATOM 2896 C CA . LEU B 1 58 ? 0.167 17.859 8.383 1 90.75 58 LEU B CA 1
ATOM 2897 C C . LEU B 1 58 ? 0.473 17.25 9.75 1 90.75 58 LEU B C 1
ATOM 2899 O O . LEU B 1 58 ? 1.587 16.781 9.992 1 90.75 58 LEU B O 1
ATOM 2903 N N . THR B 1 59 ? -0.501 17.281 10.586 1 85.88 59 THR B N 1
ATOM 2904 C CA . THR B 1 59 ? -0.341 16.656 11.898 1 85.88 59 THR B CA 1
ATOM 2905 C C . THR B 1 59 ? -0.164 15.148 11.758 1 85.88 59 THR B C 1
ATOM 2907 O O . THR B 1 59 ? 0.657 14.555 12.453 1 85.88 59 THR B O 1
ATOM 2910 N N . GLU B 1 60 ? -0.907 14.617 10.906 1 86.69 60 GLU B N 1
ATOM 2911 C CA . GLU B 1 60 ? -0.916 13.164 10.758 1 86.69 60 GLU B CA 1
ATOM 2912 C C . GLU B 1 60 ? 0.264 12.688 9.914 1 86.69 60 GLU B C 1
ATOM 2914 O O . GLU B 1 60 ? 0.902 11.68 10.234 1 86.69 60 GLU B O 1
ATOM 2919 N N . PHE B 1 61 ? 0.589 13.367 8.805 1 88.62 61 PHE B N 1
ATOM 2920 C CA . PHE B 1 61 ? 1.517 12.82 7.816 1 88.62 61 PHE B CA 1
ATOM 2921 C C . PHE B 1 61 ? 2.771 13.68 7.723 1 88.62 61 PHE B C 1
ATOM 2923 O O . PHE B 1 61 ? 3.689 13.367 6.961 1 88.62 61 PHE B O 1
ATOM 2930 N N . GLY B 1 62 ? 2.75 14.82 8.445 1 85.44 62 GLY B N 1
ATOM 2931 C CA . GLY B 1 62 ? 3.908 15.703 8.492 1 85.44 62 GLY B CA 1
ATOM 2932 C C . GLY B 1 62 ? 4.555 15.75 9.867 1 85.44 62 GLY B C 1
ATOM 2933 O O . GLY B 1 62 ? 4.66 14.734 10.547 1 85.44 62 GLY B O 1
ATOM 2934 N N . THR B 1 63 ? 5.156 16.875 10.102 1 78.88 63 THR B N 1
ATOM 2935 C CA . THR B 1 63 ? 5.742 17.094 11.422 1 78.88 63 THR B CA 1
ATOM 2936 C C . THR B 1 63 ? 4.836 17.984 12.273 1 78.88 63 THR B C 1
ATOM 2938 O O . THR B 1 63 ? 4.215 18.922 11.766 1 78.88 63 THR B O 1
ATOM 2941 N N . ILE B 1 64 ? 4.816 17.625 13.539 1 77.25 64 ILE B N 1
ATOM 2942 C CA . ILE B 1 64 ? 3.941 18.344 14.453 1 77.25 64 ILE B CA 1
ATOM 2943 C C . ILE B 1 64 ? 4.395 19.797 14.555 1 77.25 64 ILE B C 1
ATOM 2945 O O . ILE B 1 64 ? 3.564 20.703 14.625 1 77.25 64 ILE B O 1
ATOM 2949 N N . ARG B 1 65 ? 5.617 20 14.5 1 80 65 ARG B N 1
ATOM 2950 C CA . ARG B 1 65 ? 6.203 21.328 14.703 1 80 65 ARG B CA 1
ATOM 2951 C C . ARG B 1 65 ? 5.719 22.297 13.641 1 80 65 ARG B C 1
ATOM 2953 O O . ARG B 1 65 ? 5.52 23.484 13.93 1 80 65 ARG B O 1
ATOM 2960 N N . ASN B 1 66 ? 5.449 21.812 12.484 1 84.44 66 ASN B N 1
ATOM 2961 C CA . ASN B 1 66 ? 5.129 22.703 11.383 1 84.44 66 ASN B CA 1
ATOM 2962 C C . ASN B 1 66 ? 3.705 22.5 10.883 1 84.44 66 ASN B C 1
ATOM 2964 O O . ASN B 1 66 ? 3.344 22.984 9.805 1 84.44 66 ASN B O 1
ATOM 2968 N N . ALA B 1 67 ? 2.908 21.797 11.695 1 88.38 67 ALA B N 1
ATOM 2969 C CA . ALA B 1 67 ? 1.575 21.422 11.242 1 88.38 67 ALA B CA 1
ATOM 2970 C C . ALA B 1 67 ? 0.659 22.625 11.133 1 88.38 67 ALA B C 1
ATOM 2972 O O . ALA B 1 67 ? -0.303 22.625 10.359 1 88.38 67 ALA B O 1
ATOM 2973 N N . SER B 1 68 ? 1.001 23.719 11.852 1 92.19 68 SER B N 1
ATOM 2974 C CA . SER B 1 68 ? 0.142 24.891 11.844 1 92.19 68 SER B CA 1
ATOM 2975 C C . SER B 1 68 ? 0.498 25.828 10.695 1 92.19 68 SER B C 1
ATOM 2977 O O . SER B 1 68 ? -0.253 26.766 10.391 1 92.19 68 SER B O 1
ATOM 2979 N N . ASN B 1 69 ? 1.581 25.578 9.992 1 92.81 69 ASN B N 1
ATOM 2980 C CA . ASN B 1 69 ? 2.051 26.469 8.93 1 92.81 69 ASN B CA 1
ATOM 2981 C C . ASN B 1 69 ? 1.339 26.188 7.609 1 92.81 69 ASN B C 1
ATOM 2983 O O . ASN B 1 69 ? 1.987 25.969 6.582 1 92.81 69 ASN B O 1
ATOM 2987 N N . THR B 1 70 ? 0.075 26.281 7.629 1 95.19 70 THR B N 1
ATOM 2988 C CA . THR B 1 70 ? -0.747 25.938 6.473 1 95.19 70 THR B CA 1
ATOM 2989 C C . THR B 1 70 ? -0.792 27.094 5.477 1 95.19 70 THR B C 1
ATOM 2991 O O . THR B 1 70 ? -1.078 26.891 4.297 1 95.19 70 THR B O 1
ATOM 2994 N N . HIS B 1 71 ? -0.521 28.328 5.953 1 95.5 71 HIS B N 1
ATOM 2995 C CA . HIS B 1 71 ? -0.621 29.516 5.105 1 95.5 71 HIS B CA 1
ATOM 2996 C C . HIS B 1 71 ? 0.513 29.562 4.086 1 95.5 71 HIS B C 1
ATOM 2998 O O . HIS B 1 71 ? 0.347 30.109 2.992 1 95.5 71 HIS B O 1
ATOM 3004 N N . TYR B 1 72 ? 1.631 28.938 4.324 1 93.19 72 TYR B N 1
ATOM 3005 C CA . TYR B 1 72 ? 2.766 28.969 3.406 1 93.19 72 TYR B CA 1
ATOM 3006 C C . TYR B 1 72 ? 2.439 28.234 2.115 1 93.19 72 TYR B C 1
ATOM 3008 O O . TYR B 1 72 ? 2.514 28.812 1.026 1 93.19 72 TYR B O 1
ATOM 3016 N N . PRO B 1 73 ? 2.047 26.953 2.229 1 94.38 73 PRO B N 1
ATOM 3017 C CA . PRO B 1 73 ? 1.723 26.297 0.963 1 94.38 73 PRO B CA 1
ATOM 3018 C C . PRO B 1 73 ? 0.521 26.922 0.259 1 94.38 73 PRO B C 1
ATOM 3020 O O . PRO B 1 73 ? 0.481 26.969 -0.973 1 94.38 73 PRO B O 1
ATOM 3023 N N . PHE B 1 74 ? -0.462 27.375 1.008 1 97.12 74 PHE B N 1
ATOM 3024 C CA . PHE B 1 74 ? -1.646 28 0.436 1 97.12 74 PHE B CA 1
ATOM 3025 C C . PHE B 1 74 ? -1.26 29.203 -0.409 1 97.12 74 PHE B C 1
ATOM 3027 O O . PHE B 1 74 ? -1.826 29.422 -1.481 1 97.12 74 PHE B O 1
ATOM 3034 N N . TRP B 1 75 ? -0.347 29.938 0.053 1 95.06 75 TRP B N 1
ATOM 3035 C CA . TRP B 1 75 ? 0.09 31.172 -0.602 1 95.06 75 TRP B CA 1
ATOM 3036 C C . TRP B 1 75 ? 1.169 30.875 -1.64 1 95.06 75 TRP B C 1
ATOM 3038 O O . TRP B 1 75 ? 1.067 31.312 -2.789 1 95.06 75 TRP B O 1
ATOM 3048 N N . ARG B 1 76 ? 2.164 30.078 -1.306 1 93.12 76 ARG B N 1
ATOM 3049 C CA . ARG B 1 76 ? 3.393 29.938 -2.084 1 93.12 76 ARG B CA 1
ATOM 3050 C C . ARG B 1 76 ? 3.189 29.016 -3.273 1 93.12 76 ARG B C 1
ATOM 3052 O O . ARG B 1 76 ? 3.988 29.016 -4.215 1 93.12 76 ARG B O 1
ATOM 3059 N N . LEU B 1 77 ? 2.121 28.219 -3.246 1 93.81 77 LEU B N 1
ATOM 3060 C CA . LEU B 1 77 ? 1.872 27.312 -4.371 1 93.81 77 LEU B CA 1
ATOM 3061 C C . LEU B 1 77 ? 1.638 28.109 -5.652 1 93.81 77 LEU B C 1
ATOM 3063 O O . LEU B 1 77 ? 1.788 27.578 -6.754 1 93.81 77 LEU B O 1
ATOM 3067 N N . GLN B 1 78 ? 1.235 29.328 -5.578 1 92.12 78 GLN B N 1
ATOM 3068 C CA . GLN B 1 78 ? 1.015 30.172 -6.746 1 92.12 78 GLN B CA 1
ATOM 3069 C C . GLN B 1 78 ? 2.291 30.328 -7.566 1 92.12 78 GLN B C 1
ATOM 3071 O O . GLN B 1 78 ? 2.234 30.547 -8.781 1 92.12 78 GLN B O 1
ATOM 3076 N N . ASN B 1 79 ? 3.436 30.203 -6.93 1 88.94 79 ASN B N 1
ATOM 3077 C CA . ASN B 1 79 ? 4.723 30.328 -7.605 1 88.94 79 ASN B CA 1
ATOM 3078 C C . ASN B 1 79 ? 4.98 29.172 -8.555 1 88.94 79 ASN B C 1
ATOM 3080 O O . ASN B 1 79 ? 5.871 29.234 -9.406 1 88.94 79 ASN B O 1
ATOM 3084 N N . GLU B 1 80 ? 4.18 28.109 -8.438 1 87.75 80 GLU B N 1
ATOM 3085 C CA . GLU B 1 80 ? 4.348 26.922 -9.273 1 87.75 80 GLU B CA 1
ATOM 3086 C C . GLU B 1 80 ? 3.514 27.031 -10.547 1 87.75 80 GLU B C 1
ATOM 3088 O O . GLU B 1 80 ? 3.564 26.141 -11.406 1 87.75 80 GLU B O 1
ATOM 3093 N N . ARG B 1 81 ? 2.738 28.047 -10.758 1 87.38 81 ARG B N 1
ATOM 3094 C CA . ARG B 1 81 ? 1.933 28.344 -11.938 1 87.38 81 ARG B CA 1
ATOM 3095 C C . ARG B 1 81 ? 0.8 27.344 -12.094 1 87.38 81 ARG B C 1
ATOM 3097 O O . ARG B 1 81 ? 0.336 27.094 -13.211 1 87.38 81 ARG B O 1
ATOM 3104 N N . ILE B 1 82 ? 0.442 26.672 -11.062 1 92.56 82 ILE B N 1
ATOM 3105 C CA . ILE B 1 82 ? -0.679 25.734 -11.109 1 92.56 82 ILE B CA 1
ATOM 3106 C C . ILE B 1 82 ? -1.771 26.188 -10.148 1 92.56 82 ILE B C 1
ATOM 3108 O O . ILE B 1 82 ? -2.871 25.641 -10.133 1 92.56 82 ILE B O 1
ATOM 3112 N N . TRP B 1 83 ? -1.493 27.172 -9.414 1 94 83 TRP B N 1
ATOM 3113 C CA . TRP B 1 83 ? -2.291 27.641 -8.289 1 94 83 TRP B CA 1
ATOM 3114 C C . TRP B 1 83 ? -2.527 29.141 -8.367 1 94 83 TRP B C 1
ATOM 3116 O O . TRP B 1 83 ? -1.643 29.891 -8.781 1 94 83 TRP B O 1
ATOM 3126 N N . GLU B 1 84 ? -3.693 29.578 -8.07 1 96.56 84 GLU B N 1
ATOM 3127 C CA . GLU B 1 84 ? -3.979 31.016 -8.07 1 96.56 84 GLU B CA 1
ATOM 3128 C C . GLU B 1 84 ? -4.738 31.422 -6.812 1 96.56 84 GLU B C 1
ATOM 3130 O O . GLU B 1 84 ? -5.457 30.625 -6.223 1 96.56 84 GLU B O 1
ATOM 3135 N N . ILE B 1 85 ? -4.539 32.625 -6.375 1 96.75 85 ILE B N 1
ATOM 3136 C CA . ILE B 1 85 ? -5.16 33.219 -5.191 1 96.75 85 ILE B CA 1
ATOM 3137 C C . ILE B 1 85 ? -6.145 34.312 -5.605 1 96.75 85 ILE B C 1
ATOM 3139 O O . ILE B 1 85 ? -5.773 35.25 -6.32 1 96.75 85 ILE B O 1
ATOM 3143 N N . GLU B 1 86 ? -7.359 34.094 -5.168 1 94.94 86 GLU B N 1
ATOM 3144 C CA . GLU B 1 86 ? -8.359 35.125 -5.418 1 94.94 86 GLU B CA 1
ATOM 3145 C C . GLU B 1 86 ? -8.148 36.344 -4.5 1 94.94 86 GLU B C 1
ATOM 3147 O O . GLU B 1 86 ? -7.852 36.188 -3.314 1 94.94 86 GLU B O 1
ATOM 3152 N N . ARG B 1 87 ? -8.336 37.594 -5.031 1 94.31 87 ARG B N 1
ATOM 3153 C CA . ARG B 1 87 ? -8.297 38.844 -4.273 1 94.31 87 ARG B CA 1
ATOM 3154 C C . ARG B 1 87 ? -6.961 39 -3.553 1 94.31 87 ARG B C 1
ATOM 3156 O O . ARG B 1 87 ? -6.926 39.375 -2.379 1 94.31 87 ARG B O 1
ATOM 3163 N N . SER B 1 88 ? -5.871 38.562 -4.227 1 92.25 88 SER B N 1
ATOM 3164 C CA . SER B 1 88 ? -4.539 38.625 -3.641 1 92.25 88 SER B CA 1
ATOM 3165 C C . SER B 1 88 ? -4.137 40.094 -3.391 1 92.25 88 SER B C 1
ATOM 3167 O O . SER B 1 88 ? -3.32 40.375 -2.51 1 92.25 88 SER B O 1
ATOM 3169 N N . ASP B 1 89 ? -4.703 41 -4.129 1 91.38 89 ASP B N 1
ATOM 3170 C CA . ASP B 1 89 ? -4.383 42.406 -4.02 1 91.38 89 ASP B CA 1
ATOM 3171 C C . ASP B 1 89 ? -4.855 42.969 -2.682 1 91.38 89 ASP B C 1
ATOM 3173 O O . ASP B 1 89 ? -4.406 44.031 -2.26 1 91.38 89 ASP B O 1
ATOM 3177 N N . GLU B 1 90 ? -5.73 42.312 -2.037 1 92.38 90 GLU B N 1
ATOM 3178 C CA . GLU B 1 90 ? -6.273 42.75 -0.76 1 92.38 90 GLU B CA 1
ATOM 3179 C C . GLU B 1 90 ? -5.352 42.375 0.395 1 92.38 90 GLU B C 1
ATOM 3181 O O . GLU B 1 90 ? -5.566 42.812 1.531 1 92.38 90 GLU B O 1
ATOM 3186 N N . LEU B 1 91 ? -4.332 41.625 0.099 1 92.88 91 LEU B N 1
ATOM 3187 C CA . LEU B 1 91 ? -3.494 41.094 1.163 1 92.88 91 LEU B CA 1
ATOM 3188 C C . LEU B 1 91 ? -2.195 41.875 1.287 1 92.88 91 LEU B C 1
ATOM 3190 O O . LEU B 1 91 ? -1.655 42.375 0.286 1 92.88 91 LEU B O 1
ATOM 3194 N N . LEU B 1 92 ? -1.765 42.031 2.52 1 91.06 92 LEU B N 1
ATOM 3195 C CA . LEU B 1 92 ? -0.471 42.656 2.789 1 91.06 92 LEU B CA 1
ATOM 3196 C C . LEU B 1 92 ? 0.641 41.594 2.779 1 91.06 92 LEU B C 1
ATOM 3198 O O . LEU B 1 92 ? 0.578 40.625 3.516 1 91.06 92 LEU B O 1
ATOM 3202 N N . VAL B 1 93 ? 1.599 41.812 1.979 1 90.56 93 VAL B N 1
ATOM 3203 C CA . VAL B 1 93 ? 2.729 40.875 1.847 1 90.56 93 VAL B CA 1
ATOM 3204 C C . VAL B 1 93 ? 3.924 41.438 2.631 1 90.56 93 VAL B C 1
ATOM 3206 O O . VAL B 1 93 ? 4.234 42.625 2.557 1 90.56 93 VAL B O 1
ATOM 3209 N N . ASN B 1 94 ? 4.512 40.688 3.393 1 91 94 ASN B N 1
ATOM 3210 C CA . ASN B 1 94 ? 5.652 41.125 4.184 1 91 94 ASN B CA 1
ATOM 3211 C C . ASN B 1 94 ? 6.934 41.156 3.355 1 91 94 ASN B C 1
ATOM 3213 O O . ASN B 1 94 ? 6.902 40.906 2.146 1 91 94 ASN B O 1
ATOM 3217 N N . SER B 1 95 ? 8.078 41.406 4.047 1 88.69 95 SER B N 1
ATOM 3218 C CA . SER B 1 95 ? 9.352 41.562 3.361 1 88.69 95 SER B CA 1
ATOM 3219 C C . SER B 1 95 ? 9.82 40.281 2.73 1 88.69 95 SER B C 1
ATOM 3221 O O . SER B 1 95 ? 10.531 40.281 1.72 1 88.69 95 SER B O 1
ATOM 3223 N N . SER B 1 96 ? 9.383 39.156 3.246 1 88.25 96 SER B N 1
ATOM 3224 C CA . SER B 1 96 ? 9.789 37.844 2.738 1 88.25 96 SER B CA 1
ATOM 3225 C C . SER B 1 96 ? 8.859 37.375 1.63 1 88.25 96 SER B C 1
ATOM 3227 O O . SER B 1 96 ? 9.055 36.281 1.061 1 88.25 96 SER B O 1
ATOM 3229 N N . GLY B 1 97 ? 7.84 38.188 1.341 1 90.06 97 GLY B N 1
ATOM 3230 C CA . GLY B 1 97 ? 6.91 37.844 0.276 1 90.06 97 GLY B CA 1
ATOM 3231 C C . GLY B 1 97 ? 5.766 36.969 0.745 1 90.06 97 GLY B C 1
ATOM 3232 O O . GLY B 1 97 ? 5.059 36.344 -0.071 1 90.06 97 GLY B O 1
ATOM 3233 N N . ASP B 1 98 ? 5.574 36.844 2.029 1 93 98 ASP B N 1
ATOM 3234 C CA . ASP B 1 98 ? 4.539 35.969 2.576 1 93 98 ASP B CA 1
ATOM 3235 C C . ASP B 1 98 ? 3.391 36.781 3.168 1 93 98 ASP B C 1
ATOM 3237 O O . ASP B 1 98 ? 3.496 38 3.309 1 93 98 ASP B O 1
ATOM 3241 N N . VAL B 1 99 ? 2.273 36.156 3.404 1 94.06 99 VAL B N 1
ATOM 3242 C CA . VAL B 1 99 ? 1.083 36.781 3.984 1 94.06 99 VAL B CA 1
ATOM 3243 C C . VAL B 1 99 ? 0.806 36.188 5.359 1 94.06 99 VAL B C 1
ATOM 3245 O O . VAL B 1 99 ? 1.298 35.094 5.676 1 94.06 99 VAL B O 1
ATOM 3248 N N . ARG B 1 100 ? 0.047 36.906 6.184 1 93.31 100 ARG B N 1
ATOM 3249 C CA . ARG B 1 100 ? -0.287 36.438 7.523 1 93.31 100 ARG B CA 1
ATOM 3250 C C . ARG B 1 100 ? -1.496 35.5 7.492 1 93.31 100 ARG B C 1
ATOM 3252 O O . ARG B 1 100 ? -2.453 35.75 6.754 1 93.31 100 ARG B O 1
ATOM 3259 N N . LYS B 1 101 ? -1.374 34.5 8.297 1 94.12 101 LYS B N 1
ATOM 3260 C CA . LYS B 1 101 ? -2.451 33.5 8.43 1 94.12 101 LYS B CA 1
ATOM 3261 C C . LYS B 1 101 ? -3.766 34.188 8.805 1 94.12 101 LYS B C 1
ATOM 3263 O O . LYS B 1 101 ? -4.82 33.844 8.266 1 94.12 101 LYS B O 1
ATOM 3268 N N . THR B 1 102 ? -3.715 35.125 9.672 1 94.5 102 THR B N 1
ATOM 3269 C CA . THR B 1 102 ? -4.895 35.812 10.188 1 94.5 102 THR B CA 1
ATOM 3270 C C . THR B 1 102 ? -5.594 36.594 9.078 1 94.5 102 THR B C 1
ATOM 3272 O O . THR B 1 102 ? -6.824 36.656 9.039 1 94.5 102 THR B O 1
ATOM 3275 N N . GLU B 1 103 ? -4.867 37.125 8.234 1 94.69 103 GLU B N 1
ATOM 3276 C CA . GLU B 1 103 ? -5.441 37.906 7.125 1 94.69 103 GLU B CA 1
ATOM 3277 C C . GLU B 1 103 ? -6.184 36.969 6.152 1 94.69 103 GLU B C 1
ATOM 3279 O O . GLU B 1 103 ? -7.273 37.312 5.684 1 94.69 103 GLU B O 1
ATOM 3284 N N . LEU B 1 104 ? -5.535 35.875 5.82 1 96 104 LEU B N 1
ATOM 3285 C CA . LEU B 1 104 ? -6.176 34.906 4.945 1 96 104 LEU B CA 1
ATOM 3286 C C . LEU B 1 104 ? -7.504 34.438 5.535 1 96 104 LEU B C 1
ATOM 3288 O O . LEU B 1 104 ? -8.5 34.312 4.816 1 96 104 LEU B O 1
ATOM 3292 N N . ARG B 1 105 ? -7.492 34.156 6.797 1 95.44 105 ARG B N 1
ATOM 3293 C CA . ARG B 1 105 ? -8.664 33.625 7.5 1 95.44 105 ARG B CA 1
ATOM 3294 C C . ARG B 1 105 ? -9.766 34.688 7.566 1 95.44 105 ARG B C 1
ATOM 3296 O O . ARG B 1 105 ? -10.914 34.406 7.207 1 95.44 105 ARG B O 1
ATOM 3303 N N . GLN B 1 106 ? -9.445 35.906 7.98 1 95.12 106 GLN B N 1
ATOM 3304 C CA . GLN B 1 106 ? -10.422 36.969 8.195 1 95.12 106 GLN B CA 1
ATOM 3305 C C . GLN B 1 1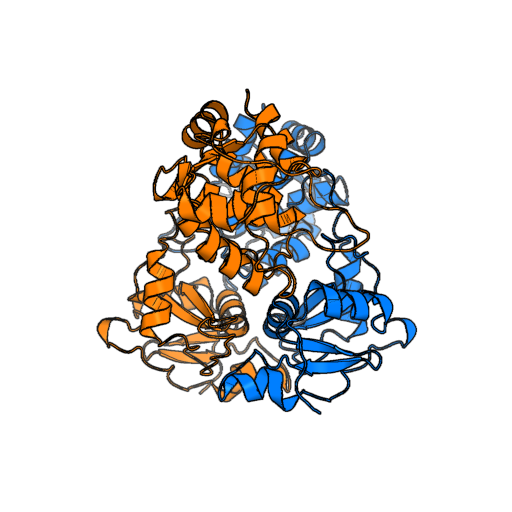06 ? -11.055 37.406 6.879 1 95.12 106 GLN B C 1
ATOM 3307 O O . GLN B 1 106 ? -12.25 37.719 6.828 1 95.12 106 GLN B O 1
ATOM 3312 N N . LYS B 1 107 ? -10.32 37.469 5.883 1 96.31 107 LYS B N 1
ATOM 3313 C CA . LYS B 1 107 ? -10.828 37.938 4.594 1 96.31 107 LYS B CA 1
ATOM 3314 C C . LYS B 1 107 ? -11.398 36.75 3.783 1 96.31 107 LYS B C 1
ATOM 3316 O O . LYS B 1 107 ? -11.867 36.969 2.66 1 96.31 107 LYS B O 1
ATOM 3321 N N . ASN B 1 108 ? -11.328 35.531 4.348 1 96.81 108 ASN B N 1
ATOM 3322 C CA . ASN B 1 108 ? -11.859 34.312 3.693 1 96.81 108 ASN B CA 1
ATOM 3323 C C . ASN B 1 108 ? -11.32 34.188 2.273 1 96.81 108 ASN B C 1
ATOM 3325 O O . ASN B 1 108 ? -12.094 34.031 1.326 1 96.81 108 ASN B O 1
ATOM 3329 N N . ILE B 1 109 ? -10.07 34.312 2.162 1 97.25 109 ILE B N 1
ATOM 3330 C CA . ILE B 1 109 ? -9.414 34.281 0.859 1 97.25 109 ILE B CA 1
ATOM 3331 C C . ILE B 1 109 ? -9.547 32.875 0.264 1 97.25 109 ILE B C 1
ATOM 3333 O O . ILE B 1 109 ? -9.391 31.875 0.969 1 97.25 109 ILE B O 1
ATOM 3337 N N . ARG B 1 110 ? -9.844 32.844 -1.03 1 97.94 110 ARG B N 1
ATOM 3338 C CA . ARG B 1 110 ? -9.977 31.562 -1.73 1 97.94 110 ARG B CA 1
ATOM 3339 C C . ARG B 1 110 ? -8.812 31.344 -2.688 1 97.94 110 ARG B C 1
ATOM 3341 O O . ARG B 1 110 ? -8.297 32.312 -3.277 1 97.94 110 ARG B O 1
ATOM 3348 N N . ALA B 1 111 ? -8.398 30.094 -2.818 1 97.88 111 ALA B N 1
ATOM 3349 C CA . ALA B 1 111 ? -7.344 29.719 -3.752 1 97.88 111 ALA B CA 1
ATOM 3350 C C . ALA B 1 111 ? -7.562 28.312 -4.293 1 97.88 111 ALA B C 1
ATOM 3352 O O . ALA B 1 111 ? -8.352 27.547 -3.74 1 97.88 111 ALA B O 1
ATOM 3353 N N . GLY B 1 112 ? -6.922 27.969 -5.336 1 97.56 112 GLY B N 1
ATOM 3354 C CA . GLY B 1 112 ? -7.004 26.672 -5.973 1 97.56 112 GLY B CA 1
ATOM 3355 C C . GLY B 1 112 ? -6.234 26.594 -7.281 1 97.56 112 GLY B C 1
ATOM 3356 O O . GLY B 1 112 ? -5.406 27.453 -7.566 1 97.56 112 GLY B O 1
ATOM 3357 N N . PHE B 1 113 ? -6.48 25.531 -7.949 1 96.75 113 PHE B N 1
ATOM 3358 C CA . PHE B 1 113 ? -5.836 25.375 -9.25 1 96.75 113 PHE B CA 1
ATOM 3359 C C . PHE B 1 113 ? -6.227 26.516 -10.188 1 96.75 113 PHE B C 1
ATOM 3361 O O . PHE B 1 113 ? -7.355 27 -10.133 1 96.75 113 PHE B O 1
ATOM 3368 N N . THR B 1 114 ? -5.305 26.922 -11.055 1 95.75 114 THR B N 1
ATOM 3369 C CA . THR B 1 114 ? -5.664 27.875 -12.102 1 95.75 114 THR B CA 1
ATOM 3370 C C . THR B 1 114 ? -6.773 27.312 -12.984 1 95.75 114 THR B C 1
ATOM 3372 O O . THR B 1 114 ? -6.961 26.094 -13.055 1 95.75 114 THR B O 1
ATOM 3375 N N . GLU B 1 115 ? -7.453 28.203 -13.641 1 95.19 115 GLU B N 1
ATOM 3376 C CA . GLU B 1 115 ? -8.547 27.766 -14.5 1 95.19 115 GLU B CA 1
ATOM 3377 C C . GLU B 1 115 ? -8.055 26.781 -15.555 1 95.19 115 GLU B C 1
ATOM 3379 O O . GLU B 1 115 ? -8.727 25.797 -15.852 1 95.19 115 GLU B O 1
ATOM 3384 N N . GLU B 1 116 ? -7.004 27.062 -16.062 1 93.81 116 GLU B N 1
ATOM 3385 C CA . GLU B 1 116 ? -6.434 26.203 -17.109 1 93.81 116 GLU B CA 1
ATOM 3386 C C . GLU B 1 116 ? -6.113 24.812 -16.562 1 93.81 116 GLU B C 1
ATOM 3388 O O . GLU B 1 116 ? -6.492 23.812 -17.172 1 93.81 116 GLU B O 1
ATOM 3393 N N . VAL B 1 117 ? -5.449 24.766 -15.5 1 94.25 117 VAL B N 1
ATOM 3394 C CA . VAL B 1 117 ? -5.047 23.5 -14.891 1 94.25 117 VAL B CA 1
ATOM 3395 C C . VAL B 1 117 ? -6.281 22.734 -14.438 1 94.25 117 VAL B C 1
ATOM 3397 O O . VAL B 1 117 ? -6.383 21.531 -14.672 1 94.25 117 VAL B O 1
ATOM 3400 N N . TYR B 1 118 ? -7.145 23.453 -13.836 1 95.19 118 TYR B N 1
ATOM 3401 C CA . TYR B 1 118 ? -8.367 22.844 -13.344 1 95.19 118 TYR B CA 1
ATOM 3402 C C . TYR B 1 118 ? -9.133 22.172 -14.484 1 95.19 118 TYR B C 1
ATOM 3404 O O . TYR B 1 118 ? -9.562 21.016 -14.367 1 95.19 118 TYR B O 1
ATOM 3412 N N . ASN B 1 119 ? -9.312 22.891 -15.555 1 94.19 119 ASN B N 1
ATOM 3413 C CA . ASN B 1 119 ? -10.062 22.375 -16.688 1 94.19 119 ASN B CA 1
ATOM 3414 C C . ASN B 1 119 ? -9.383 21.172 -17.328 1 94.19 119 ASN B C 1
ATOM 3416 O O . ASN B 1 119 ? -10.047 20.203 -17.734 1 94.19 119 ASN B O 1
ATOM 3420 N N . LEU B 1 120 ? -8.156 21.25 -17.375 1 92.12 120 LEU B N 1
ATOM 3421 C CA . LEU B 1 120 ? -7.398 20.141 -17.938 1 92.12 120 LEU B CA 1
ATOM 3422 C C . LEU B 1 120 ? -7.535 18.891 -17.062 1 92.12 120 LEU B C 1
ATOM 3424 O O . LEU B 1 120 ? -7.73 17.797 -17.578 1 92.12 120 LEU B O 1
ATOM 3428 N N . LEU B 1 121 ? -7.414 19.078 -15.812 1 91.56 121 LEU B N 1
ATOM 3429 C CA . LEU B 1 121 ? -7.539 17.953 -14.875 1 91.56 121 LEU B CA 1
ATOM 3430 C C . LEU B 1 121 ? -8.953 17.375 -14.906 1 91.56 121 LEU B C 1
ATOM 3432 O O . LEU B 1 121 ? -9.133 16.156 -14.898 1 91.56 121 LEU B O 1
ATOM 3436 N N . LYS B 1 122 ? -9.852 18.266 -14.953 1 90.38 122 LYS B N 1
ATOM 3437 C CA . LYS B 1 122 ? -11.25 17.844 -14.961 1 90.38 122 LYS B CA 1
ATOM 3438 C C . LYS B 1 122 ? -11.562 17 -16.188 1 90.38 122 LYS B C 1
ATOM 3440 O O . LYS B 1 122 ? -12.297 16.016 -16.109 1 90.38 122 LYS B O 1
ATOM 3445 N N . LYS B 1 123 ? -11 17.328 -17.281 1 89.44 123 LYS B N 1
ATOM 3446 C CA . LYS B 1 123 ? -11.266 16.672 -18.562 1 89.44 123 LYS B CA 1
ATOM 3447 C C . LYS B 1 123 ? -10.469 15.375 -18.672 1 89.44 123 LYS B C 1
ATOM 3449 O O . LYS B 1 123 ? -10.773 14.523 -19.516 1 89.44 123 LYS B O 1
ATOM 3454 N N . ASN B 1 124 ? -9.477 15.289 -17.828 1 87.25 124 ASN B N 1
ATOM 3455 C CA . ASN B 1 124 ? -8.586 14.141 -17.938 1 87.25 124 ASN B CA 1
ATOM 3456 C C . ASN B 1 124 ? -8.406 13.438 -16.594 1 87.25 124 ASN B C 1
ATOM 3458 O O . ASN B 1 124 ? -7.355 13.57 -15.953 1 87.25 124 ASN B O 1
ATOM 3462 N N . PRO B 1 125 ? -9.242 12.617 -16.281 1 84.06 125 PRO B N 1
ATOM 3463 C CA . PRO B 1 125 ? -9.164 11.938 -14.984 1 84.06 125 PRO B CA 1
ATOM 3464 C C . PRO B 1 125 ? -7.895 11.102 -14.828 1 84.06 125 PRO B C 1
ATOM 3466 O O . PRO B 1 125 ? -7.379 10.953 -13.719 1 84.06 125 PRO B O 1
ATOM 3469 N N . GLU B 1 126 ? -7.418 10.57 -15.891 1 77.94 126 GLU B N 1
ATOM 3470 C CA . GLU B 1 126 ? -6.184 9.789 -15.828 1 77.94 126 GLU B CA 1
ATOM 3471 C C . GLU B 1 126 ? -4.996 10.656 -15.43 1 77.94 126 GLU B C 1
ATOM 3473 O O . GLU B 1 126 ? -4.07 10.188 -14.766 1 77.94 126 GLU B O 1
ATOM 3478 N N . LEU B 1 127 ? -5.078 11.859 -15.922 1 83.5 127 LEU B N 1
ATOM 3479 C CA . L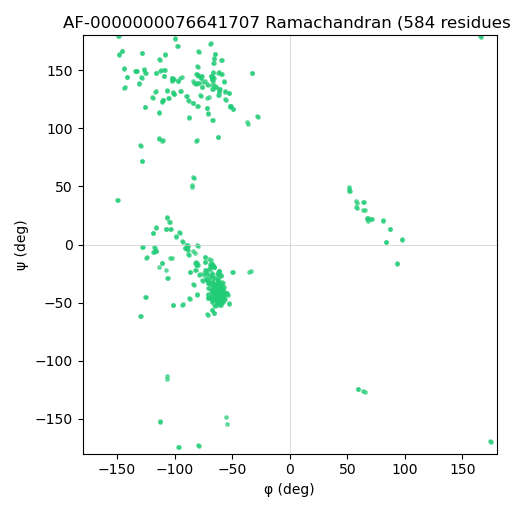EU B 1 127 ? -4.02 12.797 -15.562 1 83.5 127 LEU B CA 1
ATOM 3480 C C . LEU B 1 127 ? -4.035 13.102 -14.07 1 83.5 127 LEU B C 1
ATOM 3482 O O . LEU B 1 127 ? -2.979 13.242 -13.453 1 83.5 127 LEU B O 1
ATOM 3486 N N . VAL B 1 128 ? -5.223 13.195 -13.477 1 87.25 128 VAL B N 1
ATOM 3487 C CA . VAL B 1 128 ? -5.379 13.43 -12.047 1 87.25 128 VAL B CA 1
ATOM 3488 C C . VAL B 1 128 ? -4.734 12.289 -11.266 1 87.25 128 VAL B C 1
ATOM 3490 O O . VAL B 1 128 ? -3.967 12.523 -10.328 1 87.25 128 VAL B O 1
ATOM 3493 N N . ALA B 1 129 ? -5.004 11.133 -11.711 1 82.75 129 ALA B N 1
ATOM 3494 C CA . ALA B 1 129 ? -4.449 9.945 -11.062 1 82.75 129 ALA B CA 1
ATOM 3495 C C . ALA B 1 129 ? -2.928 9.93 -11.156 1 82.75 129 ALA B C 1
ATOM 3497 O O . ALA B 1 129 ? -2.244 9.633 -10.172 1 82.75 129 ALA B O 1
ATOM 3498 N N . GLU B 1 130 ? -2.525 10.258 -12.281 1 80.88 130 GLU B N 1
ATOM 3499 C CA . GLU B 1 130 ? -1.083 10.25 -12.516 1 80.88 130 GLU B CA 1
ATOM 3500 C C . GLU B 1 130 ? -0.375 11.273 -11.633 1 80.88 130 GLU B C 1
ATOM 3502 O O . GLU B 1 130 ? 0.632 10.953 -10.992 1 80.88 130 GLU B O 1
ATOM 3507 N N . VAL B 1 131 ? -0.861 12.453 -11.586 1 85.31 131 VAL B N 1
ATOM 3508 C CA . VAL B 1 131 ? -0.266 13.539 -10.812 1 85.31 131 VAL B CA 1
ATOM 3509 C C . VAL B 1 131 ? -0.28 13.188 -9.328 1 85.31 131 VAL B C 1
ATOM 3511 O O . VAL B 1 131 ? 0.739 13.305 -8.648 1 85.31 131 VAL B O 1
ATOM 3514 N N . GLY B 1 132 ? -1.412 12.781 -8.875 1 87.94 132 GLY B N 1
ATOM 3515 C CA . GLY B 1 132 ? -1.529 12.422 -7.473 1 87.94 132 GLY B CA 1
ATOM 3516 C C . GLY B 1 132 ? -0.601 11.289 -7.07 1 87.94 132 GLY B C 1
ATOM 3517 O O . GLY B 1 132 ? 0.037 11.352 -6.016 1 87.94 132 GLY B O 1
ATOM 3518 N N . TRP B 1 133 ? -0.527 10.359 -7.91 1 81.44 133 TRP B N 1
ATOM 3519 C CA . TRP B 1 133 ? 0.336 9.211 -7.645 1 81.44 133 TRP B CA 1
ATOM 3520 C C . TRP B 1 133 ? 1.8 9.633 -7.578 1 81.44 133 TRP B C 1
ATOM 3522 O O . TRP B 1 133 ? 2.549 9.172 -6.719 1 81.44 133 TRP B O 1
ATOM 3532 N N . LYS B 1 134 ? 2.184 10.43 -8.5 1 82.12 134 LYS B N 1
ATOM 3533 C CA . LYS B 1 134 ? 3.561 10.914 -8.531 1 82.12 134 LYS B CA 1
ATOM 3534 C C . LYS B 1 134 ? 3.898 11.688 -7.258 1 82.12 134 LYS B C 1
ATOM 3536 O O . LYS B 1 134 ? 4.996 11.547 -6.715 1 82.12 134 LYS B O 1
ATOM 3541 N N . ILE B 1 135 ? 2.973 12.461 -6.824 1 87.5 135 ILE B N 1
ATOM 3542 C CA . ILE B 1 135 ? 3.18 13.234 -5.602 1 87.5 135 ILE B CA 1
ATOM 3543 C C . ILE B 1 135 ? 3.299 12.289 -4.41 1 87.5 135 ILE B C 1
ATOM 3545 O O . ILE B 1 135 ? 4.191 12.445 -3.572 1 87.5 135 ILE B O 1
ATOM 3549 N N . LEU B 1 136 ? 2.475 11.297 -4.359 1 86.5 136 LEU B N 1
ATOM 3550 C CA . LEU B 1 136 ? 2.506 10.312 -3.279 1 86.5 136 LEU B CA 1
ATOM 3551 C C . LEU B 1 136 ? 3.846 9.586 -3.244 1 86.5 136 LEU B C 1
ATOM 3553 O O . LEU B 1 136 ? 4.492 9.516 -2.197 1 86.5 136 LEU B O 1
ATOM 3557 N N . GLN B 1 137 ? 4.262 9.156 -4.344 1 79.56 137 GLN B N 1
ATOM 3558 C CA . GLN B 1 137 ? 5.492 8.375 -4.438 1 79.56 137 GLN B CA 1
ATOM 3559 C C . GLN B 1 137 ? 6.711 9.227 -4.094 1 79.56 137 GLN B C 1
ATOM 3561 O O . GLN B 1 137 ? 7.66 8.734 -3.48 1 79.56 137 GLN B O 1
ATOM 3566 N N . ALA B 1 138 ? 6.641 10.5 -4.449 1 82.19 138 ALA B N 1
ATOM 3567 C CA . ALA B 1 138 ? 7.793 11.383 -4.305 1 82.19 138 ALA B CA 1
ATOM 3568 C C . ALA B 1 138 ? 7.953 11.836 -2.855 1 82.19 138 ALA B C 1
ATOM 3570 O O . ALA B 1 138 ? 9.07 12.109 -2.404 1 82.19 138 ALA B O 1
ATOM 3571 N N . HIS B 1 139 ? 6.848 11.852 -2.105 1 86.69 139 HIS B N 1
ATOM 3572 C CA . HIS B 1 139 ? 6.953 12.586 -0.851 1 86.69 139 HIS B CA 1
ATOM 3573 C C . HIS B 1 139 ? 6.586 11.703 0.338 1 86.69 139 HIS B C 1
ATOM 3575 O O . HIS B 1 139 ? 6.836 12.07 1.488 1 86.69 139 HIS B O 1
ATOM 3581 N N . PHE B 1 140 ? 6.031 10.508 0.124 1 85.94 140 PHE B N 1
ATOM 3582 C CA . PHE B 1 140 ? 5.547 9.688 1.222 1 85.94 140 PHE B CA 1
ATOM 3583 C C . PHE B 1 140 ? 5.844 8.211 0.964 1 85.94 140 PHE B C 1
ATOM 3585 O O . PHE B 1 140 ? 5.852 7.766 -0.186 1 85.94 140 PHE B O 1
ATOM 3592 N N . PRO B 1 141 ? 6.156 7.488 2.039 1 83.44 141 PRO B N 1
ATOM 3593 C CA . PRO B 1 141 ? 6.324 6.047 1.844 1 83.44 141 PRO B CA 1
ATOM 3594 C C . PRO B 1 141 ? 5.023 5.348 1.461 1 83.44 141 PRO B C 1
ATOM 3596 O O . PRO B 1 141 ? 3.938 5.828 1.797 1 83.44 141 PRO B O 1
ATOM 3599 N N . GLU B 1 142 ? 5.105 4.219 0.823 1 78.06 142 GLU B N 1
ATOM 3600 C CA . GLU B 1 142 ? 3.967 3.471 0.3 1 78.06 142 GLU B CA 1
ATOM 3601 C C . GLU B 1 142 ? 3.039 3.02 1.425 1 78.06 142 GLU B C 1
ATOM 3603 O O . GLU B 1 142 ? 1.822 2.943 1.24 1 78.06 142 GLU B O 1
ATOM 3608 N N . THR B 1 143 ? 3.547 2.791 2.586 1 80.06 143 THR B N 1
ATOM 3609 C CA . THR B 1 143 ? 2.795 2.236 3.707 1 80.06 143 THR B CA 1
ATOM 3610 C C . THR B 1 143 ? 1.648 3.164 4.102 1 80.06 143 THR B C 1
ATOM 3612 O O . THR B 1 143 ? 0.66 2.721 4.688 1 80.06 143 THR B O 1
ATOM 3615 N N . ILE B 1 144 ? 1.75 4.492 3.758 1 85.62 144 ILE B N 1
ATOM 3616 C CA . ILE B 1 144 ? 0.735 5.414 4.258 1 85.62 144 ILE B CA 1
ATOM 3617 C C . ILE B 1 144 ? -0.004 6.051 3.082 1 85.62 144 ILE B C 1
ATOM 3619 O O . ILE B 1 144 ? -0.754 7.016 3.262 1 85.62 144 ILE B O 1
ATOM 3623 N N . HIS B 1 145 ? 0.225 5.547 1.885 1 85.56 145 HIS B N 1
ATOM 3624 C CA . HIS B 1 145 ? -0.445 6.094 0.71 1 85.56 145 HIS B CA 1
ATOM 3625 C C . HIS B 1 145 ? -1.961 6.004 0.849 1 85.56 145 HIS B C 1
ATOM 3627 O O . HIS B 1 145 ? -2.668 6.988 0.622 1 85.56 145 HIS B O 1
ATOM 3633 N N . GLU B 1 146 ? -2.414 4.879 1.274 1 79.94 146 GLU B N 1
ATOM 3634 C CA . GLU B 1 146 ? -3.857 4.68 1.388 1 79.94 146 GLU B CA 1
ATOM 3635 C C . GLU B 1 146 ? -4.465 5.637 2.408 1 79.94 146 GLU B C 1
ATOM 3637 O O . GLU B 1 146 ? -5.582 6.129 2.219 1 79.94 146 GLU B O 1
ATOM 3642 N N . ASP B 1 147 ? -3.766 5.867 3.473 1 83.38 147 ASP B N 1
ATOM 3643 C CA . ASP B 1 147 ? -4.238 6.793 4.496 1 83.38 147 ASP B CA 1
ATOM 3644 C C . ASP B 1 147 ? -4.367 8.211 3.939 1 83.38 147 ASP B C 1
ATOM 3646 O O . ASP B 1 147 ? -5.371 8.883 4.184 1 83.38 147 ASP B O 1
ATOM 3650 N N . ILE B 1 148 ? -3.393 8.633 3.213 1 88.94 148 ILE B N 1
ATOM 3651 C CA . ILE B 1 148 ? -3.381 9.977 2.641 1 88.94 148 ILE B CA 1
ATOM 3652 C C . ILE B 1 148 ? -4.508 10.109 1.619 1 88.94 148 ILE B C 1
ATOM 3654 O O . ILE B 1 148 ? -5.223 11.117 1.604 1 88.94 148 ILE B O 1
ATOM 3658 N N . ILE B 1 149 ? -4.656 9.078 0.808 1 86.69 149 ILE B N 1
ATOM 3659 C CA . ILE B 1 149 ? -5.723 9.055 -0.191 1 86.69 149 ILE B CA 1
ATOM 3660 C C . ILE B 1 149 ? -7.078 9.203 0.494 1 86.69 149 ILE B C 1
ATOM 3662 O O . ILE B 1 149 ? -7.906 10.016 0.07 1 86.69 149 ILE B O 1
ATOM 3666 N N . HIS B 1 150 ? -7.25 8.5 1.505 1 82.25 150 HIS B N 1
ATOM 3667 C CA . HIS B 1 150 ? -8.516 8.547 2.234 1 82.25 150 HIS B CA 1
ATOM 3668 C C . HIS B 1 150 ? -8.75 9.93 2.84 1 82.25 150 HIS B C 1
ATOM 3670 O O . HIS B 1 150 ? -9.844 10.477 2.73 1 82.25 150 HIS B O 1
ATOM 3676 N N . GLU B 1 151 ? -7.758 10.469 3.486 1 87.25 151 GLU B N 1
ATOM 3677 C CA . GLU B 1 151 ? -7.922 11.734 4.207 1 87.25 151 GLU B CA 1
ATOM 3678 C C . GLU B 1 151 ? -8.086 12.898 3.242 1 87.25 151 GLU B C 1
ATOM 3680 O O . GLU B 1 151 ? -8.773 13.875 3.549 1 87.25 151 GLU B O 1
ATOM 3685 N N . THR B 1 152 ? -7.453 12.852 2.113 1 91.56 152 THR B N 1
ATOM 3686 C CA . THR B 1 152 ? -7.52 13.945 1.146 1 91.56 152 THR B CA 1
ATOM 3687 C C . THR B 1 152 ? -8.727 13.781 0.229 1 91.56 152 THR B C 1
ATOM 3689 O O . THR B 1 152 ? -9.164 14.742 -0.412 1 91.56 152 THR B O 1
ATOM 3692 N N . GLY B 1 153 ? -9.18 12.531 0.104 1 86.12 153 GLY B N 1
ATOM 3693 C CA . GLY B 1 153 ? -10.258 12.242 -0.819 1 86.12 153 GLY B CA 1
ATOM 3694 C C . GLY B 1 153 ? -9.789 12.039 -2.248 1 86.12 153 GLY B C 1
ATOM 3695 O O . GLY B 1 153 ? -10.602 11.797 -3.145 1 86.12 153 GLY B O 1
ATOM 3696 N N . PHE B 1 154 ? -8.492 12.109 -2.447 1 87.56 154 PHE B N 1
ATOM 3697 C CA . PHE B 1 154 ? -7.906 11.859 -3.758 1 87.56 154 PHE B CA 1
ATOM 3698 C C . PHE B 1 154 ? -7.977 10.375 -4.109 1 87.56 154 PHE B C 1
ATOM 3700 O O . PHE B 1 154 ? -7.77 9.516 -3.246 1 87.56 154 PHE B O 1
ATOM 3707 N N . SER B 1 155 ? -8.312 10.047 -5.32 1 79.81 155 SER B N 1
ATOM 3708 C CA . SER B 1 155 ? -8.312 8.656 -5.766 1 79.81 155 SER B CA 1
ATOM 3709 C C . SER B 1 155 ? -7.457 8.484 -7.02 1 79.81 155 SER B C 1
ATOM 3711 O O . SER B 1 155 ? -7.668 9.164 -8.023 1 79.81 155 SER B O 1
ATOM 3713 N N . PRO B 1 156 ? -6.441 7.676 -6.879 1 71.06 156 PRO B N 1
ATOM 3714 C CA . PRO B 1 156 ? -5.586 7.441 -8.047 1 71.06 156 PRO B CA 1
ATOM 3715 C C . PRO B 1 156 ? -6.309 6.703 -9.172 1 71.06 156 PRO B C 1
ATOM 3717 O O . PRO B 1 156 ? -5.781 6.602 -10.281 1 71.06 156 PRO B O 1
ATOM 3720 N N . GLU B 1 157 ? -7.406 6.035 -8.82 1 58.38 157 GLU B N 1
ATOM 3721 C CA . GLU B 1 157 ? -8.086 5.281 -9.867 1 58.38 157 GLU B CA 1
ATOM 3722 C C . GLU B 1 157 ? -8.586 6.203 -10.977 1 58.38 157 GLU B C 1
ATOM 3724 O O . GLU B 1 157 ? -9.156 7.258 -10.703 1 58.38 157 GLU B O 1
ATOM 3729 N N . GLY B 1 158 ? -7.848 6.41 -11.961 1 48.66 158 GLY B N 1
ATOM 3730 C CA . GLY B 1 158 ? -8.461 7.094 -13.094 1 48.66 158 GLY B CA 1
ATOM 3731 C C . GLY B 1 158 ? -9.93 6.77 -13.266 1 48.66 158 GLY B C 1
ATOM 3732 O O . GLY B 1 158 ? -10.477 5.934 -12.539 1 48.66 158 GLY B O 1
ATOM 3733 N N . GLN B 1 159 ? -10.789 7.75 -13.773 1 43 159 GLN B N 1
ATOM 3734 C CA . GLN B 1 159 ? -12.18 7.488 -14.133 1 43 159 GLN B CA 1
ATOM 3735 C C . GLN B 1 159 ? -12.352 6.078 -14.688 1 43 159 GLN B C 1
ATOM 3737 O O . GLN B 1 159 ? -13.469 5.648 -14.984 1 43 159 GLN B O 1
ATOM 3742 N N . SER B 1 160 ? -11.367 5.5 -15.172 1 41.06 160 SER B N 1
ATOM 3743 C CA . SER B 1 160 ? -11.781 4.336 -15.945 1 41.06 160 SER B CA 1
ATOM 3744 C C . SER B 1 160 ? -12.648 3.396 -15.117 1 41.06 160 SER B C 1
ATOM 3746 O O . SER B 1 160 ? -12.789 3.586 -13.906 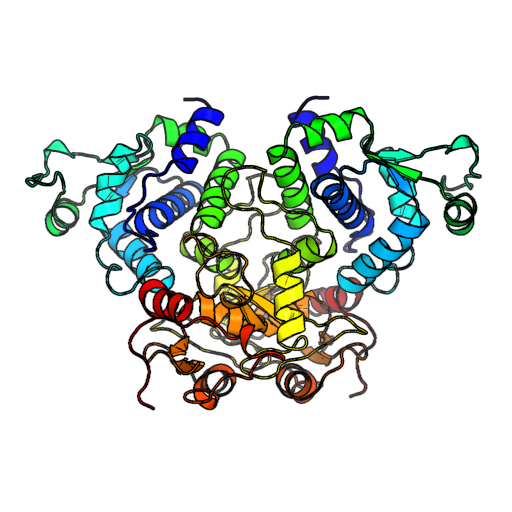1 41.06 160 SER B O 1
ATOM 3748 N N . LEU B 1 161 ? -12.586 2.016 -15.609 1 39 161 LEU B N 1
ATOM 3749 C CA . LEU B 1 161 ? -13.586 0.976 -15.391 1 39 161 LEU B CA 1
ATOM 3750 C C . LEU B 1 161 ? -13.766 0.702 -13.898 1 39 161 LEU B C 1
ATOM 3752 O O . LEU B 1 161 ? -14.719 0.03 -13.5 1 39 161 LEU B O 1
ATOM 3756 N N . SER B 1 162 ? -12.781 0.477 -13.289 1 39.34 162 SER B N 1
ATOM 3757 C CA . SER B 1 162 ? -13.125 -0.146 -12.016 1 39.34 162 SER B CA 1
ATOM 3758 C C . SER B 1 162 ? -13.797 0.853 -11.07 1 39.34 162 SER B C 1
ATOM 3760 O O . SER B 1 162 ? -13.461 2.039 -11.078 1 39.34 162 SER B O 1
ATOM 3762 N N . LYS B 1 163 ? -14.961 0.507 -10.555 1 45 163 LYS B N 1
ATOM 3763 C CA . LYS B 1 163 ? -15.914 1.113 -9.625 1 45 163 LYS B CA 1
ATOM 3764 C C . LYS B 1 163 ? -15.188 1.882 -8.523 1 45 163 LYS B C 1
ATOM 3766 O O . LYS B 1 163 ? -14.312 1.335 -7.852 1 45 163 LYS B O 1
ATOM 3771 N N . GLN B 1 164 ? -15.203 3.197 -8.672 1 50.41 164 GLN B N 1
ATOM 3772 C CA . GLN B 1 164 ? -14.82 4.199 -7.676 1 50.41 164 GLN B CA 1
ATOM 3773 C C . GLN B 1 164 ? -15.023 3.672 -6.258 1 50.41 164 GLN B C 1
ATOM 3775 O O . GLN B 1 164 ? -16.094 3.148 -5.93 1 50.41 164 GLN B O 1
ATOM 3780 N N . ARG B 1 165 ? -13.859 3.438 -5.594 1 57.69 165 ARG B N 1
ATOM 3781 C CA . ARG B 1 165 ? -14.047 3.176 -4.172 1 57.69 165 ARG B CA 1
ATOM 3782 C C . ARG B 1 165 ? -14.938 4.238 -3.531 1 57.69 165 ARG B C 1
ATOM 3784 O O . ARG B 1 165 ? -14.758 5.434 -3.777 1 57.69 165 ARG B O 1
ATOM 3791 N N . ASP B 1 166 ? -16.062 3.822 -3.049 1 67.12 166 ASP B N 1
ATOM 3792 C CA . ASP B 1 166 ? -16.938 4.719 -2.314 1 67.12 166 ASP B CA 1
ATOM 3793 C C . ASP B 1 166 ? -16.312 5.156 -0.996 1 67.12 166 ASP B C 1
ATOM 3795 O O . ASP B 1 166 ? -16.062 4.332 -0.114 1 67.12 166 ASP B O 1
ATOM 3799 N N . PRO B 1 167 ? -15.898 6.391 -0.988 1 67.06 167 PRO B N 1
ATOM 3800 C CA . PRO B 1 167 ? -15.352 6.875 0.281 1 67.06 167 PRO B CA 1
ATOM 3801 C C . PRO B 1 167 ? -16.266 6.582 1.469 1 67.06 167 PRO B C 1
ATOM 3803 O O . PRO B 1 167 ? -15.789 6.48 2.605 1 67.06 167 PRO B O 1
ATOM 3806 N N . ASN B 1 168 ? -17.469 6.434 1.14 1 81 168 ASN B N 1
ATOM 3807 C CA . ASN B 1 168 ? -18.422 6.164 2.215 1 81 168 ASN B CA 1
ATOM 3808 C C . ASN B 1 168 ? -18.297 4.734 2.73 1 81 168 ASN B C 1
ATOM 3810 O O . ASN B 1 168 ? -18.578 4.461 3.895 1 81 168 ASN B O 1
ATOM 3814 N N . PHE B 1 169 ? -17.812 3.898 1.898 1 89.44 169 PHE B N 1
ATOM 3815 C CA . PHE B 1 169 ? -17.672 2.496 2.275 1 89.44 169 PHE B CA 1
ATOM 3816 C C . PHE B 1 169 ? -16.75 2.35 3.482 1 89.44 169 PHE B C 1
ATOM 3818 O O . PHE B 1 169 ? -17.125 1.736 4.484 1 89.44 169 PHE B O 1
ATOM 3825 N N . ARG B 1 170 ? -15.609 2.914 3.441 1 87.56 170 ARG B N 1
ATOM 3826 C CA . ARG B 1 170 ? -14.641 2.83 4.531 1 87.56 170 ARG B CA 1
ATOM 3827 C C . ARG B 1 170 ? -15.211 3.422 5.816 1 87.56 170 ARG B C 1
ATOM 3829 O O . ARG B 1 170 ? -15.125 2.807 6.879 1 87.56 170 ARG B O 1
ATOM 3836 N N . ARG B 1 171 ? -15.773 4.555 5.664 1 87.25 171 ARG B N 1
ATOM 3837 C CA . ARG B 1 171 ? -16.344 5.23 6.828 1 87.25 171 ARG B CA 1
ATOM 3838 C C . ARG B 1 171 ? -17.422 4.379 7.484 1 87.25 171 ARG B C 1
ATOM 3840 O O . ARG B 1 171 ? -17.453 4.238 8.711 1 87.25 171 ARG B O 1
ATOM 3847 N N . GLU B 1 172 ? -18.25 3.818 6.684 1 92.94 172 GLU B N 1
ATOM 3848 C CA . GLU B 1 172 ? -19.375 3.025 7.18 1 92.94 172 GLU B CA 1
ATOM 3849 C C . GLU B 1 172 ? -18.891 1.749 7.859 1 92.94 172 GLU B C 1
ATOM 3851 O O . GLU B 1 172 ? -19.391 1.382 8.93 1 92.94 172 GLU B O 1
ATOM 3856 N N . VAL B 1 173 ? -17.953 1.131 7.297 1 95.62 173 VAL B N 1
ATOM 3857 C CA . VAL B 1 173 ? -17.438 -0.112 7.852 1 95.62 173 VAL B CA 1
ATOM 3858 C C . VAL B 1 173 ? -16.734 0.17 9.18 1 95.62 173 VAL B C 1
ATOM 3860 O O . VAL B 1 173 ? -16.953 -0.538 10.164 1 95.62 173 VAL B O 1
ATOM 3863 N N . LEU B 1 174 ? -15.898 1.177 9.219 1 93.31 174 LEU B N 1
ATOM 3864 C CA . LEU B 1 174 ? -15.18 1.5 10.438 1 93.31 174 LEU B CA 1
ATOM 3865 C C . LEU B 1 174 ? -16.141 1.896 11.555 1 93.31 174 LEU B C 1
ATOM 3867 O O . LEU B 1 174 ? -15.945 1.512 12.711 1 93.31 174 LEU B O 1
ATOM 3871 N N . ARG B 1 175 ? -17.172 2.607 11.148 1 93.44 175 ARG B N 1
ATOM 3872 C CA . ARG B 1 175 ? -18.172 2.967 12.141 1 93.44 175 ARG B CA 1
ATOM 3873 C C . ARG B 1 175 ? -18.906 1.73 12.648 1 93.44 175 ARG B C 1
ATOM 3875 O O . ARG B 1 175 ? -19.188 1.61 13.844 1 93.44 175 ARG B O 1
ATOM 3882 N N . ALA B 1 176 ? -19.203 0.869 11.773 1 96.44 176 ALA B N 1
ATOM 3883 C CA . ALA B 1 176 ? -19.922 -0.347 12.125 1 96.44 176 ALA B CA 1
ATOM 3884 C C . ALA B 1 176 ? -19.172 -1.15 13.18 1 96.44 176 ALA B C 1
ATOM 3886 O O . ALA B 1 176 ? -19.766 -1.793 14.039 1 96.44 176 ALA B O 1
ATOM 3887 N N . TYR B 1 177 ? -17.906 -1.091 13.125 1 96.38 177 TYR B N 1
ATOM 3888 C CA . TYR B 1 177 ? -17.094 -1.867 14.039 1 96.38 177 TYR B CA 1
ATOM 3889 C C . TYR B 1 177 ? -16.438 -0.967 15.094 1 96.38 177 TYR B C 1
ATOM 3891 O O . TYR B 1 177 ? -15.445 -1.338 15.711 1 96.38 177 TYR B O 1
ATOM 3899 N N . GLU B 1 178 ? -16.938 0.295 15.172 1 93.62 178 GLU B N 1
ATOM 3900 C CA . GLU B 1 178 ? -16.516 1.271 16.172 1 93.62 178 GLU B CA 1
ATOM 3901 C C . GLU B 1 178 ? -15.016 1.531 16.109 1 93.62 178 GLU B C 1
ATOM 3903 O O . GLU B 1 178 ? -14.352 1.645 17.125 1 93.62 178 GLU B O 1
ATOM 3908 N N . HIS B 1 179 ? -14.523 1.432 14.922 1 91.88 179 HIS B N 1
ATOM 3909 C CA . HIS B 1 179 ? -13.141 1.77 14.609 1 91.88 179 HIS B CA 1
ATOM 3910 C C . HIS B 1 179 ? -12.172 0.845 15.344 1 91.88 179 HIS B C 1
ATOM 3912 O O . HIS B 1 179 ? -11.156 1.299 15.867 1 91.88 179 HIS B O 1
ATOM 3918 N N . ARG B 1 180 ? -12.602 -0.379 15.43 1 93 180 ARG B N 1
ATOM 3919 C CA . ARG B 1 180 ? -11.758 -1.418 16.016 1 93 180 ARG B CA 1
ATOM 3920 C C . ARG B 1 180 ? -11.625 -2.609 15.062 1 93 180 ARG B C 1
ATOM 3922 O O . ARG B 1 180 ? -12.523 -2.871 14.258 1 93 180 ARG B O 1
ATOM 3929 N N . CYS B 1 181 ? -10.516 -3.25 15.172 1 95.31 181 CYS B N 1
ATOM 3930 C CA . CYS B 1 181 ? -10.359 -4.484 14.406 1 95.31 181 CYS B CA 1
ATOM 3931 C C . CYS B 1 181 ? -11.359 -5.539 14.859 1 95.31 181 CYS B C 1
ATOM 3933 O O . CYS B 1 181 ? -11.477 -5.816 16.062 1 95.31 181 CYS B O 1
ATOM 3935 N N . ALA B 1 182 ? -11.969 -6.195 14.008 1 96.31 182 ALA B N 1
ATOM 3936 C CA . ALA B 1 182 ? -13 -7.188 14.312 1 96.31 182 ALA B CA 1
ATOM 3937 C C . ALA B 1 182 ? -12.383 -8.461 14.883 1 96.31 182 ALA B C 1
ATOM 3939 O O . ALA B 1 182 ? -13.078 -9.297 15.461 1 96.31 182 ALA B O 1
ATOM 3940 N N . VAL B 1 183 ? -11.07 -8.625 14.742 1 94.38 183 VAL B N 1
ATOM 3941 C CA . VAL B 1 183 ? -10.398 -9.859 15.148 1 94.38 183 VAL B CA 1
ATOM 3942 C C . VAL B 1 183 ? -9.703 -9.648 16.5 1 94.38 183 VAL B C 1
ATOM 3944 O O . VAL B 1 183 ? -9.969 -10.375 17.453 1 94.38 183 VAL B O 1
ATOM 3947 N N . CYS B 1 184 ? -8.914 -8.617 16.609 1 91.31 184 CYS B N 1
ATOM 3948 C CA . CYS B 1 184 ? -8.047 -8.516 17.766 1 91.31 184 CYS B CA 1
ATOM 3949 C C . CYS B 1 184 ? -8.383 -7.289 18.609 1 91.31 184 CYS B C 1
ATOM 3951 O O . CYS B 1 184 ? -7.703 -6.988 19.578 1 91.31 184 CYS B O 1
ATOM 3953 N N . ASP B 1 185 ? -9.336 -6.48 18.172 1 90.56 185 ASP B N 1
ATOM 3954 C CA . ASP B 1 185 ? -9.836 -5.324 18.906 1 90.56 185 ASP B CA 1
ATOM 3955 C C . ASP B 1 185 ? -8.797 -4.203 18.938 1 90.56 185 ASP B C 1
ATOM 3957 O O . ASP B 1 185 ? -8.805 -3.367 19.844 1 90.56 185 ASP B O 1
ATOM 3961 N N . PHE B 1 186 ? -7.887 -4.258 17.969 1 89.56 186 PHE B N 1
ATOM 3962 C CA . PHE B 1 186 ? -6.918 -3.18 17.828 1 89.56 186 PHE B CA 1
ATOM 3963 C C . PHE B 1 186 ? -7.621 -1.837 17.672 1 89.56 186 PHE B C 1
ATOM 3965 O O . PHE B 1 186 ? -8.555 -1.708 16.875 1 89.56 186 PHE B O 1
ATOM 3972 N N . ASP B 1 187 ? -7.16 -0.753 18.5 1 88 187 ASP B N 1
ATOM 3973 C CA . ASP B 1 187 ? -7.82 0.547 18.484 1 88 187 ASP B CA 1
ATOM 3974 C C . ASP B 1 187 ? -6.832 1.672 18.781 1 88 187 ASP B C 1
ATOM 3976 O O . ASP B 1 187 ? -7.148 2.6 19.531 1 88 187 ASP B O 1
ATOM 3980 N N . VAL B 1 188 ? -5.668 1.561 18.281 1 88.94 188 VAL B N 1
ATOM 3981 C CA . VAL B 1 188 ? -4.668 2.594 18.531 1 88.94 188 VAL B CA 1
ATOM 3982 C C . VAL B 1 188 ? -5.09 3.893 17.844 1 88.94 188 VAL B C 1
ATOM 3984 O O . VAL B 1 188 ? -5.602 3.875 16.719 1 88.94 188 VAL B O 1
ATOM 3987 N N . ARG B 1 189 ? -4.836 5.02 18.531 1 87.75 189 ARG B N 1
ATOM 3988 C CA . ARG B 1 189 ? -5.297 6.312 18.031 1 87.75 189 ARG B CA 1
ATOM 3989 C C . ARG B 1 189 ? -4.281 7.41 18.344 1 87.75 189 ARG B C 1
ATOM 3991 O O . ARG B 1 189 ? -3.496 7.289 19.281 1 87.75 189 ARG B O 1
ATOM 3998 N N . ILE B 1 190 ? -4.242 8.383 17.562 1 80.69 190 ILE B N 1
ATOM 3999 C CA . ILE B 1 190 ? -3.686 9.695 17.875 1 80.69 190 ILE B CA 1
ATOM 4000 C C . ILE B 1 190 ? -4.801 10.742 17.891 1 80.69 190 ILE B C 1
ATOM 4002 O O . ILE B 1 190 ? -5.414 11.023 16.859 1 80.69 190 ILE B O 1
ATOM 4006 N N . GLY B 1 191 ? -5.02 11.25 19.047 1 77.69 191 GLY B N 1
ATOM 4007 C CA . GLY B 1 191 ? -6.211 12.07 19.188 1 77.69 191 GLY B CA 1
ATOM 4008 C C . GLY B 1 191 ? -7.492 11.328 18.859 1 77.69 191 GLY B C 1
ATOM 4009 O O . GLY B 1 191 ? -7.746 10.25 19.422 1 77.69 191 GLY B O 1
ATOM 4010 N N . ALA B 1 192 ? -8.234 11.875 17.953 1 75.19 192 ALA B N 1
ATOM 4011 C CA . ALA B 1 192 ? -9.508 11.266 17.578 1 75.19 192 ALA B CA 1
ATOM 4012 C C . ALA B 1 192 ? -9.336 10.328 16.391 1 75.19 192 ALA B C 1
ATOM 4014 O O . ALA B 1 192 ? -10.273 9.625 16 1 75.19 192 ALA B O 1
ATOM 4015 N N . LYS B 1 193 ? -8.18 10.18 15.938 1 80.38 193 LYS B N 1
ATOM 4016 C CA . LYS B 1 193 ? -7.98 9.414 14.711 1 80.38 193 LYS B CA 1
ATOM 4017 C C . LYS B 1 193 ? -7.406 8.031 15.016 1 80.38 193 LYS B C 1
ATOM 4019 O O . LYS B 1 193 ? -6.406 7.914 15.727 1 80.38 193 LYS B O 1
ATOM 4024 N N . THR B 1 194 ? -8.078 7.086 14.523 1 87.25 194 THR B N 1
ATOM 4025 C CA . THR B 1 194 ? -7.578 5.723 14.672 1 87.25 194 THR B CA 1
ATOM 4026 C C . THR B 1 194 ? -6.48 5.434 13.648 1 87.25 194 THR B C 1
ATOM 4028 O O . THR B 1 194 ? -6.59 5.832 12.492 1 87.25 194 THR B O 1
ATOM 4031 N N . LEU B 1 195 ? -5.48 4.746 14.148 1 88.25 195 LEU B N 1
ATOM 4032 C CA . LEU B 1 195 ? -4.375 4.352 13.289 1 88.25 195 LEU B CA 1
ATOM 4033 C C . LEU B 1 195 ? -4.492 2.885 12.891 1 88.25 195 LEU B C 1
ATOM 4035 O O . LEU B 1 195 ? -4.926 2.053 13.688 1 88.25 195 LEU B O 1
ATOM 4039 N N . CYS B 1 196 ? -4.164 2.535 11.656 1 91.56 196 CYS B N 1
ATOM 4040 C CA . CYS B 1 196 ? -3.908 1.177 11.195 1 91.56 196 CYS B CA 1
ATOM 4041 C C . CYS B 1 196 ? -5.18 0.34 11.227 1 91.56 196 CYS B C 1
ATOM 4043 O O . CYS B 1 196 ? -5.133 -0.862 11.492 1 91.56 196 CYS B O 1
ATOM 4045 N N . ILE B 1 197 ? -6.305 0.962 11.195 1 91.5 197 ILE B N 1
ATOM 4046 C CA . ILE B 1 197 ? -7.566 0.255 11 1 91.5 197 ILE B CA 1
ATOM 4047 C C . ILE B 1 197 ? -8.102 0.519 9.594 1 91.5 197 ILE B C 1
ATOM 4049 O O . ILE B 1 197 ? -8.148 1.668 9.148 1 91.5 197 ILE B O 1
ATOM 4053 N N . GLU B 1 198 ? -8.484 -0.538 8.961 1 92.62 198 GLU B N 1
ATOM 4054 C CA . GLU B 1 198 ? -8.836 -0.463 7.551 1 92.62 198 GLU B CA 1
ATOM 4055 C C . GLU B 1 198 ? -10.148 -1.198 7.27 1 92.62 198 GLU B C 1
ATOM 4057 O O . GLU B 1 198 ? -10.531 -2.098 8.016 1 92.62 198 GLU B O 1
ATOM 4062 N N . ALA B 1 199 ? -10.828 -0.688 6.281 1 92.81 199 ALA B N 1
ATOM 4063 C CA . ALA B 1 199 ? -12.008 -1.396 5.785 1 92.81 199 ALA B CA 1
ATOM 4064 C C . ALA B 1 199 ? -11.617 -2.418 4.719 1 92.81 199 ALA B C 1
ATOM 4066 O O . ALA B 1 199 ? -11.227 -2.047 3.609 1 92.81 199 ALA B O 1
ATOM 4067 N N . ALA B 1 200 ? -11.711 -3.654 5.059 1 94.12 200 ALA B N 1
ATOM 4068 C CA . ALA B 1 200 ? -11.344 -4.727 4.137 1 94.12 200 ALA B CA 1
ATOM 4069 C C . ALA B 1 200 ? -12.562 -5.242 3.379 1 94.12 200 ALA B C 1
ATOM 4071 O O . ALA B 1 200 ? -13.617 -5.473 3.973 1 94.12 200 ALA B O 1
ATOM 4072 N N . HIS B 1 201 ? -12.406 -5.355 2.098 1 93.06 201 HIS B N 1
ATOM 4073 C CA . HIS B 1 201 ? -13.414 -6.074 1.319 1 93.06 201 HIS B CA 1
ATOM 4074 C C . HIS B 1 201 ? -13.25 -7.582 1.466 1 93.06 201 HIS B C 1
ATOM 4076 O O . HIS B 1 201 ? -12.156 -8.117 1.269 1 93.06 201 HIS B O 1
ATOM 4082 N N . ILE B 1 202 ? -14.32 -8.211 1.798 1 95.62 202 ILE B N 1
ATOM 4083 C CA . ILE B 1 202 ? -14.289 -9.664 1.894 1 95.62 202 ILE B CA 1
ATOM 4084 C C . ILE B 1 202 ? -14.195 -10.273 0.495 1 95.62 202 ILE B C 1
ATOM 4086 O O . ILE B 1 202 ? -13.297 -11.062 0.215 1 95.62 202 ILE B O 1
ATOM 4090 N N . LYS B 1 203 ? -15.18 -9.969 -0.273 1 92.81 203 LYS B N 1
ATOM 4091 C CA . LYS B 1 203 ? -15.023 -10.172 -1.711 1 92.81 203 LYS B CA 1
ATOM 4092 C C . LYS B 1 203 ? -14.32 -8.984 -2.361 1 92.81 203 LYS B C 1
ATOM 4094 O O . LYS B 1 203 ? -14.75 -7.836 -2.201 1 92.81 203 LYS B O 1
ATOM 4099 N N . TRP B 1 204 ? -13.234 -9.312 -2.982 1 87.88 204 TRP B N 1
ATOM 4100 C CA . TRP B 1 204 ? -12.383 -8.258 -3.523 1 87.88 204 TRP B CA 1
ATOM 4101 C C . TRP B 1 204 ? -13.156 -7.379 -4.496 1 87.88 204 TRP B C 1
ATOM 4103 O O . TRP B 1 204 ? -13.953 -7.875 -5.293 1 87.88 204 TRP B O 1
ATOM 4113 N N . HIS B 1 205 ? -12.891 -6.137 -4.406 1 82.31 205 HIS B N 1
ATOM 4114 C CA . HIS B 1 205 ? -13.469 -5.203 -5.367 1 82.31 205 HIS B CA 1
ATOM 4115 C C . HIS B 1 205 ? -13.07 -5.566 -6.793 1 82.31 205 HIS B C 1
ATOM 4117 O O . HIS B 1 205 ? -13.891 -5.488 -7.711 1 82.31 205 HIS B O 1
ATOM 4123 N N . SER B 1 206 ? -11.859 -5.988 -7.023 1 76.25 206 SER B N 1
ATOM 4124 C CA . SER B 1 206 ? -11.336 -6.367 -8.328 1 76.25 206 SER B CA 1
ATOM 4125 C C . SER B 1 206 ? -12.031 -7.609 -8.867 1 76.25 206 SER B C 1
ATOM 4127 O O . SER B 1 206 ? -11.977 -7.891 -10.07 1 76.25 206 SER B O 1
ATOM 4129 N N . ALA B 1 207 ? -12.648 -8.336 -7.992 1 81.69 207 ALA B N 1
ATOM 4130 C CA . ALA B 1 207 ? -13.398 -9.523 -8.398 1 81.69 207 ALA B CA 1
ATOM 4131 C C . ALA B 1 207 ? -14.898 -9.25 -8.391 1 81.69 207 ALA B C 1
ATOM 4133 O O . ALA B 1 207 ? -15.703 -10.188 -8.32 1 81.69 207 ALA B O 1
ATOM 4134 N N . GLY B 1 208 ? -15.25 -7.969 -8.297 1 82.88 208 GLY B N 1
ATOM 4135 C CA . GLY B 1 208 ? -16.656 -7.586 -8.391 1 82.88 208 GLY B CA 1
ATOM 4136 C C . GLY B 1 208 ? -17.312 -7.398 -7.031 1 82.88 208 GLY B C 1
ATOM 4137 O O . GLY B 1 208 ? -18.531 -7.266 -6.941 1 82.88 208 GLY B O 1
ATOM 4138 N N . GLY B 1 209 ? -16.531 -7.52 -5.973 1 89 209 GLY B N 1
ATOM 4139 C CA . GLY B 1 209 ? -17.109 -7.238 -4.668 1 89 209 GLY B CA 1
ATOM 4140 C C . GLY B 1 209 ? -17.609 -5.812 -4.527 1 89 209 GLY B C 1
ATOM 4141 O O . GLY B 1 209 ? -16.891 -4.863 -4.844 1 89 209 GLY B O 1
ATOM 4142 N N . PRO B 1 210 ? -18.828 -5.637 -4.098 1 90.44 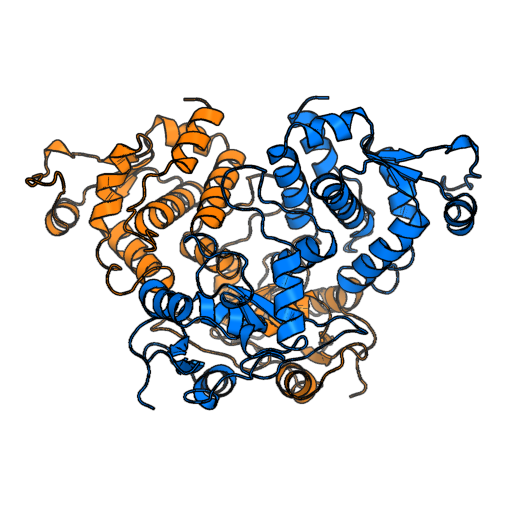210 PRO B N 1
ATOM 4143 C CA . PRO B 1 210 ? -19.391 -4.289 -4.004 1 90.44 210 PRO B CA 1
ATOM 4144 C C . PRO B 1 210 ? -18.938 -3.541 -2.756 1 90.44 210 PRO B C 1
ATOM 4146 O O . PRO B 1 210 ? -18.359 -4.145 -1.846 1 90.44 210 PRO B O 1
ATOM 4149 N N . ASP B 1 211 ? -19.172 -2.24 -2.752 1 90.5 211 ASP B N 1
ATOM 4150 C CA . ASP B 1 211 ? -18.953 -1.398 -1.58 1 90.5 211 ASP B CA 1
ATOM 4151 C C . ASP B 1 211 ? -20.172 -1.419 -0.653 1 90.5 211 ASP B C 1
ATOM 4153 O O . ASP B 1 211 ? -20.672 -0.366 -0.256 1 90.5 211 ASP B O 1
ATOM 4157 N N . ASP B 1 212 ? -20.609 -2.574 -0.364 1 93.38 212 ASP B N 1
ATOM 4158 C CA . ASP B 1 212 ? -21.672 -2.818 0.607 1 93.38 212 ASP B CA 1
ATOM 4159 C C . ASP B 1 212 ? -21.094 -3.105 1.991 1 93.38 212 ASP B C 1
ATOM 4161 O O . ASP B 1 212 ? -20.094 -3.814 2.117 1 93.38 212 ASP B O 1
ATOM 4165 N N . ILE B 1 213 ? -21.781 -2.641 2.951 1 94.88 213 ILE B N 1
ATOM 4166 C CA . ILE B 1 213 ? -21.281 -2.787 4.312 1 94.88 213 ILE B CA 1
ATOM 4167 C C . ILE B 1 213 ? -21.156 -4.27 4.66 1 94.88 213 ILE B C 1
ATOM 4169 O O . ILE B 1 213 ? -20.25 -4.668 5.387 1 94.88 213 ILE B O 1
ATOM 4173 N N . SER B 1 214 ? -22.031 -5.062 4.117 1 96.25 214 SER B N 1
ATOM 4174 C CA . SER B 1 214 ? -22.016 -6.492 4.406 1 96.25 214 SER B CA 1
ATOM 4175 C C . SER B 1 214 ? -20.859 -7.184 3.703 1 96.25 214 SER B C 1
ATOM 4177 O O . SER B 1 214 ? -20.547 -8.344 3.992 1 96.25 214 SER B O 1
ATOM 4179 N N . ASN B 1 215 ? -20.156 -6.539 2.785 1 96.75 215 ASN B N 1
ATOM 4180 C CA . ASN B 1 215 ? -18.938 -7.035 2.152 1 96.75 215 ASN B CA 1
ATOM 4181 C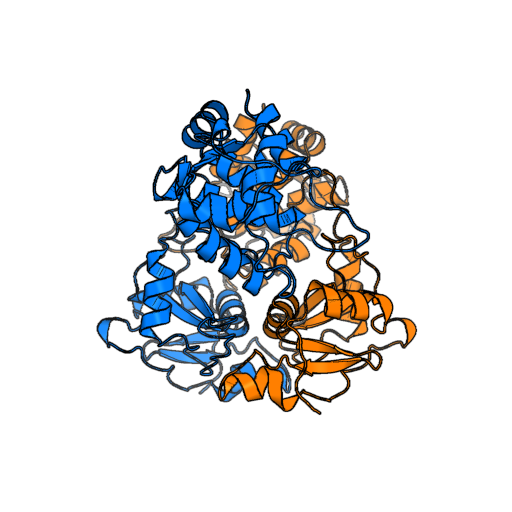 C . ASN B 1 215 ? -17.688 -6.445 2.801 1 96.75 215 ASN B C 1
ATOM 4183 O O . ASN B 1 215 ? -16.594 -6.539 2.246 1 96.75 215 ASN B O 1
ATOM 4187 N N . GLY B 1 216 ? -17.938 -5.719 3.895 1 96.44 216 GLY B N 1
ATOM 4188 C CA . GLY B 1 216 ? -16.844 -5.051 4.578 1 96.44 216 GLY B CA 1
ATOM 4189 C C . GLY B 1 216 ? -16.609 -5.57 5.984 1 96.44 216 GLY B C 1
ATOM 4190 O O . GLY B 1 216 ? -17.547 -5.984 6.66 1 96.44 216 GLY B O 1
ATOM 4191 N N . ILE B 1 217 ? -15.398 -5.566 6.449 1 97.31 217 ILE B N 1
ATOM 4192 C CA . ILE B 1 217 ? -15 -5.891 7.812 1 97.31 217 ILE B CA 1
ATOM 4193 C C . ILE B 1 217 ? -13.836 -4.992 8.234 1 97.31 217 ILE B C 1
ATOM 4195 O O . ILE B 1 217 ? -12.938 -4.711 7.441 1 97.31 217 ILE B O 1
ATOM 4199 N N . ALA B 1 218 ? -13.938 -4.465 9.422 1 96.38 218 ALA B N 1
ATOM 4200 C CA . ALA B 1 218 ? -12.844 -3.637 9.922 1 96.38 218 ALA B CA 1
ATOM 4201 C C . ALA B 1 218 ? -11.695 -4.5 10.445 1 96.38 218 ALA B C 1
ATOM 4203 O O . ALA B 1 218 ? -11.891 -5.309 11.359 1 96.38 218 ALA B O 1
ATOM 4204 N N . LEU B 1 219 ? -10.547 -4.379 9.875 1 95.94 219 LEU B N 1
ATOM 4205 C CA . LEU B 1 219 ? -9.359 -5.129 10.273 1 95.94 219 LEU B CA 1
ATOM 4206 C C . LEU B 1 219 ? -8.18 -4.191 10.5 1 95.94 219 LEU B C 1
ATOM 4208 O O . LEU B 1 219 ? -8.062 -3.158 9.836 1 95.94 219 LEU B O 1
ATOM 4212 N N . CYS B 1 220 ? -7.402 -4.523 11.461 1 93.81 220 CYS B N 1
ATOM 4213 C CA . CYS B 1 220 ? -6.129 -3.811 11.539 1 93.81 220 CYS B CA 1
ATOM 4214 C C . CYS B 1 220 ? -5.262 -4.121 10.328 1 93.81 220 CYS B C 1
ATOM 4216 O O . CYS B 1 220 ? -5.512 -5.09 9.609 1 93.81 220 CYS B O 1
ATOM 4218 N N . THR B 1 221 ? -4.27 -3.338 10.117 1 92.81 221 THR B N 1
ATOM 4219 C CA . THR B 1 221 ? -3.408 -3.43 8.945 1 92.81 221 THR B CA 1
ATOM 4220 C C . THR B 1 221 ? -2.832 -4.836 8.805 1 92.81 221 THR B C 1
ATOM 4222 O O . THR B 1 221 ? -2.76 -5.379 7.703 1 92.81 221 THR B O 1
ATOM 4225 N N . MET B 1 222 ? -2.408 -5.426 9.859 1 92.25 222 MET B N 1
ATOM 4226 C CA . MET B 1 222 ? -1.828 -6.766 9.844 1 92.25 222 MET B CA 1
ATOM 4227 C C . MET B 1 222 ? -2.869 -7.805 9.43 1 92.25 222 MET B C 1
ATOM 4229 O O . MET B 1 222 ? -2.645 -8.578 8.5 1 92.25 222 MET B O 1
ATOM 4233 N N . HIS B 1 223 ? -3.963 -7.797 10.086 1 94.38 223 HIS B N 1
ATOM 4234 C CA . HIS B 1 223 ? -5 -8.773 9.773 1 94.38 223 HIS B CA 1
ATOM 4235 C C . HIS B 1 223 ? -5.551 -8.555 8.367 1 94.38 223 HIS B C 1
ATOM 4237 O O . HIS B 1 223 ? -5.922 -9.516 7.688 1 94.38 223 HIS B O 1
ATOM 4243 N N . HIS B 1 224 ? -5.621 -7.297 8.031 1 95.19 224 HIS B N 1
ATOM 4244 C CA . HIS B 1 224 ? -6.078 -7.016 6.676 1 95.19 224 HIS B CA 1
ATOM 4245 C C . HIS B 1 224 ? -5.164 -7.664 5.641 1 95.19 224 HIS B C 1
ATOM 4247 O O . HIS B 1 224 ? -5.637 -8.344 4.727 1 95.19 224 HIS B O 1
ATOM 4253 N N . LYS B 1 225 ? -3.938 -7.457 5.785 1 92.69 225 LYS B N 1
ATOM 4254 C CA . LYS B 1 225 ? -2.979 -8.047 4.852 1 92.69 225 LYS B CA 1
ATOM 4255 C C . LYS B 1 225 ? -3.01 -9.57 4.918 1 92.69 225 LYS B C 1
ATOM 4257 O O . LYS B 1 225 ? -3 -10.242 3.885 1 92.69 225 LYS B O 1
ATOM 4262 N N . LEU B 1 226 ? -3.025 -10.164 6.102 1 92.94 226 LEU B N 1
ATOM 4263 C CA . LEU B 1 226 ? -3.088 -11.617 6.277 1 92.94 226 LEU B CA 1
ATOM 4264 C C . LEU B 1 226 ? -4.348 -12.188 5.633 1 92.94 226 LEU B C 1
ATOM 4266 O O . LEU B 1 226 ? -4.32 -13.289 5.086 1 92.94 226 LEU B O 1
ATOM 4270 N N . PHE B 1 227 ? -5.445 -11.391 5.707 1 95.06 227 PHE B N 1
ATOM 4271 C CA . PHE B 1 227 ? -6.707 -11.781 5.09 1 95.06 227 PHE B CA 1
ATOM 4272 C C . PHE B 1 227 ? -6.574 -11.828 3.57 1 95.06 227 PHE B C 1
ATOM 4274 O O . PHE B 1 227 ? -7 -12.797 2.938 1 95.06 227 PHE B O 1
ATOM 4281 N N . ASP B 1 228 ? -5.957 -10.852 3.076 1 91.44 228 ASP B N 1
ATOM 4282 C CA . ASP B 1 228 ? -5.812 -10.742 1.628 1 91.44 228 ASP B CA 1
ATOM 4283 C C . ASP B 1 228 ? -4.805 -11.758 1.094 1 91.44 228 ASP B C 1
ATOM 4285 O O . ASP B 1 228 ? -4.855 -12.133 -0.079 1 91.44 228 ASP B O 1
ATOM 4289 N N . LEU B 1 229 ? -3.906 -12.242 1.963 1 91 229 LEU B N 1
ATOM 4290 C CA . LEU B 1 229 ? -2.926 -13.25 1.579 1 91 229 LEU B CA 1
ATOM 4291 C C . LEU B 1 229 ? -3.486 -14.656 1.777 1 91 229 LEU B C 1
ATOM 4293 O O . LEU B 1 229 ? -2.824 -15.641 1.457 1 91 229 LEU B O 1
ATOM 4297 N N . GLY B 1 230 ? -4.637 -14.742 2.307 1 92.5 230 GLY B N 1
ATOM 4298 C CA . GLY B 1 230 ? -5.32 -16.016 2.463 1 92.5 230 GLY B CA 1
ATOM 4299 C C . GLY B 1 230 ? -4.848 -16.797 3.672 1 92.5 230 GLY B C 1
ATOM 4300 O O . GLY B 1 230 ? -5.008 -18.016 3.727 1 92.5 230 GLY B O 1
ATOM 4301 N N . ALA B 1 231 ? -4.242 -16.156 4.652 1 92.5 231 ALA B N 1
ATOM 4302 C CA . ALA B 1 231 ? -3.734 -16.812 5.852 1 92.5 231 ALA B CA 1
ATOM 4303 C C . ALA B 1 231 ? -4.879 -17.234 6.773 1 92.5 231 ALA B C 1
ATOM 4305 O O . ALA B 1 231 ? -4.734 -18.156 7.566 1 92.5 231 ALA B O 1
ATOM 4306 N N . PHE B 1 232 ? -5.93 -16.484 6.715 1 94.94 232 PHE B N 1
ATOM 4307 C CA . PHE B 1 232 ? -7.125 -16.859 7.465 1 94.94 232 PHE B CA 1
ATOM 4308 C C . PHE B 1 232 ? -8.383 -16.453 6.707 1 94.94 232 PHE B C 1
ATOM 4310 O O . PHE B 1 232 ? -8.312 -15.75 5.699 1 94.94 232 PHE B O 1
ATOM 4317 N N . THR B 1 233 ? -9.461 -16.953 7.109 1 96.19 233 THR B N 1
ATOM 4318 C CA . THR B 1 233 ? -10.773 -16.625 6.586 1 96.19 233 THR B CA 1
ATOM 4319 C C . THR B 1 233 ? -11.836 -16.734 7.672 1 96.19 233 THR B C 1
ATOM 4321 O O . THR B 1 233 ? -11.516 -16.859 8.859 1 96.19 233 THR B O 1
ATOM 4324 N N . LEU B 1 234 ? -13.047 -16.453 7.324 1 96.88 234 LEU B N 1
ATOM 4325 C CA . LEU B 1 234 ? -14.203 -16.656 8.195 1 96.88 234 LEU B CA 1
ATOM 4326 C C . LEU B 1 234 ? -15.055 -17.812 7.691 1 96.88 234 LEU B C 1
ATOM 4328 O O . LEU B 1 234 ? -15.07 -18.109 6.492 1 96.88 234 LEU B O 1
ATOM 4332 N N . ASP B 1 235 ? -15.688 -18.469 8.555 1 95.81 235 ASP B N 1
ATOM 4333 C CA . ASP B 1 235 ? -16.656 -19.469 8.117 1 95.81 235 ASP B CA 1
ATOM 4334 C C . ASP B 1 235 ? -18.078 -18.891 8.109 1 95.81 235 ASP B C 1
ATOM 4336 O O . ASP B 1 235 ? -18.25 -17.688 8.266 1 95.81 235 ASP B O 1
ATOM 4340 N N . LYS B 1 236 ? -19.062 -19.734 7.84 1 94.75 236 LYS B N 1
ATOM 4341 C CA . LYS B 1 236 ? -20.453 -19.297 7.68 1 94.75 236 LYS B CA 1
ATOM 4342 C C . LYS B 1 236 ? -20.984 -18.656 8.961 1 94.75 236 LYS B C 1
ATOM 4344 O O . LYS B 1 236 ? -21.922 -17.859 8.93 1 94.75 236 LYS B O 1
ATOM 4349 N N . ASN B 1 237 ? -20.422 -19.016 10.117 1 95.44 237 ASN B N 1
ATOM 4350 C CA . ASN B 1 237 ? -20.812 -18.453 11.406 1 95.44 237 ASN B CA 1
ATOM 4351 C C . ASN B 1 237 ? -19.891 -17.312 11.82 1 95.44 237 ASN B C 1
ATOM 4353 O O . ASN B 1 237 ? -19.906 -16.891 12.984 1 95.44 237 ASN B O 1
ATOM 4357 N N . ARG B 1 238 ? -19.016 -16.844 10.852 1 96.81 238 ARG B N 1
ATOM 4358 C CA . ARG B 1 238 ? -18.078 -15.742 11.055 1 96.81 238 ARG B CA 1
ATOM 4359 C C . ARG B 1 238 ? -17.047 -16.094 12.117 1 96.81 238 ARG B C 1
ATOM 4361 O O . ARG B 1 238 ? -16.625 -15.227 12.891 1 96.81 238 ARG B O 1
ATOM 4368 N N . GLN B 1 239 ? -16.781 -17.359 12.188 1 96.94 239 GLN B N 1
ATOM 4369 C CA . GLN B 1 239 ? -15.664 -17.812 13.008 1 96.94 239 GLN B CA 1
ATOM 4370 C C . GLN B 1 239 ? -14.344 -17.656 12.266 1 96.94 239 GLN B C 1
ATOM 4372 O O . GLN B 1 239 ? -14.258 -17.922 11.07 1 96.94 239 GLN B O 1
ATOM 4377 N N . PHE B 1 240 ? -13.383 -17.203 13.039 1 96.69 240 PHE B N 1
ATOM 4378 C CA . PHE B 1 240 ? -12.039 -16.984 12.539 1 96.69 240 PHE B CA 1
ATOM 4379 C C . PHE B 1 240 ? -11.328 -18.312 12.289 1 96.69 240 PHE B C 1
ATOM 4381 O O . PHE B 1 240 ? -11.141 -19.109 13.219 1 96.69 240 PHE B O 1
ATOM 4388 N N . LEU B 1 241 ? -10.922 -18.641 11.008 1 96.56 241 LEU B N 1
ATOM 4389 C CA . LEU B 1 241 ? -10.273 -19.891 10.641 1 96.56 241 LEU B CA 1
ATOM 4390 C C . LEU B 1 241 ? -8.891 -19.625 10.062 1 96.56 241 LEU B C 1
ATOM 4392 O O . LEU B 1 241 ? -8.758 -18.906 9.07 1 96.56 241 LEU B O 1
ATOM 4396 N N . VAL B 1 242 ? -7.887 -20.266 10.602 1 95.75 242 VAL B N 1
ATOM 4397 C CA . VAL B 1 242 ? -6.512 -20.094 10.148 1 95.75 242 VAL B CA 1
ATOM 4398 C C . VAL B 1 242 ? -6.141 -21.219 9.18 1 95.75 242 VAL B C 1
ATOM 4400 O O . VAL B 1 242 ? -6.504 -22.375 9.391 1 95.75 242 VAL B O 1
ATOM 4403 N N . SER B 1 243 ? -5.422 -20.922 8.164 1 94.19 243 SER B N 1
ATOM 4404 C CA . SER B 1 243 ? -4.945 -21.891 7.191 1 94.19 243 SER B CA 1
ATOM 4405 C C . SER B 1 243 ? -3.92 -22.844 7.809 1 94.19 243 SER B C 1
ATOM 4407 O O . SER B 1 243 ? -3.061 -22.406 8.578 1 94.19 243 SER B O 1
ATOM 4409 N N . GLU B 1 244 ? -3.922 -24.078 7.449 1 92.88 244 GLU B N 1
ATOM 4410 C CA . GLU B 1 244 ? -2.924 -25.062 7.875 1 92.88 244 GLU B CA 1
ATOM 4411 C C . GLU B 1 244 ? -1.562 -24.766 7.254 1 92.88 244 GLU B C 1
ATOM 4413 O O . GLU B 1 244 ? -0.534 -25.234 7.738 1 92.88 244 GLU B O 1
ATOM 4418 N N . ARG B 1 245 ? -1.593 -24.031 6.262 1 89.62 245 ARG B N 1
ATOM 4419 C CA . ARG B 1 245 ? -0.367 -23.766 5.516 1 89.62 245 ARG B CA 1
ATOM 4420 C C . ARG B 1 245 ? 0.462 -22.672 6.184 1 89.62 245 ARG B C 1
ATOM 4422 O O . ARG B 1 245 ? 1.638 -22.5 5.863 1 89.62 245 ARG B O 1
ATOM 4429 N N . VAL B 1 246 ? -0.216 -21.984 7.078 1 90.75 246 VAL B N 1
ATOM 4430 C CA . VAL B 1 246 ? 0.479 -20.906 7.773 1 90.75 246 VAL B CA 1
ATOM 4431 C C . VAL B 1 246 ? 1.134 -21.438 9.039 1 90.75 246 VAL B C 1
ATOM 4433 O O . VAL B 1 246 ? 0.508 -22.188 9.805 1 90.75 246 VAL B O 1
ATOM 4436 N N . THR B 1 247 ? 2.455 -21.125 9.148 1 89 247 THR B N 1
ATOM 4437 C CA . THR B 1 247 ? 3.217 -21.547 10.32 1 89 247 THR B CA 1
ATOM 4438 C C . THR B 1 247 ? 3.957 -20.359 10.938 1 89 247 THR B C 1
ATOM 4440 O O . THR B 1 247 ? 4.016 -19.281 10.352 1 89 247 THR B O 1
ATOM 4443 N N . GLY B 1 248 ? 4.387 -20.594 12.141 1 87.12 248 GLY B N 1
ATOM 4444 C CA . GLY B 1 248 ? 5.129 -19.578 12.852 1 87.12 248 GLY B CA 1
ATOM 4445 C C . GLY B 1 248 ? 5.254 -19.844 14.344 1 87.12 248 GLY B C 1
ATOM 4446 O O . GLY B 1 248 ? 4.816 -20.891 14.82 1 87.12 248 GLY B O 1
ATOM 4447 N N . ASN B 1 249 ? 5.938 -18.922 14.977 1 86.5 249 ASN B N 1
ATOM 4448 C CA . ASN B 1 249 ? 6.125 -19.016 16.422 1 86.5 249 ASN B CA 1
ATOM 4449 C C . ASN B 1 249 ? 5.285 -18 17.172 1 86.5 249 ASN B C 1
ATOM 4451 O O . ASN B 1 249 ? 4.055 -18.016 17.094 1 86.5 249 ASN B O 1
ATOM 4455 N N . ASN B 1 250 ? 5.98 -17.016 17.828 1 77.5 250 ASN B N 1
ATOM 4456 C CA . ASN B 1 250 ? 5.293 -16.062 18.688 1 77.5 250 ASN B CA 1
ATOM 4457 C C . ASN B 1 250 ? 4.359 -15.156 17.875 1 77.5 250 ASN B C 1
ATOM 4459 O O . ASN B 1 250 ? 3.223 -14.914 18.281 1 77.5 250 ASN B O 1
ATOM 4463 N N . GLY B 1 251 ? 4.773 -14.773 16.844 1 74.5 251 GLY B N 1
ATOM 4464 C CA . GLY B 1 251 ? 3.951 -13.914 16.016 1 74.5 251 GLY B CA 1
ATOM 4465 C C . GLY B 1 251 ? 2.705 -14.609 15.492 1 74.5 251 GLY B C 1
ATOM 4466 O O . GLY B 1 251 ? 1.626 -14.016 15.461 1 74.5 251 GLY B O 1
ATOM 4467 N N . PHE B 1 252 ? 2.934 -15.844 15.141 1 79.5 252 PHE B N 1
ATOM 4468 C CA . PHE B 1 252 ? 1.815 -16.656 14.672 1 79.5 252 PHE B CA 1
ATOM 4469 C C . PHE B 1 252 ? 0.75 -16.781 15.75 1 79.5 252 PHE B C 1
ATOM 4471 O O . PHE B 1 252 ? -0.443 -16.625 15.477 1 79.5 252 PHE B O 1
ATOM 4478 N N . ASP B 1 253 ? 1.159 -17.062 16.922 1 83.56 253 ASP B N 1
ATOM 4479 C CA . ASP B 1 253 ? 0.208 -17.234 18.016 1 83.56 253 ASP B CA 1
ATOM 4480 C C . ASP B 1 253 ? -0.529 -15.93 18.312 1 83.56 253 ASP B C 1
ATOM 4482 O O . ASP B 1 253 ? -1.756 -15.922 18.438 1 83.56 253 ASP B O 1
ATOM 4486 N N . LEU B 1 254 ? 0.177 -14.891 18.312 1 80.88 254 LEU B N 1
ATOM 4487 C CA . LEU B 1 254 ? -0.352 -13.594 18.734 1 80.88 254 LEU B CA 1
ATOM 4488 C C . LEU B 1 254 ? -1.336 -13.055 17.703 1 80.88 254 LEU B C 1
ATOM 4490 O O . LEU B 1 254 ? -2.324 -12.406 18.062 1 80.88 254 LEU B O 1
ATOM 4494 N N . TRP B 1 255 ? -1.096 -13.406 16.5 1 81.56 255 TRP B N 1
ATOM 4495 C CA . TRP B 1 255 ? -1.861 -12.727 15.453 1 81.56 255 TRP B CA 1
ATOM 4496 C C . TRP B 1 255 ? -2.902 -13.664 14.852 1 81.56 255 TRP B C 1
ATOM 4498 O O . TRP B 1 255 ? -3.857 -13.211 14.219 1 81.56 255 TRP B O 1
ATOM 4508 N N . LEU B 1 256 ? -2.678 -14.969 14.992 1 88.44 256 LEU B N 1
ATOM 4509 C CA . LEU B 1 256 ? -3.531 -15.891 14.25 1 88.44 256 LEU B CA 1
ATOM 4510 C C . LEU B 1 256 ? -4.082 -16.969 15.164 1 88.44 256 LEU B C 1
ATOM 4512 O O . LEU B 1 256 ? -5.277 -16.984 15.469 1 88.44 256 LEU B O 1
ATOM 4516 N N . ALA B 1 257 ? -3.176 -17.734 15.734 1 89.56 257 ALA B N 1
ATOM 4517 C CA . ALA B 1 257 ? -3.574 -18.969 16.391 1 89.56 257 ALA B CA 1
ATOM 4518 C C . ALA B 1 257 ? -4.535 -18.688 17.547 1 89.56 257 ALA B C 1
ATOM 4520 O O . ALA B 1 257 ? -5.473 -19.453 17.781 1 89.56 257 ALA B O 1
ATOM 4521 N N . ARG B 1 258 ? -4.324 -17.672 18.266 1 90.5 258 ARG B N 1
ATOM 4522 C CA . ARG B 1 258 ? -5.125 -17.391 19.453 1 90.5 258 ARG B CA 1
ATOM 4523 C C . ARG B 1 258 ? -6.562 -17.047 19.078 1 90.5 258 ARG B C 1
ATOM 4525 O O . ARG B 1 258 ? -7.465 -17.141 19.906 1 90.5 258 ARG B O 1
ATOM 4532 N N . TYR B 1 259 ? -6.789 -16.734 17.859 1 93.62 259 TYR B N 1
ATOM 4533 C CA . TYR B 1 259 ? -8.125 -16.312 17.438 1 93.62 259 TYR B CA 1
ATOM 4534 C C . TYR B 1 259 ? -8.836 -17.438 16.688 1 93.62 259 TYR B C 1
ATOM 4536 O O . TYR B 1 259 ? -10.023 -17.328 16.375 1 93.62 259 TYR B O 1
ATOM 4544 N N . HIS B 1 260 ? -8.094 -18.453 16.344 1 94.81 260 HIS B N 1
ATOM 4545 C CA . HIS B 1 260 ? -8.672 -19.562 15.578 1 94.81 260 HIS B CA 1
ATOM 4546 C C . HIS B 1 260 ? -9.883 -20.141 16.297 1 94.81 260 HIS B C 1
ATOM 4548 O O . HIS B 1 260 ? -9.805 -20.5 17.469 1 94.81 260 HIS B O 1
ATOM 4554 N N . GLY B 1 261 ? -10.953 -20.188 15.648 1 95.44 261 GLY B N 1
ATOM 4555 C CA . GLY B 1 261 ? -12.172 -20.75 16.203 1 95.44 261 GLY B CA 1
ATOM 4556 C C . GLY B 1 261 ? -13.07 -19.719 16.859 1 95.44 261 GLY B C 1
ATOM 4557 O O . GLY B 1 261 ? -14.25 -19.984 17.109 1 95.44 261 GLY B O 1
ATOM 4558 N N . ASN B 1 262 ? -12.57 -18.531 17.172 1 95.62 262 ASN B N 1
ATOM 4559 C CA . ASN B 1 262 ? -13.367 -17.484 17.781 1 95.62 262 ASN B CA 1
ATOM 4560 C C . ASN B 1 262 ? -14.273 -16.797 16.766 1 95.62 262 ASN B C 1
ATOM 4562 O O . ASN B 1 262 ? -13.898 -16.641 15.602 1 95.62 262 ASN B O 1
ATOM 4566 N N . VAL B 1 263 ? -15.43 -16.422 17.219 1 96.31 263 VAL B N 1
ATOM 4567 C CA . VAL B 1 263 ? -16.281 -15.57 16.391 1 96.31 263 VAL B CA 1
ATOM 4568 C C . VAL B 1 263 ? -15.75 -14.133 16.406 1 96.31 263 VAL B C 1
ATOM 4570 O O . VAL B 1 263 ? -15.352 -13.633 17.453 1 96.31 263 VAL B O 1
ATOM 4573 N N . ILE B 1 264 ? -15.695 -13.531 15.32 1 96.06 264 ILE B N 1
ATOM 4574 C CA . ILE B 1 264 ? -15.203 -12.156 15.266 1 96.06 264 ILE B CA 1
ATOM 4575 C C . ILE B 1 264 ? -16.156 -11.234 16.016 1 96.06 264 ILE B C 1
ATOM 4577 O O . ILE B 1 264 ? -17.312 -11.586 16.25 1 96.06 264 ILE B O 1
ATOM 4581 N N . THR B 1 265 ? -15.656 -10.094 16.406 1 95.38 265 THR B N 1
ATOM 4582 C CA . THR B 1 265 ? -16.5 -9.109 17.062 1 95.38 265 THR B CA 1
ATOM 4583 C C . THR B 1 265 ? -17.641 -8.664 16.156 1 95.38 265 THR B C 1
ATOM 4585 O O . THR B 1 265 ? -17.406 -8.359 14.977 1 95.38 265 THR B O 1
ATOM 4588 N N . LYS B 1 266 ? -18.812 -8.602 16.656 1 95.12 266 LYS B N 1
ATOM 4589 C CA . LYS B 1 266 ? -19.984 -8.219 15.875 1 95.12 266 LYS B CA 1
ATOM 4590 C C . LYS B 1 266 ? -20.016 -6.707 15.664 1 95.12 266 LYS B C 1
ATOM 4592 O O . LYS B 1 266 ? -19.656 -5.938 16.547 1 95.12 266 LYS B O 1
ATOM 4597 N N . PRO B 1 267 ? -20.469 -6.324 14.492 1 96.81 267 PRO B N 1
ATOM 4598 C CA . PRO B 1 267 ? -20.703 -4.895 14.297 1 96.81 267 PRO B CA 1
ATOM 4599 C C . PRO B 1 267 ? -21.891 -4.371 15.125 1 96.81 267 PRO B C 1
ATOM 4601 O O . PRO B 1 267 ? -22.594 -5.156 15.766 1 96.81 267 PRO B O 1
ATOM 4604 N N . ILE B 1 268 ? -22.078 -3.119 15.125 1 95.62 268 ILE B N 1
ATOM 4605 C CA . ILE B 1 268 ? -23.031 -2.453 16 1 95.62 268 ILE B CA 1
ATOM 4606 C C . ILE B 1 268 ? -24.453 -2.893 15.641 1 95.62 268 ILE B C 1
ATOM 4608 O O . ILE B 1 268 ? -25.344 -2.9 16.5 1 95.62 268 ILE B O 1
ATOM 4612 N N . ARG B 1 269 ? -24.656 -3.25 14.344 1 95.62 269 ARG B N 1
ATOM 4613 C CA . ARG B 1 269 ? -25.953 -3.748 13.883 1 95.62 269 ARG B CA 1
ATOM 4614 C C . ARG B 1 269 ? -25.797 -5.102 13.195 1 95.62 269 ARG B C 1
ATOM 4616 O O . ARG B 1 269 ? -24.828 -5.336 12.477 1 95.62 269 ARG B O 1
ATOM 4623 N N . ALA B 1 270 ? -26.75 -5.914 13.297 1 94.31 270 ALA B N 1
ATOM 4624 C CA . ALA B 1 270 ? -26.734 -7.258 12.719 1 94.31 270 ALA B CA 1
ATOM 4625 C C . ALA B 1 270 ? -26.703 -7.199 11.195 1 94.31 270 ALA B C 1
ATOM 4627 O O . ALA B 1 270 ? -26.078 -8.039 10.539 1 94.31 270 ALA B O 1
ATOM 4628 N N . VAL B 1 271 ? -27.359 -6.188 10.695 1 94.5 271 VAL B N 1
ATOM 4629 C CA . VAL B 1 271 ? -27.469 -6.078 9.242 1 94.5 271 VAL B CA 1
ATOM 4630 C C . VAL B 1 271 ? -26.109 -5.766 8.633 1 94.5 271 VAL B C 1
ATOM 4632 O O . VAL B 1 271 ? -25.891 -5.957 7.434 1 94.5 271 VAL B O 1
ATOM 4635 N N . TYR B 1 272 ? -25.188 -5.316 9.477 1 95.75 272 TYR B N 1
ATOM 4636 C CA . TYR B 1 272 ? -23.844 -4.957 9 1 95.75 272 TYR B CA 1
ATOM 4637 C C . TYR B 1 272 ? -22.922 -6.16 9.023 1 95.75 272 TYR B C 1
ATOM 4639 O O . TYR B 1 272 ? -21.766 -6.07 8.578 1 95.75 272 TYR B O 1
ATOM 4647 N N . GLU B 1 273 ? -23.375 -7.309 9.453 1 96.69 273 GLU B N 1
ATOM 4648 C CA . GLU B 1 273 ? -22.516 -8.492 9.547 1 96.69 273 GLU B CA 1
ATOM 4649 C C . GLU B 1 273 ? -22.078 -8.961 8.164 1 96.69 273 GLU B C 1
ATOM 4651 O O . GLU B 1 273 ? -22.844 -8.891 7.199 1 96.69 273 GLU B O 1
ATOM 4656 N N . PRO B 1 274 ? -20.828 -9.453 8.102 1 97.19 274 PRO B N 1
ATOM 4657 C CA . PRO B 1 274 ? -20.359 -9.977 6.816 1 97.19 274 PRO B CA 1
ATOM 4658 C C . PRO B 1 274 ? -21.297 -11.016 6.219 1 97.19 274 PRO B C 1
ATOM 4660 O O . PRO B 1 274 ? -21.703 -11.961 6.906 1 97.19 274 PRO B O 1
ATOM 4663 N N . SER B 1 275 ? -21.641 -10.844 4.988 1 97 275 SER B N 1
ATOM 4664 C CA . SER B 1 275 ? -22.531 -11.766 4.293 1 97 275 SER B CA 1
ATOM 4665 C C . SER B 1 275 ? -21.859 -13.117 4.07 1 97 275 SER B C 1
ATOM 4667 O O . SER B 1 275 ? -20.672 -13.188 3.758 1 97 275 SER B O 1
ATOM 4669 N N . VAL B 1 276 ? -22.672 -14.141 4.148 1 96.75 276 VAL B N 1
ATOM 4670 C CA . VAL B 1 276 ? -22.172 -15.5 3.977 1 96.75 276 VAL B CA 1
ATOM 4671 C C . VAL B 1 276 ? -21.703 -15.711 2.539 1 96.75 276 VAL B C 1
ATOM 4673 O O . VAL B 1 276 ? -20.75 -16.453 2.291 1 96.75 276 VAL B O 1
ATOM 4676 N N . GLU B 1 277 ? -22.297 -15.047 1.646 1 95.94 277 GLU B N 1
ATOM 4677 C CA . GLU B 1 277 ? -21.938 -15.18 0.237 1 95.94 277 GLU B CA 1
ATOM 4678 C C . GLU B 1 277 ? -20.531 -14.648 -0.025 1 95.94 277 GLU B C 1
ATOM 4680 O O . GLU B 1 277 ? -19.75 -15.281 -0.743 1 95.94 277 GLU B O 1
ATOM 4685 N N . TYR B 1 278 ? -20.266 -13.492 0.503 1 96.25 278 TYR B N 1
ATOM 4686 C CA . TYR B 1 278 ? -18.938 -12.922 0.308 1 96.25 278 TYR B CA 1
ATOM 4687 C C . TYR B 1 278 ? -17.875 -13.75 1.026 1 96.25 278 TYR B C 1
ATOM 4689 O O . TYR B 1 278 ? -16.766 -13.922 0.518 1 96.25 278 TYR B O 1
ATOM 4697 N N . ILE B 1 279 ? -18.234 -14.266 2.184 1 96.75 279 ILE B N 1
ATOM 4698 C CA . ILE B 1 279 ? -17.328 -15.133 2.928 1 96.75 279 ILE B CA 1
ATOM 4699 C C . ILE B 1 279 ? -17.031 -16.375 2.105 1 96.75 279 ILE B C 1
ATOM 4701 O O . ILE B 1 279 ? -15.875 -16.812 2.027 1 96.75 279 ILE B O 1
ATOM 4705 N N . ALA B 1 280 ? -18.031 -16.922 1.521 1 95.56 280 ALA B N 1
ATOM 4706 C CA . ALA B 1 280 ? -17.859 -18.109 0.69 1 95.56 280 ALA B CA 1
ATOM 4707 C C . ALA B 1 280 ? -16.906 -17.828 -0.476 1 95.56 280 ALA B C 1
ATOM 4709 O O . ALA B 1 280 ? -16.078 -18.672 -0.825 1 95.56 280 ALA B O 1
ATOM 4710 N N . TRP B 1 281 ? -17.094 -16.703 -1.049 1 94 281 TRP B N 1
ATOM 4711 C CA . TRP B 1 281 ? -16.203 -16.328 -2.129 1 94 281 TRP B CA 1
ATOM 4712 C C . TRP B 1 281 ? -14.758 -16.25 -1.636 1 94 281 TRP B C 1
ATOM 4714 O O . TRP B 1 281 ? -13.844 -16.766 -2.289 1 94 281 TRP B O 1
ATOM 4724 N N . ASN B 1 282 ? -14.586 -15.547 -0.54 1 94.5 282 ASN B N 1
ATOM 4725 C CA . ASN B 1 282 ? -13.242 -15.398 0.012 1 94.5 282 ASN B CA 1
ATOM 4726 C C . ASN B 1 282 ? -12.602 -16.75 0.299 1 94.5 282 ASN B C 1
ATOM 4728 O O . ASN B 1 282 ? -11.422 -16.953 0.012 1 94.5 282 ASN B O 1
ATOM 4732 N N . ARG B 1 283 ? -13.352 -17.641 0.838 1 92.69 283 ARG B N 1
ATOM 4733 C CA . ARG B 1 283 ? -12.867 -18.984 1.16 1 92.69 283 ARG B CA 1
ATOM 4734 C C . ARG B 1 283 ? -12.43 -19.719 -0.098 1 92.69 283 ARG B C 1
ATOM 4736 O O . ARG B 1 283 ? -11.422 -20.438 -0.086 1 92.69 283 ARG B O 1
ATOM 4743 N N . SER B 1 284 ? -13.125 -19.5 -1.122 1 90.31 284 SER B N 1
ATOM 4744 C CA . SER B 1 284 ? -12.883 -20.25 -2.355 1 90.31 284 SER B CA 1
ATOM 4745 C C . SER B 1 284 ? -11.758 -19.609 -3.166 1 90.31 284 SER B C 1
ATOM 4747 O O . SER B 1 284 ? -10.977 -20.312 -3.812 1 90.31 284 SER B O 1
ATOM 4749 N N . GLU B 1 285 ? -11.664 -18.25 -3.109 1 90 285 GLU B N 1
ATOM 4750 C CA . GLU B 1 285 ? -10.844 -17.578 -4.105 1 90 285 GLU B CA 1
ATOM 4751 C C . GLU B 1 285 ? -9.586 -16.984 -3.477 1 90 285 GLU B C 1
ATOM 4753 O O . GLU B 1 285 ? -8.648 -16.609 -4.184 1 90 285 GLU B O 1
ATOM 4758 N N . VAL B 1 286 ? -9.578 -16.859 -2.129 1 90 286 VAL B N 1
ATOM 4759 C CA . VAL B 1 286 ? -8.461 -16.156 -1.511 1 90 286 VAL B CA 1
ATOM 4760 C C . VAL B 1 286 ? -7.805 -17.047 -0.455 1 90 286 VAL B C 1
ATOM 4762 O O . VAL B 1 286 ? -6.586 -17.234 -0.463 1 90 286 VAL B O 1
ATOM 4765 N N . PHE B 1 287 ? -8.633 -17.703 0.399 1 93.25 287 PHE B N 1
ATOM 4766 C CA . PHE B 1 287 ? -8.172 -18.484 1.538 1 93.25 287 PHE B CA 1
ATOM 4767 C C . PHE B 1 287 ? -7.297 -19.641 1.078 1 93.25 287 PHE B C 1
ATOM 4769 O O . PHE B 1 287 ? -7.613 -20.312 0.092 1 93.25 287 PHE B O 1
ATOM 4776 N N . LYS B 1 288 ? -6.137 -19.797 1.745 1 91.06 288 LYS B N 1
ATOM 4777 C CA . LYS B 1 288 ? -5.27 -20.922 1.458 1 91.06 288 LYS B CA 1
ATOM 4778 C C . LYS B 1 288 ? -5.75 -22.188 2.182 1 91.06 288 LYS B C 1
ATOM 4780 O O . LYS B 1 288 ? -5.254 -22.516 3.264 1 91.06 288 LYS B O 1
ATOM 4785 N N . MET B 1 289 ? -6.602 -22.922 1.538 1 89.88 289 MET B N 1
ATOM 4786 C CA . MET B 1 289 ? -7.207 -24.125 2.109 1 89.88 289 MET B CA 1
ATOM 4787 C C . MET B 1 289 ? -6.16 -25.219 2.326 1 89.88 289 MET B C 1
ATOM 4789 O O . MET B 1 289 ? -5.156 -25.266 1.609 1 89.88 289 MET B O 1
ATOM 4793 N N . PRO B 1 290 ? -6.328 -26.047 3.357 1 91.62 290 PRO B N 1
ATOM 4794 C CA . PRO B 1 290 ? -7.496 -26.125 4.234 1 91.62 290 PRO B CA 1
ATOM 4795 C C . PRO B 1 290 ? -7.309 -25.359 5.539 1 91.62 290 PRO B C 1
ATOM 4797 O O . PRO B 1 290 ? -6.219 -24.844 5.809 1 91.62 290 PRO B O 1
ATOM 4800 N N . GLU B 1 291 ? -8.422 -25.234 6.301 1 93.94 291 GLU B N 1
ATOM 4801 C CA . GLU B 1 291 ? -8.336 -24.609 7.621 1 93.94 291 GLU B CA 1
ATOM 4802 C C . GLU B 1 291 ? -7.816 -25.609 8.656 1 93.94 291 GLU B C 1
ATOM 4804 O O . GLU B 1 291 ? -7.984 -26.812 8.508 1 93.94 291 GLU B O 1
ATOM 4809 N N . ARG B 1 292 ? -7.219 -25.125 9.656 1 91.88 292 ARG B N 1
ATOM 4810 C CA . ARG B 1 292 ? -6.844 -25.938 10.805 1 91.88 292 ARG B CA 1
ATOM 4811 C C . ARG B 1 292 ? -8.07 -26.516 11.484 1 91.88 292 ARG B C 1
ATOM 4813 O O . ARG B 1 292 ? -9.156 -25.938 11.438 1 91.88 292 ARG B O 1
ATOM 4820 N N . GLU B 1 293 ? -7.84 -27.688 12.016 1 90.62 293 GLU B N 1
ATOM 4821 C CA . GLU B 1 293 ? -8.938 -28.297 12.758 1 90.62 293 GLU B CA 1
ATOM 4822 C C . GLU B 1 293 ? -9.258 -27.5 14.023 1 90.62 293 GLU B C 1
ATOM 4824 O O . GLU B 1 293 ? -8.352 -27.016 14.703 1 90.62 293 GLU B O 1
ATOM 4829 N N . LEU B 1 29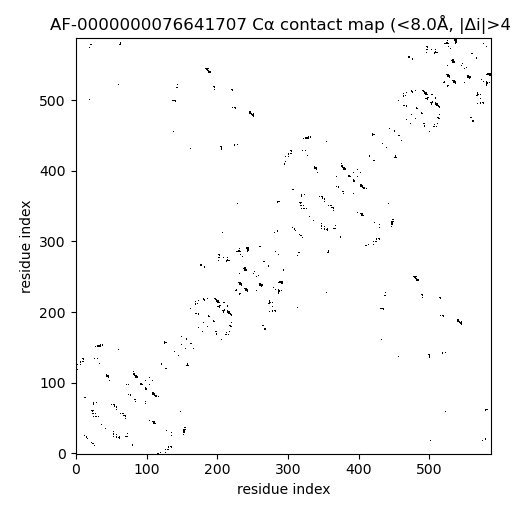4 ? -10.469 -27.266 14.234 1 86.81 294 LEU B N 1
ATOM 4830 C CA . LEU B 1 294 ? -10.898 -26.562 15.43 1 86.81 294 LEU B CA 1
ATOM 4831 C C . LEU B 1 294 ? -10.711 -27.422 16.672 1 86.81 294 LEU B C 1
ATOM 4833 O O . LEU B 1 294 ? -10.867 -28.641 16.609 1 86.81 294 LEU B O 1
#

Sequence (588 aa):
MNRQEITDRFDSLTVWKNGDRRAPHKPLLVLLALGYLQNEDRRLLPYPEVEKKLEALLTEFGTIRNASNTHYPFWRLQNERIWEIERSDELLVNSSGDVRKTELRQKNIRAGFTEEVYNLLKKNPELVAEVGWKILQAHFPETIHEDIIHETGFSPEGQSLSKQRDPNFRREVLRAYEHRCAVCDFDVRIGAKTLCIEAAHIKWHSAGGPDDISNGIALCTMHHKLFDLGAFTLDKNRQFLVSERVTGNNGFDLWLARYHGNVITKPIRAVYEPSVEYIAWNRSEVFKMPERELMNRQEITDRFDSLTVWKNGDRRAPHKPLLVLLALGYLQNEDRRLLPYPEVEKKLEALLTEFGTIRNASNTHYPFWRLQNERIWEIERSDELLVNSSGDVRKTELRQKNIRAGFTEEVYNLLKKNPELVAEVGWKILQAHFPETIHEDIIHETGFSPEGQSLSKQRDPNFRREVLRAYEHRCAVCDFDVRIGAKTLCIEAAHIKWHSAGGPDDISNGIALCTMHHKLFDLGAFTLDKNRQFLVSERVTGNNGFDLWLARYHGNVITKPIRAVYEPSVEYIAWNRSEVFKMPEREL

pLDDT: mean 88.25, std 10.49, range [38.97, 98.06]

Radius of gyration: 24.4 Å; Cα contacts (8 Å, |Δi|>4): 1086; chains: 2; bounding box: 55×74×65 Å

Secondary structure (DSSP, 8-state):
--HHHHHHHHHT-----STT----HHHHHHHHHHHHHHHH---EEEHHHHHHHHHHHHHHHS-GGGTT--HHHHHHGGGGTSEEETTGGGSPP-TTS---HHHHHHTT-EEEE-HHHHHHHHH-HHHHHHHHHHHHHHHS-GGGHHHHHHHH----S-SSSS----HHHHHHHHHHTTTS-TTT----EETTEE-SEEEEESS-GGGT--S-GGGEEEEEHHHHHHHHTTSEEE-TT-BEEEBTTEE-SHHHHHHTGGGTTPBPPPPSSGGGSPPHHHHHHHHHHTS-SPBPP-/--HHHHHHHHHT-----STT----HHHHHHHHHHHHHHHH---EEEHHHHHHHHHHHHHHHS-GGGTT--HHHHHHGGGGTSEEETTGGGSPP-TTS---HHHHHHTT-EEEE-HHHHHHHHH-HHHHHHHHHHHHHHHS-GGGHHHHHHHH----S-SSSS----HHHHHHHHHHTTTS-TTT----EETTEE-SEEEEESS-GGGT--S-GGGEEEEEHHHHHHHHTTSEEE-TT-BEEEBTTEE-SHHHHHHTGGGTTPBPPPPSSGGGSPPHHHHHHHHHHTS-SPBPP-

Foldseek 3Di:
DDLVVLLVLLLPPDFDDDDPFAGCQLLLLQLLQLLCCVPPVDFKDFLVVQQVLQLVVCVVFNDPVCSNVNQCSLQVVVVSVFKDKPPCVVFDADPVRGTDSVVSNVVRIIMGTPPVNSVNCNVWQQSSLSSSVSSCVVRHDPVCSVVSCLSSNRDSPRPDDQDPDDSVLWVVQCVQAVNAAQQQRQFDDDVPGGPQKTWAFLQDSVNVGDSALLRTGIHGNVVRVCLQQQQWAAALQQQIWGAPVDDDDPVCCNPHVVRHRPHTHGTPDNVSHHHNVSRVVSCVPRHDDDTDDD/DDLVVLLVLLLPPDFDDDDPFAGCQLLLLQLLQLLCCVPPVDFKDFLVVQQVLQLVVCCVFNDPVCSNVNQCNLQVVVVSVFKDKPPCVVFDADPVRGGDSVVSNVVRIIMGTDPVNSVNCNVWQQSSLVSSVSSCVVRHDPVCSVVSCLSSNRDSPRPDDQDPDDSVLWVVLCVQAVNAAQQQRQFDDDVPGGPQKTWAFLQDSVNVGDSALLRTGIHGNVVRVCLQQQQWAAALQQQIWGAPVDDDDPVCCNPHVVRHRPHTHGTPDPVSHHHNVSRVVSCVPRHDDDTDDD

Solvent-accessible surface area (backbone atoms only — not comparable to full-atom values): 30964 Å² total; per-residue (Å²): 134,54,71,67,57,52,49,48,47,64,73,58,57,85,54,69,75,58,85,68,49,75,48,56,58,50,56,52,50,52,37,32,49,49,6,36,37,75,74,63,70,41,56,65,44,42,34,58,60,47,42,57,53,46,22,53,48,23,48,55,76,28,37,68,91,58,14,81,59,41,52,54,38,71,58,55,40,36,80,64,74,47,29,41,62,51,73,56,86,79,56,69,61,49,97,88,70,46,65,54,58,66,57,38,47,74,67,51,34,31,32,28,49,27,70,67,52,44,52,52,38,70,75,28,41,54,56,46,12,50,49,47,46,50,46,43,60,53,69,42,62,75,78,49,44,66,58,52,29,62,75,32,53,32,60,59,69,32,76,56,86,68,77,72,80,51,73,59,37,42,54,51,20,27,56,38,37,68,56,22,14,32,80,73,50,35,38,27,19,50,80,92,42,69,52,63,63,41,57,36,56,50,26,43,56,61,50,67,28,60,82,41,52,29,29,28,44,21,23,27,52,45,56,40,37,38,40,70,52,5,43,29,44,48,48,87,82,42,24,29,37,38,19,60,55,49,44,55,55,69,27,26,38,76,74,43,57,75,44,48,65,38,61,48,60,73,38,81,43,77,82,44,40,65,37,54,66,32,36,51,46,26,48,69,54,34,28,42,77,55,62,52,85,123,135,53,72,68,56,52,50,48,46,64,72,59,58,84,53,67,75,58,85,69,47,77,46,54,57,49,55,52,49,50,38,32,47,48,6,35,37,75,74,65,70,42,56,66,44,42,35,58,61,47,42,56,53,46,23,54,47,24,47,56,76,28,36,69,91,57,16,80,60,42,51,52,37,70,58,55,42,37,79,62,75,44,28,42,62,51,72,55,86,77,55,68,62,49,96,87,70,46,67,54,59,66,57,38,46,74,68,51,33,31,31,28,48,27,71,69,52,43,52,52,38,70,75,28,40,53,56,44,12,50,48,49,46,52,48,43,61,51,69,42,64,75,78,48,44,66,58,50,28,63,75,31,53,33,60,58,69,32,75,57,85,67,78,73,80,50,72,58,40,44,54,51,21,26,55,37,37,69,54,22,13,32,80,74,48,34,39,29,20,49,80,91,41,69,51,64,62,40,56,36,56,50,27,43,57,61,51,67,29,60,80,42,51,31,29,27,44,21,22,28,51,46,56,40,38,39,41,71,52,5,42,30,44,49,48,86,80,42,25,30,37,38,19,60,55,50,44,55,56,67,25,25,38,76,73,44,57,75,45,48,65,38,62,47,60,75,38,81,44,78,83,44,38,65,38,57,67,32,36,51,46,25,48,68,52,34,28,42,78,54,61,51,84,123

InterPro domains:
  IPR003615 HNH nuclease [PF13391] (181-235)
  IPR003615 HNH nuclease [SM00507] (168-225)
  IPR003615 HNH nuclease [cd00085] (171-226)
  IPR011396 Phosphorothioated DNA-binding restriction endonuclease [NF045808] (5-288)
  IPR011396 Phosphorothioated DNA-binding restriction endonuclease [PIRSF030850] (5-288)
  IPR058813 ScoMcrA-like, DNA sulfur-binding domain [PF26340] (4-154)

Organism: NCBI:txid1194090

Nearest PDB structures (foldseek):
  5zmo-assembly1_A  TM=8.776E-01  e=3.225E-08  Streptomyces coelicolor A3(2)
  5zmn-assembly1_A  TM=7.604E-01  e=1.127E-07  Streptomyces coelicolor A3(2)
  5zmm-assembly1_A  TM=7.087E-01  e=3.797E-08  Streptomyces coelicolor A3(2)
  5zmm-assembly1_B  TM=5.470E-01  e=5.263E-08  Streptomyces coelicolor A3(2)
  7cc9-assembly3_C  TM=8.003E-01  e=2.209E-05  Streptomyces pristinaespiralis